Protein AF-A0A956LKX4-F1 (afdb_monomer)

Secondary structure (DSSP, 8-state):
--------------PPPPEEPPSSEEEEEEEE-BPTT-EEEEEEE-TTS-EEEEEEEEHHHHTS-TTS-SS-TTB---TTSSSS--TTSSHHHHHHH---EEEEE-----GGGTT-SS--TTTSEEPSSPPPPPPHHHHHHHTT-GGGS--TTT-EE---EEEEEEEESSPPP-------TTTTSS-TTGGGHHHH---TTTEEPPPPTTS-EEEEEEEEHHHHTT--EEEEEEEE-TT---SSS---GGGSB--TTSTT-------SPPEEEEEEE-TTSEEEEEESS--EE--TT-SS---BPP-TTS--STT-GGGGB--EEETTEEESEEEEEETGGGGGG-EESPPPPPS-EEEEESSSS-EEEEE-PPPPPGGG-GGGSEEEEEEEEE--SSPP-GGGTTTSEEEP--GGG--TTS-EEEEE-SPPTT-EEEEEEEEEETT--BPPPEEEEEEPPP------TT--HHHHHHHS-TTSHHHHHHHHHHHHTGGGSHHHHHHHHHHHHHHHHHHHHHHH-HHHHHHHHHHHHHHHHHHHHHHTTS--

Nearest PDB structures (foldseek):
  2ibb-assembly1_A  TM=4.331E-01  e=1.588E-03  Drosophila melanogaster
  2ibg-assembly4_D  TM=4.458E-01  e=3.845E-03  Drosophila melanogaster
  5j67-assembly4_D  TM=3.018E-01  e=7.464E-03  Homo sapiens
  7mqs-assembly1_F  TM=3.177E-01  e=8.337E-03  Homo sapiens
  5j67-assembly3_C  TM=3.041E-01  e=9.840E-03  Homo sapiens

Foldseek 3Di:
DDDDDDDPPPPPPDFDDFAQDPLFKWKKKKKFFFAPAKWKWKFKAFPVLAGDDTQATACLQQAQVLQAAAADLQDQADSLQRHHHQLLRFLQVLVRNVDKEFHFYFLDPPPLPRHDSDDLQVLFAFDFGGFRFAFPVRVVVVVPDLVHGDDSVRDGDALGAGDPPDITSTARHQQDDDDDVVSVNYDPRNVCSNVSRPCLVRYFHDAHHRFMAMTMDMGGNVRLVRDKMKMKMKMDFFPQADPQWDDDPVNGDQRPVCNRTHHHGFHFGIWMAMWIDNLQDWDKTAAADTQAGADSRSPHNDGHGDDPRWDDDDCTGSPSIPWDADPNDTHSMMMTIPHSCVSSLDTDGADAAWPAWDWDAPAQFKIKIKTAAAQFDCSSPPQSDFNAKWKWKDQDPDADDPVSSSNTHIDHDRGVQHDHPDMGIDMDGSHAGQTKMKMWMWTATSNRHIHHIHIDIDHGHHPPPPPVLQDPLLLCLLVVHCPDLLNVLVSLCLPVPLVPDPNSVVVVVVSVVPRNVVSVVSNVDNVSSPVSCVVCVVVSVVSCVVCVVVDD

pLDDT: mean 85.74, std 15.41, range [27.2, 98.81]

Structure (mmCIF, N/CA/C/O backbone):
data_AF-A0A956LKX4-F1
#
_entry.id   AF-A0A956LKX4-F1
#
loop_
_atom_site.group_PDB
_atom_site.id
_atom_site.type_symbol
_atom_site.label_atom_id
_atom_site.label_alt_id
_atom_site.label_comp_id
_atom_site.label_asym_id
_atom_site.label_entity_id
_atom_site.label_seq_id
_atom_site.pdbx_PDB_ins_code
_atom_site.Cartn_x
_atom_site.Cartn_y
_atom_site.Cartn_z
_atom_site.occupancy
_atom_site.B_iso_or_equiv
_atom_site.auth_seq_id
_atom_site.auth_comp_id
_atom_site.auth_asym_id
_atom_site.auth_atom_id
_atom_site.pdbx_PDB_model_num
ATOM 1 N N . MET A 1 1 ? -17.991 55.709 -18.669 1.00 32.00 1 MET A N 1
ATOM 2 C CA . MET A 1 1 ? -19.341 55.116 -18.595 1.00 32.00 1 MET A CA 1
ATOM 3 C C . MET A 1 1 ? -19.189 53.654 -18.222 1.00 32.00 1 MET A C 1
ATOM 5 O O . MET A 1 1 ? -18.449 52.964 -18.900 1.00 32.00 1 MET A O 1
ATOM 9 N N . LEU A 1 2 ? -19.872 53.284 -17.136 1.00 30.61 2 LEU A N 1
ATOM 10 C CA . LEU A 1 2 ? -20.196 51.951 -16.614 1.00 30.61 2 LEU A CA 1
ATOM 11 C C . LEU A 1 2 ? -19.072 50.964 -16.251 1.00 30.61 2 LEU A C 1
ATOM 13 O O . LEU A 1 2 ? -18.475 50.296 -17.086 1.00 30.61 2 LEU A O 1
ATOM 17 N N . ALA A 1 3 ? -18.913 50.838 -14.932 1.00 31.12 3 ALA A N 1
ATOM 18 C CA . ALA A 1 3 ? -18.421 49.670 -14.224 1.00 31.12 3 ALA A CA 1
ATOM 19 C C . ALA A 1 3 ? -19.376 48.475 -14.402 1.00 31.12 3 ALA A C 1
ATOM 21 O O . ALA A 1 3 ? -20.594 48.649 -14.365 1.00 31.12 3 ALA A O 1
ATOM 22 N N . ALA A 1 4 ? -18.820 47.270 -14.511 1.00 30.17 4 ALA A N 1
ATOM 23 C CA . ALA A 1 4 ? -19.538 46.019 -14.303 1.00 30.17 4 ALA A CA 1
ATOM 24 C C . ALA A 1 4 ? -18.746 45.202 -13.277 1.00 30.17 4 ALA A C 1
ATOM 26 O O . ALA A 1 4 ? -17.692 44.649 -13.585 1.00 30.17 4 ALA A O 1
ATOM 27 N N . GLY A 1 5 ? -19.222 45.217 -12.031 1.00 27.50 5 GLY A N 1
ATOM 28 C CA . GLY A 1 5 ? -18.728 44.348 -10.973 1.00 27.50 5 GLY A CA 1
ATOM 29 C C . GLY A 1 5 ? -19.195 42.921 -11.231 1.00 27.50 5 GLY A C 1
ATOM 30 O O . GLY A 1 5 ? -20.390 42.680 -11.394 1.00 27.50 5 GLY A O 1
ATOM 31 N N . LEU A 1 6 ? -18.248 41.988 -11.278 1.00 29.72 6 LEU A N 1
ATOM 32 C CA . LEU A 1 6 ? -18.535 40.561 -11.247 1.00 29.72 6 LEU A CA 1
ATOM 33 C C . LEU A 1 6 ? -18.848 40.199 -9.790 1.00 29.72 6 LEU A C 1
ATOM 35 O O . LEU A 1 6 ? -17.964 40.211 -8.935 1.00 29.72 6 LEU A O 1
ATOM 39 N N . ALA A 1 7 ? -20.121 39.953 -9.494 1.00 27.80 7 ALA A N 1
ATOM 40 C CA . ALA A 1 7 ? -20.546 39.437 -8.204 1.00 27.80 7 ALA A CA 1
ATOM 41 C C . ALA A 1 7 ? -20.122 37.964 -8.095 1.00 27.80 7 ALA A C 1
ATOM 43 O O . ALA A 1 7 ? -20.598 37.121 -8.855 1.00 27.80 7 ALA A O 1
ATOM 44 N N . LEU A 1 8 ? -19.227 37.666 -7.151 1.00 29.89 8 LEU A N 1
ATOM 45 C CA . LEU A 1 8 ? -19.009 36.315 -6.645 1.00 29.89 8 LEU A CA 1
ATOM 46 C C . LEU A 1 8 ? -20.293 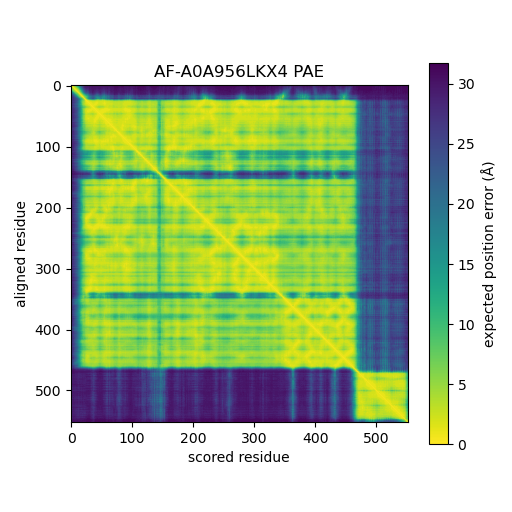35.860 -5.946 1.00 29.89 8 LEU A C 1
ATOM 48 O O . LEU A 1 8 ? -20.641 36.364 -4.880 1.00 29.89 8 LEU A O 1
ATOM 52 N N . VAL A 1 9 ? -21.006 34.919 -6.557 1.00 27.20 9 VAL A N 1
ATOM 53 C CA . VAL A 1 9 ? -22.058 34.166 -5.875 1.00 27.20 9 VAL A CA 1
ATOM 54 C C . VAL A 1 9 ? -21.366 33.021 -5.144 1.00 27.20 9 VAL A C 1
ATOM 56 O O . VAL A 1 9 ? -21.128 31.962 -5.716 1.00 27.20 9 VAL A O 1
ATOM 59 N N . SER A 1 10 ? -21.005 33.250 -3.881 1.00 30.44 10 SER A N 1
ATOM 60 C CA . SER A 1 10 ? -20.679 32.166 -2.956 1.00 30.44 10 SER A CA 1
ATOM 61 C C . SER A 1 10 ? -21.973 31.417 -2.646 1.00 30.44 10 SER A C 1
ATOM 63 O O . SER A 1 10 ? -22.794 31.881 -1.856 1.00 30.44 10 SER A O 1
ATOM 65 N N . ALA A 1 11 ? -22.187 30.278 -3.301 1.00 29.80 11 ALA A N 1
ATOM 66 C CA . ALA A 1 11 ? -23.208 29.332 -2.883 1.00 29.80 11 ALA A CA 1
ATOM 67 C C . ALA A 1 11 ? -22.719 28.661 -1.593 1.00 29.80 11 ALA A C 1
ATOM 69 O O . ALA A 1 11 ? -21.912 27.737 -1.628 1.00 29.80 11 ALA A O 1
ATOM 70 N N . ALA A 1 12 ? -23.172 29.166 -0.446 1.00 30.48 12 ALA A N 1
ATOM 71 C CA . ALA A 1 12 ? -23.082 28.436 0.807 1.00 30.48 12 ALA A CA 1
ATOM 72 C C . ALA A 1 12 ? -23.975 27.192 0.681 1.00 30.48 12 ALA A C 1
ATOM 74 O O . ALA A 1 12 ? -25.201 27.287 0.758 1.00 30.48 12 ALA A O 1
ATOM 75 N N . LEU A 1 13 ? -23.363 26.036 0.423 1.00 33.06 13 LEU A N 1
ATOM 76 C CA . LEU A 1 13 ? -23.999 24.742 0.634 1.00 33.06 13 LEU A CA 1
ATOM 77 C C . LEU A 1 13 ? -24.226 24.611 2.140 1.00 33.06 13 LEU A C 1
ATOM 79 O O . LEU A 1 13 ? -23.294 24.356 2.896 1.00 33.06 13 LEU A O 1
ATOM 83 N N . ALA A 1 14 ? -25.457 24.863 2.582 1.00 32.59 14 ALA A N 1
ATOM 84 C CA . ALA A 1 14 ? -25.876 24.500 3.924 1.00 32.59 14 ALA A CA 1
ATOM 85 C C . ALA A 1 14 ? -25.765 22.974 4.040 1.00 32.59 14 ALA A C 1
ATOM 87 O O . ALA A 1 14 ? -26.459 22.248 3.326 1.00 32.59 14 ALA A O 1
ATOM 88 N N . SER A 1 15 ? -24.857 22.505 4.892 1.00 43.09 15 SER A N 1
ATOM 89 C CA . SER A 1 15 ? -24.737 21.103 5.273 1.00 43.09 15 SER A CA 1
ATOM 90 C C . SER A 1 15 ? -26.084 20.628 5.819 1.00 43.09 15 SER A C 1
ATOM 92 O O . SER A 1 15 ? -26.651 21.227 6.735 1.00 43.09 15 SER A O 1
ATOM 94 N N . ALA A 1 16 ? -26.642 19.583 5.206 1.00 42.03 16 ALA A N 1
ATOM 95 C CA . ALA A 1 16 ? -27.815 18.915 5.752 1.00 42.03 16 ALA A CA 1
ATOM 96 C C . ALA A 1 16 ? -27.474 18.381 7.159 1.00 42.03 16 ALA A C 1
ATOM 98 O O . ALA A 1 16 ? -26.337 17.957 7.376 1.00 42.03 16 ALA A O 1
ATOM 99 N N . PRO A 1 17 ? -28.415 18.416 8.119 1.00 46.47 17 PRO A N 1
ATOM 100 C CA . PRO A 1 17 ? -28.166 17.886 9.453 1.00 46.47 17 PRO A CA 1
ATOM 101 C C . PRO A 1 17 ? -27.848 16.391 9.370 1.00 46.47 17 PRO A C 1
ATOM 103 O O . PRO A 1 17 ? -28.503 15.661 8.621 1.00 46.47 17 PRO A O 1
ATOM 106 N N . ALA A 1 18 ? -26.847 15.964 10.142 1.00 53.75 18 ALA A N 1
ATOM 107 C CA . ALA A 1 18 ? -26.461 14.566 10.247 1.00 53.75 18 ALA A CA 1
ATOM 108 C C . ALA A 1 18 ? -27.662 13.717 10.705 1.00 53.75 18 ALA A C 1
ATOM 110 O O . ALA A 1 18 ? -28.427 14.137 11.580 1.00 53.75 18 ALA A O 1
ATOM 111 N N . GLN A 1 19 ? -27.861 12.557 10.082 1.00 54.81 19 GLN A N 1
ATOM 112 C CA . GLN A 1 19 ? -28.934 11.622 10.433 1.00 54.81 19 GLN A CA 1
ATOM 113 C C . GLN A 1 19 ? -28.351 10.489 11.280 1.00 54.81 19 GLN A C 1
ATOM 115 O O . GLN A 1 19 ? -27.220 10.098 11.040 1.00 54.81 19 GLN A O 1
ATOM 120 N N . PRO A 1 20 ? -29.063 9.962 12.284 1.00 55.84 20 PRO A N 1
ATOM 121 C CA . PRO A 1 20 ? -28.560 8.821 13.045 1.00 55.84 20 PRO A CA 1
ATOM 122 C C . PRO A 1 20 ? -28.363 7.611 12.120 1.00 55.84 20 PRO A C 1
ATOM 124 O O . PRO A 1 20 ? -29.259 7.304 11.326 1.00 55.84 20 PRO A O 1
ATOM 127 N N . ARG A 1 21 ? -27.206 6.945 12.226 1.00 65.44 21 ARG A N 1
ATOM 128 C CA . ARG A 1 21 ? -26.901 5.721 11.478 1.00 65.44 21 ARG A CA 1
ATOM 129 C C . ARG A 1 21 ? -27.825 4.588 11.927 1.00 65.44 21 ARG A C 1
ATOM 131 O O . ARG A 1 21 ? -28.368 4.615 13.034 1.00 65.44 21 ARG A O 1
ATOM 138 N N . ALA A 1 22 ? -28.059 3.607 11.053 1.00 57.59 22 ALA A N 1
ATOM 139 C CA . ALA A 1 22 ? -28.912 2.465 11.376 1.00 57.59 22 ALA A CA 1
ATOM 140 C C . ALA A 1 22 ? -28.430 1.781 12.671 1.00 57.59 22 ALA A C 1
ATOM 142 O O . ALA A 1 22 ? -27.263 1.420 12.778 1.00 57.59 22 ALA A O 1
ATOM 143 N N . ALA A 1 23 ? -29.341 1.565 13.626 1.00 59.78 23 ALA A N 1
ATOM 144 C CA . ALA A 1 23 ? -29.070 0.966 14.944 1.00 59.78 23 ALA A CA 1
ATOM 145 C C . ALA A 1 23 ? -28.650 -0.524 14.900 1.00 59.78 23 ALA A C 1
ATOM 147 O O . ALA A 1 23 ? -28.581 -1.192 15.928 1.00 59.78 23 ALA A O 1
ATOM 148 N N . ASP A 1 24 ? -28.383 -1.042 13.702 1.00 73.31 24 ASP A N 1
ATOM 149 C CA . ASP A 1 24 ? -28.147 -2.448 13.404 1.00 73.31 24 ASP A CA 1
ATOM 150 C C . ASP A 1 24 ? -26.728 -2.654 12.837 1.00 73.31 24 ASP A C 1
ATOM 152 O O . ASP A 1 24 ? -26.522 -3.507 11.978 1.00 73.31 24 ASP A O 1
ATOM 156 N N . GLU A 1 25 ? -25.732 -1.874 13.266 1.00 85.31 25 GLU A N 1
ATOM 157 C CA . GLU A 1 25 ? -24.323 -2.075 12.895 1.00 85.31 25 GLU A CA 1
ATOM 158 C C . GLU A 1 25 ? -23.415 -1.948 14.123 1.00 85.31 25 GLU A C 1
ATOM 160 O O . GLU A 1 25 ? -23.666 -1.132 15.006 1.00 85.31 25 GLU A O 1
ATOM 165 N N . ALA A 1 26 ? -22.342 -2.738 14.180 1.00 89.75 26 ALA A N 1
ATOM 166 C CA . ALA A 1 26 ? -21.279 -2.544 15.163 1.00 89.75 26 ALA A CA 1
ATOM 167 C C . ALA A 1 26 ? -20.103 -1.803 14.527 1.00 89.75 26 ALA A C 1
ATOM 169 O O . ALA A 1 26 ? -19.684 -2.132 13.414 1.00 89.75 26 ALA A O 1
ATOM 170 N N . VAL A 1 27 ? -19.546 -0.837 15.255 1.00 91.31 27 VAL A N 1
ATOM 171 C CA . VAL A 1 27 ? -18.307 -0.145 14.884 1.00 91.31 27 VAL A CA 1
ATOM 172 C C . VAL A 1 27 ? -17.132 -0.857 15.537 1.00 91.31 27 VAL A C 1
ATOM 174 O O . VAL A 1 27 ? -17.143 -1.097 16.747 1.00 91.31 27 VAL A O 1
ATOM 177 N N . LEU A 1 28 ? -16.123 -1.175 14.731 1.00 94.19 28 LEU A N 1
ATOM 178 C CA . LEU A 1 28 ? -14.899 -1.841 15.149 1.00 94.19 28 LEU A CA 1
ATOM 179 C C . LEU A 1 28 ? -13.689 -0.949 14.886 1.00 94.19 28 LEU A C 1
ATOM 181 O O . LEU A 1 28 ? -13.531 -0.430 13.779 1.00 94.19 28 LEU A O 1
ATOM 185 N N . GLU A 1 29 ? -12.808 -0.841 15.876 1.00 94.81 29 GLU A N 1
ATOM 186 C CA . GLU A 1 29 ? -11.479 -0.248 15.733 1.00 94.81 29 GLU A CA 1
ATOM 187 C C . GLU A 1 29 ? -10.414 -1.350 15.770 1.00 94.81 29 GLU A C 1
ATOM 189 O O . GLU A 1 29 ? -10.409 -2.203 16.657 1.00 94.81 29 GLU A O 1
ATOM 194 N N . PHE A 1 30 ? -9.502 -1.329 14.804 1.00 96.88 30 PHE A N 1
ATOM 195 C CA . PHE A 1 30 ? -8.417 -2.290 14.639 1.00 96.88 30 PHE A CA 1
ATOM 196 C C . PHE A 1 30 ? -7.096 -1.586 14.923 1.00 96.88 30 PHE A C 1
ATOM 198 O O . PHE A 1 30 ? -6.688 -0.704 14.167 1.00 96.88 30 PHE A O 1
ATOM 205 N N . HIS A 1 31 ? -6.420 -1.998 15.989 1.00 96.81 31 HIS A N 1
ATOM 206 C CA . HIS A 1 31 ? -5.206 -1.368 16.488 1.00 96.81 31 HIS A CA 1
ATOM 207 C C . HIS A 1 31 ? -3.992 -2.264 16.270 1.00 96.81 31 HIS A C 1
ATOM 209 O O . HIS A 1 31 ? -3.983 -3.443 16.644 1.00 96.81 31 HIS A O 1
ATOM 215 N N . PHE A 1 32 ? -2.946 -1.695 15.683 1.00 97.00 32 PHE A N 1
ATOM 216 C CA . PHE A 1 32 ? -1.668 -2.365 15.468 1.00 97.00 32 PHE A CA 1
ATOM 217 C C . PHE A 1 32 ? -0.549 -1.337 15.303 1.00 97.00 32 PHE A C 1
ATOM 219 O O . PHE A 1 32 ? -0.788 -0.189 14.941 1.00 97.00 32 PHE A O 1
ATOM 226 N N . THR A 1 33 ? 0.691 -1.766 15.520 1.00 96.50 33 THR A N 1
ATOM 227 C CA . THR A 1 33 ? 1.879 -0.948 15.251 1.00 96.50 33 THR A CA 1
ATOM 228 C C . THR A 1 33 ? 2.784 -1.734 14.306 1.00 96.50 33 THR A C 1
ATOM 230 O O . THR A 1 33 ? 3.399 -2.708 14.743 1.00 96.50 33 THR A O 1
ATOM 233 N N . PRO A 1 34 ? 2.850 -1.394 13.009 1.00 95.94 34 PRO A N 1
ATOM 234 C CA . PRO A 1 34 ? 3.657 -2.137 12.049 1.00 95.94 34 PRO A CA 1
ATOM 235 C C . PRO A 1 34 ? 5.137 -1.751 12.144 1.00 95.94 34 PRO A C 1
ATOM 237 O O . PRO A 1 34 ? 5.472 -0.630 12.505 1.00 95.94 34 PRO A O 1
ATOM 240 N N . ALA A 1 35 ? 6.040 -2.657 11.782 1.00 95.44 35 ALA A N 1
ATOM 241 C CA . ALA A 1 35 ? 7.403 -2.304 11.394 1.00 95.44 35 ALA A CA 1
ATOM 242 C C . ALA A 1 35 ? 7.399 -1.571 10.036 1.00 95.44 35 ALA A C 1
ATOM 244 O O . ALA A 1 35 ? 6.374 -1.463 9.365 1.00 95.44 35 ALA A O 1
ATOM 245 N N . GLU A 1 36 ? 8.548 -1.056 9.612 1.00 89.56 36 GLU A N 1
ATOM 246 C CA . GLU A 1 36 ? 8.660 -0.360 8.328 1.00 89.56 36 GLU A CA 1
ATOM 247 C C . GLU A 1 36 ? 8.493 -1.298 7.118 1.00 89.56 36 GLU A C 1
ATOM 249 O O . GLU A 1 36 ? 8.893 -2.465 7.147 1.00 89.56 36 GLU A O 1
ATOM 254 N N . ASN A 1 37 ? 7.998 -0.735 6.008 1.00 86.94 37 ASN A N 1
ATOM 255 C CA . ASN A 1 37 ? 7.984 -1.350 4.673 1.00 86.94 37 ASN A CA 1
ATOM 256 C C . ASN A 1 37 ? 7.210 -2.676 4.574 1.00 86.94 37 ASN A C 1
ATOM 258 O O . ASN A 1 37 ? 7.643 -3.610 3.893 1.00 86.94 37 ASN A O 1
ATOM 262 N N . LEU A 1 38 ? 6.057 -2.760 5.239 1.00 94.19 38 LEU A N 1
ATOM 263 C CA . LEU A 1 38 ? 5.209 -3.950 5.199 1.00 94.19 38 LEU A CA 1
ATOM 264 C C . LEU A 1 38 ? 4.157 -3.895 4.089 1.00 94.19 38 LEU A C 1
ATOM 266 O O . LEU A 1 38 ? 3.648 -2.831 3.728 1.00 94.19 38 LEU A O 1
ATOM 270 N N . GLN A 1 39 ? 3.779 -5.072 3.601 1.00 95.94 39 GLN A N 1
ATOM 271 C CA . GLN A 1 39 ? 2.452 -5.284 3.029 1.00 95.94 39 GLN A CA 1
ATOM 272 C C . GLN A 1 39 ? 1.528 -5.770 4.136 1.00 95.94 39 GLN A C 1
ATOM 274 O O . GLN A 1 39 ? 1.942 -6.578 4.968 1.00 95.94 39 GLN A O 1
ATOM 279 N N . ILE A 1 40 ? 0.303 -5.249 4.167 1.00 98.19 40 ILE A N 1
ATOM 280 C CA . ILE A 1 40 ? -0.663 -5.521 5.232 1.00 98.19 40 ILE A CA 1
ATOM 281 C C . ILE A 1 40 ? -2.044 -5.701 4.607 1.00 98.19 40 ILE A C 1
ATOM 283 O O . ILE A 1 40 ? -2.451 -4.881 3.783 1.00 98.19 40 ILE A O 1
ATOM 287 N N . ALA A 1 41 ? -2.763 -6.733 5.040 1.00 98.50 41 ALA A N 1
ATOM 288 C CA . ALA A 1 41 ? -4.206 -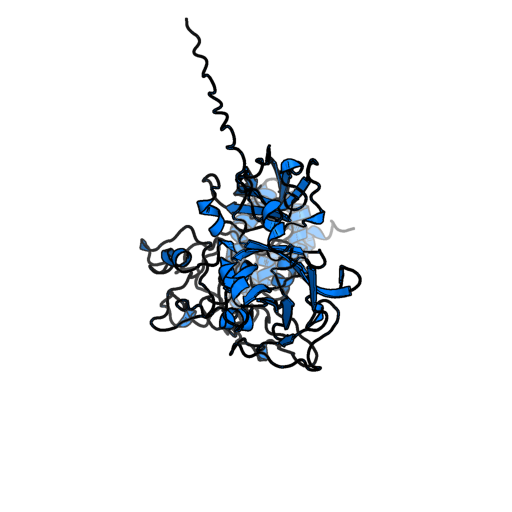6.843 4.859 1.00 98.50 41 ALA A CA 1
ATOM 289 C C . ALA A 1 41 ? -4.895 -7.079 6.204 1.00 98.50 41 ALA A C 1
ATOM 291 O O . ALA A 1 41 ? -4.398 -7.839 7.032 1.00 98.50 41 ALA A O 1
ATOM 292 N N . ILE A 1 42 ? -6.050 -6.446 6.397 1.00 98.62 42 ILE A N 1
ATOM 293 C CA . ILE A 1 42 ? -6.957 -6.660 7.526 1.00 98.62 42 ILE A CA 1
ATOM 294 C C . ILE A 1 42 ? -8.322 -7.008 6.949 1.00 98.62 42 ILE A C 1
ATOM 296 O O . ILE A 1 42 ? -8.817 -6.289 6.078 1.00 98.62 42 ILE A O 1
ATOM 300 N N . TRP A 1 43 ? -8.934 -8.085 7.431 1.00 98.44 43 TRP A N 1
ATOM 301 C CA . TRP A 1 43 ? -10.257 -8.521 6.987 1.00 98.44 43 TRP A CA 1
ATOM 302 C C . TRP A 1 43 ? -11.059 -9.137 8.131 1.00 98.44 43 TRP A C 1
ATOM 304 O O . TRP A 1 43 ? -10.535 -9.412 9.215 1.00 98.44 43 TRP A O 1
ATOM 314 N N . ILE A 1 44 ? -12.349 -9.334 7.875 1.00 98.44 44 ILE A N 1
ATOM 315 C CA . ILE A 1 44 ? -13.298 -9.940 8.806 1.00 98.44 44 ILE A CA 1
ATOM 316 C C . ILE A 1 44 ? -13.865 -11.213 8.176 1.00 98.44 44 ILE A C 1
ATOM 318 O O . ILE A 1 44 ? -14.224 -11.223 6.998 1.00 98.44 44 ILE A O 1
ATOM 322 N N . GLU A 1 45 ? -13.969 -12.265 8.978 1.00 98.00 45 GLU A N 1
ATOM 323 C CA . GLU A 1 45 ? -14.719 -13.488 8.688 1.00 98.00 45 GLU A CA 1
ATOM 324 C C . GLU A 1 45 ? -15.888 -13.624 9.674 1.00 98.00 45 GLU A C 1
ATOM 326 O O . GLU A 1 45 ? -15.816 -13.138 10.809 1.00 98.00 45 GLU A O 1
ATOM 331 N N . ASP A 1 46 ? -16.971 -14.269 9.247 1.00 96.75 46 ASP A N 1
ATOM 332 C CA . ASP A 1 46 ? -18.112 -14.563 10.113 1.00 96.75 46 ASP A CA 1
ATOM 333 C C . ASP A 1 46 ? -17.868 -15.801 10.997 1.00 96.75 46 ASP A C 1
ATOM 335 O O . ASP A 1 46 ? -16.774 -16.372 11.029 1.00 96.75 46 ASP A O 1
ATOM 339 N N . ALA A 1 47 ? -18.891 -16.204 11.755 1.00 95.75 47 ALA A N 1
ATOM 340 C CA . ALA A 1 47 ? -18.814 -17.333 12.682 1.00 95.75 47 ALA A CA 1
ATOM 341 C C . ALA A 1 47 ? -18.547 -18.686 11.995 1.00 95.75 47 ALA A C 1
ATOM 343 O O . ALA A 1 47 ? -18.037 -19.605 12.640 1.00 95.75 47 ALA A O 1
ATOM 344 N N . ASP A 1 48 ? -18.876 -18.810 10.705 1.00 95.31 48 ASP A N 1
ATOM 345 C CA . ASP A 1 48 ? -18.641 -20.013 9.905 1.00 95.31 48 ASP A CA 1
ATOM 346 C C . ASP A 1 48 ? -17.246 -19.997 9.244 1.00 95.31 48 ASP A C 1
ATOM 348 O O . ASP A 1 48 ? -16.820 -20.995 8.656 1.00 95.31 48 ASP A O 1
ATOM 352 N N . GLY A 1 49 ? -16.498 -18.895 9.390 1.00 95.25 49 GLY A N 1
ATOM 353 C CA . GLY A 1 49 ? -15.196 -18.679 8.762 1.00 95.25 49 GLY A CA 1
ATOM 354 C C . GLY A 1 49 ? -15.290 -18.185 7.318 1.00 95.25 49 GLY A C 1
ATOM 355 O O . GLY A 1 49 ? -14.286 -18.208 6.605 1.00 95.25 49 GLY A O 1
ATOM 356 N N . GLU A 1 50 ? -16.473 -17.751 6.878 1.00 96.12 50 GLU A N 1
ATOM 357 C CA . GLU A 1 50 ? -16.675 -17.186 5.546 1.00 96.12 50 GLU A CA 1
ATOM 358 C C . GLU A 1 50 ? -16.240 -15.718 5.522 1.00 96.12 50 GLU A C 1
ATOM 360 O O . GLU A 1 50 ? -16.472 -14.957 6.465 1.00 96.12 50 GLU A O 1
ATOM 365 N N . PHE A 1 51 ? -15.607 -15.305 4.424 1.00 97.19 51 PHE A N 1
ATOM 366 C CA . PHE A 1 51 ? -15.143 -13.933 4.244 1.00 97.19 51 PHE A CA 1
ATOM 367 C C . PHE A 1 51 ? -16.315 -12.940 4.237 1.00 97.19 51 PHE A C 1
ATOM 369 O O . PHE A 1 51 ? -17.289 -13.115 3.503 1.00 97.19 51 PHE A O 1
ATOM 376 N N . VAL A 1 52 ? -16.199 -11.867 5.025 1.00 96.19 52 VAL A N 1
ATOM 377 C CA . VAL A 1 52 ? -17.211 -10.805 5.130 1.00 96.19 52 VAL A CA 1
ATOM 378 C C . VAL A 1 52 ? -16.783 -9.572 4.348 1.00 96.19 52 VAL A C 1
ATOM 380 O O . VAL A 1 52 ? -17.491 -9.152 3.436 1.00 96.19 52 VAL A O 1
ATOM 383 N N . GLN A 1 53 ? -15.649 -8.972 4.721 1.00 95.94 53 GLN A N 1
ATOM 384 C CA . GLN A 1 53 ? -15.164 -7.740 4.100 1.00 95.94 53 GLN A CA 1
ATOM 385 C C . GLN A 1 53 ? -13.679 -7.489 4.363 1.00 95.94 53 GLN A C 1
ATOM 387 O O . GLN A 1 53 ? -13.135 -7.885 5.399 1.00 95.94 53 GLN A O 1
ATOM 392 N N . ASP A 1 54 ? -13.068 -6.739 3.448 1.00 97.50 54 ASP A N 1
ATOM 393 C CA . ASP A 1 54 ? -11.773 -6.098 3.643 1.00 97.50 54 ASP A CA 1
ATOM 394 C C . ASP A 1 54 ? -11.931 -4.851 4.526 1.00 97.50 54 ASP A C 1
ATOM 396 O O . ASP A 1 54 ? -12.874 -4.076 4.369 1.00 97.50 54 ASP A O 1
ATOM 400 N N . VAL A 1 55 ? -10.989 -4.640 5.441 1.00 96.06 55 VAL A N 1
ATOM 401 C CA . VAL A 1 55 ? -10.896 -3.434 6.283 1.00 96.06 55 VAL A CA 1
ATOM 402 C C . VAL A 1 55 ? -9.781 -2.520 5.786 1.00 96.06 55 VAL A C 1
ATOM 404 O O . VAL A 1 55 ? -9.928 -1.300 5.750 1.00 96.06 55 VAL A O 1
ATOM 407 N N . PHE A 1 56 ? -8.645 -3.109 5.416 1.00 96.12 56 PHE A N 1
ATOM 408 C CA . PHE A 1 56 ? -7.473 -2.378 4.958 1.00 96.12 56 PHE A CA 1
ATOM 409 C C . PHE A 1 56 ? -6.603 -3.274 4.086 1.00 96.12 56 PHE A C 1
ATOM 411 O O . PHE A 1 56 ? -6.350 -4.417 4.457 1.00 96.12 56 PHE A O 1
ATOM 418 N N . VAL A 1 57 ? -6.091 -2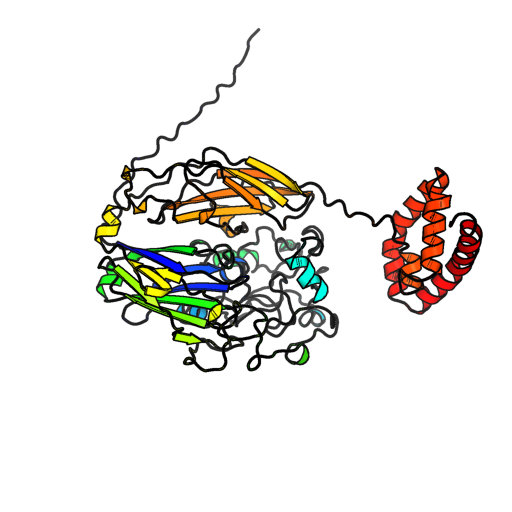.739 2.978 1.00 97.00 57 VAL A N 1
ATOM 419 C CA . VAL A 1 57 ? -5.047 -3.378 2.165 1.00 97.00 57 VAL A CA 1
ATOM 420 C C . VAL A 1 57 ? -4.008 -2.330 1.768 1.00 97.00 57 VAL A C 1
ATOM 422 O O . VAL A 1 57 ? -4.342 -1.205 1.392 1.00 97.00 57 VAL A O 1
ATOM 425 N N . THR A 1 58 ? -2.723 -2.673 1.825 1.00 95.56 58 THR A N 1
ATOM 426 C CA . THR A 1 58 ? -1.665 -1.761 1.373 1.00 95.56 58 THR A CA 1
ATOM 427 C C . THR A 1 58 ? -1.735 -1.508 -0.132 1.00 95.56 58 THR A C 1
ATOM 429 O O . THR A 1 58 ? -1.891 -2.424 -0.944 1.00 95.56 58 THR A O 1
ATOM 432 N N . GLN A 1 59 ? -1.530 -0.254 -0.539 1.00 94.25 59 GLN A N 1
ATOM 433 C CA . GLN A 1 59 ? -1.654 0.169 -1.938 1.00 94.25 59 GLN A CA 1
ATOM 434 C C . GLN A 1 59 ? -0.692 -0.493 -2.912 1.00 94.25 59 GLN A C 1
ATOM 436 O O . GLN A 1 59 ? -1.018 -0.601 -4.090 1.00 94.25 59 GLN A O 1
ATOM 441 N N . ALA A 1 60 ? 0.451 -1.008 -2.460 1.00 92.94 60 ALA A N 1
ATOM 442 C CA . ALA A 1 60 ? 1.296 -1.803 -3.343 1.00 92.94 60 ALA A CA 1
ATOM 443 C C . ALA A 1 60 ? 0.579 -3.076 -3.833 1.00 92.94 60 ALA A C 1
ATOM 445 O O . ALA A 1 60 ? 0.706 -3.414 -5.011 1.00 92.94 60 ALA A O 1
ATOM 446 N N . VAL A 1 61 ? -0.228 -3.724 -2.985 1.00 94.75 61 VAL A N 1
ATOM 447 C CA . VAL A 1 61 ? -1.059 -4.878 -3.359 1.00 94.75 61 VAL A CA 1
ATOM 448 C C . VAL A 1 61 ? -2.351 -4.430 -4.028 1.00 94.75 61 VAL A C 1
ATOM 450 O O . VAL A 1 61 ? -2.616 -4.847 -5.153 1.00 94.75 61 VAL A O 1
ATOM 453 N N . GLY A 1 62 ? -3.121 -3.565 -3.367 1.00 94.06 62 GLY A N 1
ATOM 454 C CA . GLY A 1 62 ? -4.479 -3.242 -3.801 1.00 94.06 62 GLY A CA 1
ATOM 455 C C . GLY A 1 62 ? -4.573 -2.306 -5.005 1.00 94.06 62 GLY A C 1
ATOM 456 O O . GLY A 1 62 ? -5.495 -2.444 -5.796 1.00 94.06 62 GLY A O 1
ATOM 457 N N . LYS A 1 63 ? -3.607 -1.399 -5.197 1.00 93.06 63 LYS A N 1
ATOM 458 C CA . LYS A 1 63 ? -3.652 -0.342 -6.230 1.00 93.06 63 LYS A CA 1
ATOM 459 C C . LYS A 1 63 ? -2.577 -0.489 -7.298 1.00 93.06 63 LYS A C 1
ATOM 461 O O . LYS A 1 63 ? -2.864 -0.410 -8.486 1.00 93.06 63 LYS A O 1
ATOM 466 N N . PHE A 1 64 ? -1.343 -0.786 -6.897 1.00 93.31 64 PHE A N 1
ATOM 467 C CA . PHE A 1 64 ? -0.211 -0.979 -7.811 1.00 93.31 64 PHE A CA 1
ATOM 468 C C . PHE A 1 64 ? -0.020 -2.443 -8.242 1.00 93.31 64 PHE A C 1
ATOM 470 O O . PHE A 1 64 ? 0.997 -2.784 -8.857 1.00 93.31 64 PHE A O 1
ATOM 477 N N . GLY A 1 65 ? -0.971 -3.319 -7.901 1.00 93.81 65 GLY A N 1
ATOM 478 C CA . GLY A 1 65 ? -1.070 -4.687 -8.408 1.00 93.81 65 GLY A CA 1
ATOM 479 C C . GLY A 1 65 ? 0.200 -5.518 -8.240 1.00 93.81 65 GLY A C 1
ATOM 480 O O . GLY A 1 65 ? 0.541 -6.271 -9.145 1.00 93.81 65 GLY A O 1
ATOM 481 N N . ILE A 1 66 ? 0.950 -5.374 -7.136 1.00 93.31 66 ILE A N 1
ATOM 482 C CA . ILE A 1 66 ? 2.252 -6.051 -6.962 1.00 93.31 66 ILE A CA 1
ATOM 483 C C . ILE A 1 66 ? 2.167 -7.573 -7.086 1.00 93.31 66 ILE A C 1
ATOM 485 O O . ILE A 1 66 ? 3.102 -8.192 -7.582 1.00 93.31 66 ILE A O 1
ATOM 489 N N . GLY A 1 67 ? 1.032 -8.171 -6.721 1.00 94.75 67 GLY A N 1
ATOM 490 C CA . GLY A 1 67 ? 0.778 -9.603 -6.880 1.00 94.75 67 GLY A CA 1
ATOM 491 C C . GLY A 1 67 ? 0.383 -10.043 -8.299 1.00 94.75 67 GLY A C 1
ATOM 492 O O . GLY A 1 67 ? 0.404 -11.238 -8.572 1.00 94.75 67 GLY A O 1
ATOM 493 N N . ASN A 1 68 ? 0.053 -9.118 -9.212 1.00 96.50 68 ASN A N 1
ATOM 494 C CA . ASN A 1 68 ? -0.440 -9.410 -10.566 1.00 96.50 68 ASN A CA 1
ATOM 495 C C . ASN A 1 68 ? 0.169 -8.460 -11.617 1.00 96.50 68 ASN A C 1
ATOM 497 O O . ASN A 1 68 ? -0.512 -7.630 -12.222 1.00 96.50 68 ASN A O 1
ATOM 501 N N . ARG A 1 69 ? 1.485 -8.579 -11.814 1.00 94.00 69 ARG A N 1
ATOM 502 C CA . ARG A 1 69 ? 2.265 -7.856 -12.829 1.00 94.00 69 ARG A CA 1
ATOM 503 C C . ARG A 1 69 ? 2.754 -8.804 -13.931 1.00 94.00 69 ARG A C 1
ATOM 505 O O . ARG A 1 69 ? 2.902 -9.998 -13.662 1.00 94.00 69 ARG A O 1
ATOM 512 N N . PRO A 1 70 ? 3.082 -8.294 -15.134 1.00 94.00 70 PRO A N 1
ATOM 513 C CA . PRO A 1 70 ? 3.774 -9.074 -16.154 1.00 94.00 70 PRO A CA 1
ATOM 514 C C . PRO A 1 70 ? 5.096 -9.668 -15.656 1.00 94.00 70 PRO A C 1
ATOM 516 O O . PRO A 1 70 ? 5.751 -9.136 -14.755 1.00 94.00 70 PRO A O 1
ATOM 519 N N . GLY A 1 71 ? 5.535 -10.740 -16.311 1.00 91.75 71 GLY A N 1
ATOM 520 C CA . GLY A 1 71 ? 6.836 -11.354 -16.065 1.00 91.75 71 GLY A CA 1
ATOM 521 C C . GLY A 1 71 ? 6.809 -12.542 -15.117 1.00 91.75 71 GLY A C 1
ATOM 522 O O . GLY A 1 71 ? 5.764 -13.099 -14.770 1.00 91.75 71 GLY A O 1
ATOM 523 N N . ARG A 1 72 ? 8.013 -12.983 -14.757 1.00 91.56 72 ARG A N 1
ATOM 524 C CA . ARG A 1 72 ? 8.218 -14.159 -13.920 1.00 91.56 72 ARG A CA 1
ATOM 525 C C . ARG A 1 72 ? 8.149 -13.771 -12.454 1.00 91.56 72 ARG A C 1
ATOM 527 O O . ARG A 1 72 ? 8.725 -12.761 -12.065 1.00 91.56 72 ARG A O 1
ATOM 534 N N . TRP A 1 73 ? 7.492 -14.589 -11.640 1.00 91.88 73 TRP A N 1
ATOM 535 C CA . TRP A 1 73 ? 7.395 -14.326 -10.205 1.00 91.88 73 TRP A CA 1
ATOM 536 C C . TRP A 1 73 ? 8.781 -14.317 -9.535 1.00 91.88 73 TRP A C 1
ATOM 538 O O . TRP A 1 73 ? 9.042 -13.472 -8.691 1.00 91.88 73 TRP A O 1
ATOM 548 N N . ASP A 1 74 ? 9.704 -15.170 -9.997 1.00 91.88 74 ASP A N 1
ATOM 549 C CA . ASP A 1 74 ? 11.057 -15.360 -9.456 1.00 91.88 74 ASP A CA 1
ATOM 550 C C . ASP A 1 74 ? 12.094 -14.318 -9.930 1.00 91.88 74 ASP A C 1
ATOM 552 O O . ASP A 1 74 ? 13.298 -14.503 -9.728 1.00 91.88 74 ASP A O 1
ATOM 556 N N . PHE A 1 75 ? 11.662 -13.222 -10.563 1.00 92.06 75 PHE A N 1
ATOM 557 C CA . PHE A 1 75 ? 12.549 -12.148 -11.010 1.00 92.06 75 PHE A CA 1
ATOM 558 C C . PHE A 1 75 ? 13.191 -11.383 -9.851 1.00 92.06 75 PHE A C 1
ATOM 560 O O . PHE A 1 75 ? 12.505 -10.857 -8.973 1.00 92.06 75 PHE A O 1
ATOM 567 N N . LEU A 1 76 ? 14.504 -11.162 -9.955 1.00 90.31 76 LEU A N 1
ATOM 568 C CA . LEU A 1 76 ? 15.195 -10.128 -9.182 1.00 90.31 76 LEU A CA 1
ATOM 569 C C . LEU A 1 76 ? 14.670 -8.766 -9.624 1.00 90.31 76 LEU A C 1
ATOM 571 O O . LEU A 1 76 ? 14.974 -8.281 -10.708 1.00 90.31 76 LEU A O 1
ATOM 575 N N . SER A 1 77 ? 13.831 -8.157 -8.805 1.00 87.50 77 SER A N 1
ATOM 576 C CA . SER A 1 77 ? 13.092 -6.945 -9.148 1.00 87.50 77 SER A CA 1
ATOM 577 C C . SER A 1 77 ? 12.796 -6.188 -7.862 1.00 87.50 77 SER A C 1
ATOM 579 O O . SER A 1 77 ? 12.620 -6.798 -6.817 1.00 87.50 77 SER A O 1
ATOM 581 N N . SER A 1 78 ? 12.782 -4.861 -7.914 1.00 84.69 78 SER A N 1
ATOM 582 C CA . SER A 1 78 ? 12.342 -4.051 -6.772 1.00 84.69 78 SER A CA 1
ATOM 583 C C . SER A 1 78 ? 10.815 -4.001 -6.739 1.00 84.69 78 SER A C 1
ATOM 585 O O . SER A 1 78 ? 10.180 -4.084 -7.789 1.00 84.69 78 SER A O 1
ATOM 587 N N . TRP A 1 79 ? 10.201 -3.792 -5.577 1.00 82.38 79 TRP A N 1
ATOM 588 C CA . TRP A 1 79 ? 8.759 -3.528 -5.484 1.00 82.38 79 TRP A CA 1
ATOM 589 C C . TRP A 1 79 ? 8.314 -2.306 -6.314 1.00 82.38 79 TRP A C 1
ATOM 591 O O . TRP A 1 79 ? 7.168 -2.248 -6.771 1.00 82.38 79 TRP A O 1
ATOM 601 N N . ARG A 1 80 ? 9.232 -1.354 -6.550 1.00 83.00 80 ARG A N 1
ATOM 602 C CA . ARG A 1 80 ? 9.071 -0.177 -7.427 1.00 83.00 80 ARG A CA 1
ATOM 603 C C . ARG A 1 80 ? 9.288 -0.485 -8.911 1.00 83.00 80 ARG A C 1
ATOM 605 O O . ARG A 1 80 ? 9.227 0.432 -9.722 1.00 83.00 80 ARG A O 1
ATOM 612 N N . PHE A 1 81 ? 9.537 -1.734 -9.286 1.00 88.50 81 PHE A N 1
ATOM 613 C CA . PHE A 1 81 ? 9.727 -2.157 -10.670 1.00 88.50 81 PHE A CA 1
ATOM 614 C C . PHE A 1 81 ? 8.414 -2.742 -11.245 1.00 88.50 81 PHE A C 1
ATOM 616 O O . PHE A 1 81 ? 7.715 -3.459 -10.525 1.00 88.50 81 PHE A O 1
ATOM 623 N N . PRO A 1 82 ? 8.030 -2.465 -12.511 1.00 89.56 82 PRO A N 1
ATOM 624 C CA . PRO A 1 82 ? 6.714 -2.829 -13.039 1.00 89.56 82 PRO A CA 1
ATOM 625 C C . PRO A 1 82 ? 6.548 -4.322 -13.354 1.00 89.56 82 PRO A C 1
ATOM 627 O O . PRO A 1 82 ? 5.443 -4.727 -13.698 1.00 89.56 82 PRO A O 1
ATOM 630 N N . TYR A 1 83 ? 7.602 -5.140 -13.249 1.00 92.38 83 TYR A N 1
ATOM 631 C CA . TYR A 1 83 ? 7.578 -6.553 -13.640 1.00 92.38 83 TYR A CA 1
ATOM 632 C C . TYR A 1 83 ? 8.022 -7.462 -12.500 1.00 92.38 83 TYR A C 1
ATOM 634 O O . TYR A 1 83 ? 8.863 -7.081 -11.685 1.00 92.38 83 TYR A O 1
ATOM 642 N N . GLY A 1 84 ? 7.503 -8.686 -12.504 1.00 92.81 84 GLY A N 1
ATOM 643 C CA . GLY A 1 84 ? 7.753 -9.682 -11.471 1.00 92.81 84 GLY A CA 1
ATOM 644 C C . GLY A 1 84 ? 6.652 -9.678 -10.412 1.00 92.81 84 GLY A C 1
ATOM 645 O O . GLY A 1 84 ? 6.782 -8.966 -9.417 1.00 92.81 84 GLY A O 1
ATOM 646 N N . PRO A 1 85 ? 5.556 -10.436 -10.611 1.00 94.75 85 PRO A N 1
ATOM 647 C CA . PRO A 1 85 ? 4.482 -10.512 -9.627 1.00 94.75 85 PRO A CA 1
ATOM 648 C C . PRO A 1 85 ? 4.987 -11.084 -8.295 1.00 94.75 85 PRO A C 1
ATOM 650 O O . PRO A 1 85 ? 5.869 -11.943 -8.273 1.00 94.75 85 PRO A O 1
ATOM 653 N N . ARG A 1 86 ? 4.392 -10.636 -7.186 1.00 93.94 86 ARG A N 1
ATOM 654 C CA . ARG A 1 86 ? 4.697 -11.045 -5.806 1.00 93.94 86 ARG A CA 1
ATOM 655 C C . ARG A 1 86 ? 3.582 -11.903 -5.208 1.00 93.94 86 ARG A C 1
ATOM 657 O O . ARG A 1 86 ? 2.800 -11.403 -4.399 1.00 93.94 86 ARG A O 1
ATOM 664 N N . PRO A 1 87 ? 3.497 -13.195 -5.568 1.00 94.25 87 PRO A N 1
ATOM 665 C CA . PRO A 1 87 ? 2.504 -14.092 -4.984 1.00 94.25 87 PRO A CA 1
ATOM 666 C C . PRO A 1 87 ? 2.658 -14.251 -3.464 1.00 94.25 87 PRO A C 1
ATOM 668 O O . PRO A 1 87 ? 1.662 -14.462 -2.778 1.00 94.25 87 PRO A O 1
ATOM 671 N N . SER A 1 88 ? 3.868 -14.060 -2.927 1.00 94.00 88 SER A N 1
ATOM 672 C CA . SER A 1 88 ? 4.169 -14.101 -1.490 1.00 94.00 88 SER A CA 1
ATOM 673 C C . SER A 1 88 ? 3.773 -12.845 -0.703 1.00 94.00 88 SER A C 1
ATOM 675 O O . SER A 1 88 ? 3.986 -12.808 0.508 1.00 94.00 88 SER A O 1
ATOM 677 N N . ALA A 1 89 ? 3.214 -11.810 -1.347 1.00 94.62 89 ALA A N 1
ATOM 678 C CA . ALA A 1 89 ? 2.906 -10.552 -0.672 1.00 94.62 89 ALA A CA 1
ATOM 679 C C . ALA A 1 89 ? 1.845 -10.718 0.427 1.00 94.62 89 ALA A C 1
ATOM 681 O O . ALA A 1 89 ? 2.098 -10.309 1.552 1.00 94.62 89 ALA A O 1
ATOM 682 N N . LEU A 1 90 ? 0.679 -11.297 0.138 1.00 97.62 90 LEU A N 1
ATOM 683 C CA . LEU A 1 90 ? -0.398 -11.525 1.117 1.00 97.62 90 LEU A CA 1
ATOM 684 C C . LEU A 1 90 ? -1.195 -12.797 0.744 1.00 97.62 90 LEU A C 1
ATOM 686 O O . LEU A 1 90 ? -2.381 -12.710 0.405 1.00 97.62 90 LEU A O 1
ATOM 690 N N . PRO A 1 91 ? -0.541 -13.976 0.682 1.00 97.56 91 PRO A N 1
ATOM 691 C CA . PRO A 1 91 ? -1.132 -15.181 0.101 1.00 97.56 91 PRO A CA 1
ATOM 692 C C . PRO A 1 91 ? -2.314 -15.741 0.898 1.00 97.56 91 PRO A C 1
ATOM 694 O O . PRO A 1 91 ? -3.193 -16.372 0.303 1.00 97.56 91 PRO A O 1
ATOM 697 N N . ILE A 1 92 ? -2.359 -15.533 2.220 1.00 98.50 92 ILE A N 1
ATOM 698 C CA . ILE A 1 92 ? -3.446 -16.055 3.059 1.00 98.50 92 ILE A CA 1
ATOM 699 C C . ILE A 1 92 ? -4.712 -15.238 2.814 1.00 98.50 92 ILE A C 1
ATOM 701 O O . ILE A 1 92 ? -5.733 -15.810 2.436 1.00 98.50 92 ILE A O 1
ATOM 705 N N . TRP A 1 93 ? -4.636 -13.915 2.958 1.00 98.31 93 TRP A N 1
ATOM 706 C CA . TRP A 1 93 ? -5.720 -12.979 2.676 1.00 98.31 93 TRP A CA 1
ATOM 707 C C . TRP A 1 93 ? -6.266 -13.175 1.261 1.00 98.31 93 TRP A C 1
ATOM 709 O O . TRP A 1 93 ? -7.473 -13.342 1.086 1.00 98.31 93 TRP A O 1
ATOM 719 N N . ALA A 1 94 ? -5.382 -13.247 0.260 1.00 97.25 94 ALA A N 1
ATOM 720 C CA . ALA A 1 94 ? -5.785 -13.404 -1.133 1.00 97.25 94 ALA A CA 1
ATOM 721 C C . ALA A 1 94 ? -6.597 -14.697 -1.355 1.00 97.25 94 ALA A C 1
ATOM 723 O O . ALA A 1 94 ? -7.575 -14.701 -2.102 1.00 97.25 94 ALA A O 1
ATOM 724 N N . GLY A 1 95 ? -6.242 -15.784 -0.659 1.00 96.69 95 GLY A N 1
ATOM 725 C CA . GLY A 1 95 ? -7.011 -17.028 -0.677 1.00 96.69 95 GLY A CA 1
ATOM 726 C C . GLY A 1 95 ? -8.323 -16.960 0.094 1.00 96.69 95 GLY A C 1
ATOM 727 O O . GLY A 1 95 ? -9.336 -17.452 -0.400 1.00 96.69 95 GLY A O 1
ATOM 728 N N . ARG A 1 96 ? -8.324 -16.346 1.286 1.00 96.88 96 ARG A N 1
ATOM 729 C CA . ARG A 1 96 ? -9.526 -16.190 2.126 1.00 96.88 96 ARG A CA 1
ATOM 730 C C . ARG A 1 96 ? -10.598 -15.354 1.449 1.00 96.88 96 ARG A C 1
ATOM 732 O O . ARG A 1 96 ? -11.771 -15.694 1.534 1.00 96.88 96 ARG A O 1
ATOM 739 N N . ARG A 1 97 ? -10.192 -14.318 0.718 1.00 95.06 97 ARG A N 1
ATOM 740 C CA . ARG A 1 97 ? -11.094 -13.472 -0.065 1.00 95.06 97 ARG A CA 1
ATOM 741 C C . ARG A 1 97 ? -11.848 -14.250 -1.144 1.00 95.06 97 ARG A C 1
ATOM 743 O O . ARG A 1 97 ? -12.945 -13.861 -1.529 1.00 95.06 97 ARG A O 1
ATOM 750 N N . GLY A 1 98 ? -11.242 -15.309 -1.687 1.00 93.31 98 GLY A N 1
ATOM 751 C CA . GLY A 1 98 ? -11.819 -16.105 -2.775 1.00 93.31 98 GLY A CA 1
ATOM 752 C C . GLY A 1 98 ? -12.003 -15.339 -4.093 1.00 93.31 98 GLY A C 1
ATOM 753 O O . GLY A 1 98 ? -12.607 -15.862 -5.030 1.00 93.31 98 GLY A O 1
ATOM 754 N N . ALA A 1 99 ? -11.490 -14.109 -4.180 1.00 94.44 99 ALA A N 1
ATOM 755 C CA . ALA A 1 99 ? -11.558 -13.291 -5.379 1.00 94.44 99 ALA A CA 1
ATOM 756 C C . ALA A 1 99 ? -10.610 -13.812 -6.461 1.00 94.44 99 ALA A C 1
ATOM 758 O O . ALA A 1 99 ? -9.564 -14.403 -6.185 1.00 94.44 99 ALA A O 1
ATOM 759 N N . SER A 1 100 ? -10.983 -13.586 -7.716 1.00 94.69 100 SER A N 1
ATOM 760 C CA . SER A 1 100 ? -10.227 -14.063 -8.864 1.00 94.69 100 SER A CA 1
ATOM 761 C C . SER A 1 100 ? -10.259 -13.027 -9.974 1.00 94.69 100 SER A C 1
ATOM 763 O O . SER A 1 100 ? -11.328 -12.553 -10.359 1.00 94.69 100 SER A O 1
ATOM 765 N N . TYR A 1 101 ? -9.079 -12.688 -10.477 1.00 96.50 101 TYR A N 1
ATOM 766 C CA . TYR A 1 101 ? -8.868 -11.666 -11.491 1.00 96.50 101 TYR A CA 1
ATOM 767 C C . TYR A 1 101 ? -8.087 -12.243 -12.661 1.00 96.50 101 TYR A C 1
ATOM 769 O O . TYR A 1 101 ? -7.217 -13.089 -12.444 1.00 96.50 101 TYR A O 1
ATOM 777 N N . PRO A 1 102 ? -8.283 -11.739 -13.888 1.00 97.44 102 PRO A N 1
ATOM 778 C CA . PRO A 1 102 ? -7.456 -12.150 -15.008 1.00 97.44 102 PRO A CA 1
ATOM 779 C C . PRO A 1 102 ? -5.968 -11.919 -14.712 1.00 97.44 102 PRO A C 1
ATOM 781 O O . PRO A 1 102 ? -5.555 -10.845 -14.257 1.00 97.44 102 PRO A O 1
ATOM 784 N N . ARG A 1 103 ? -5.142 -12.938 -14.960 1.00 97.12 103 ARG A N 1
ATOM 785 C CA . ARG A 1 103 ? -3.693 -12.821 -14.780 1.00 97.12 103 ARG A CA 1
ATOM 786 C C . ARG A 1 103 ? -3.118 -11.864 -15.820 1.00 97.12 103 ARG A C 1
ATOM 788 O O . ARG A 1 103 ? -3.418 -11.987 -17.006 1.00 97.12 103 ARG A O 1
ATOM 795 N N . VAL A 1 104 ? -2.247 -10.958 -15.392 1.00 97.12 104 VAL A N 1
ATOM 796 C CA . VAL A 1 104 ? -1.539 -10.033 -16.276 1.00 97.12 104 VAL A CA 1
ATOM 797 C C . VAL A 1 104 ? -0.238 -10.672 -16.765 1.00 97.12 104 VAL A C 1
ATOM 799 O O . VAL A 1 104 ? 0.570 -11.179 -15.987 1.00 97.12 104 VAL A O 1
ATOM 802 N N . VAL A 1 105 ? -0.028 -10.646 -18.077 1.00 94.75 105 VAL A N 1
ATOM 803 C CA . VAL A 1 105 ? 1.195 -11.097 -18.757 1.00 94.75 105 VAL A CA 1
ATOM 804 C C . VAL A 1 105 ? 1.666 -10.032 -19.738 1.00 94.75 105 VAL A C 1
ATOM 806 O O . VAL A 1 105 ? 0.957 -9.067 -19.998 1.00 94.75 105 VAL A O 1
ATOM 809 N N . TRP A 1 106 ? 2.858 -10.205 -20.299 1.00 93.19 106 TRP A N 1
ATOM 810 C CA . TRP A 1 106 ? 3.410 -9.286 -21.292 1.00 93.19 106 TRP A CA 1
ATOM 811 C C . TRP A 1 106 ? 2.489 -9.092 -22.504 1.00 93.19 106 TRP A C 1
ATOM 813 O O . TRP A 1 106 ? 1.919 -10.056 -23.041 1.00 93.19 106 TRP A O 1
ATOM 823 N N . TRP A 1 107 ? 2.367 -7.838 -22.938 1.00 92.25 107 TRP A N 1
ATOM 824 C CA . TRP A 1 107 ? 1.797 -7.466 -24.227 1.00 92.25 107 TRP A CA 1
ATOM 825 C C . TRP A 1 107 ? 2.858 -7.517 -25.327 1.00 92.25 107 TRP A C 1
ATOM 827 O O . TRP A 1 107 ? 2.537 -7.924 -26.446 1.00 92.25 107 TRP A O 1
ATOM 837 N N . ASP A 1 108 ? 4.116 -7.183 -25.009 1.00 84.69 108 ASP A N 1
ATOM 838 C CA . ASP A 1 108 ? 5.207 -7.191 -25.977 1.00 84.69 108 ASP A CA 1
ATOM 839 C C . ASP A 1 108 ? 5.345 -8.575 -26.635 1.00 84.69 108 ASP A C 1
ATOM 841 O O . ASP A 1 108 ? 5.607 -9.613 -26.015 1.00 84.69 108 ASP A O 1
ATOM 845 N N . SER A 1 109 ? 5.126 -8.571 -27.948 1.00 74.56 109 SER A N 1
ATOM 846 C CA . SER A 1 109 ? 5.173 -9.760 -28.789 1.00 74.56 109 SER A CA 1
ATOM 847 C C . SER A 1 109 ? 6.597 -10.195 -29.146 1.00 74.56 109 SER A C 1
ATOM 849 O O . SER A 1 109 ? 6.751 -11.280 -29.708 1.00 74.56 109 SER A O 1
ATOM 851 N N . ILE A 1 110 ? 7.623 -9.392 -28.827 1.00 81.94 110 ILE A N 1
ATOM 852 C CA . ILE A 1 110 ? 9.036 -9.706 -29.070 1.00 81.94 110 ILE A CA 1
ATOM 853 C C . ILE A 1 110 ? 9.471 -10.821 -28.103 1.00 81.94 110 ILE A C 1
ATOM 855 O O . ILE A 1 110 ? 9.624 -10.575 -26.902 1.00 81.94 110 ILE A O 1
ATOM 859 N N . PRO A 1 111 ? 9.704 -12.059 -28.584 1.00 79.81 111 PRO A N 1
ATOM 860 C CA . PRO A 1 111 ? 9.974 -13.198 -27.705 1.00 79.81 111 PRO A CA 1
ATOM 861 C C . PRO A 1 111 ? 11.228 -13.009 -26.852 1.00 79.81 111 PRO A C 1
ATOM 863 O O . PRO A 1 111 ? 11.287 -13.469 -25.715 1.00 79.81 111 PRO A O 1
ATOM 866 N N . GLU A 1 112 ? 12.229 -12.294 -27.367 1.00 75.56 112 GLU A N 1
ATOM 867 C CA . GLU A 1 112 ? 13.464 -12.028 -26.643 1.00 75.56 112 GLU A CA 1
ATOM 868 C C . GLU A 1 112 ? 13.248 -11.143 -25.408 1.00 75.56 112 GLU A C 1
ATOM 870 O O . GLU A 1 112 ? 14.125 -11.114 -24.545 1.00 75.56 112 GLU A O 1
ATOM 875 N N . HIS A 1 113 ? 12.148 -10.393 -25.317 1.00 81.44 113 HIS A N 1
ATOM 876 C CA . HIS A 1 113 ? 11.878 -9.462 -24.217 1.00 81.44 113 HIS A CA 1
ATOM 877 C C . HIS A 1 113 ? 11.128 -10.116 -23.049 1.00 81.44 113 HIS A C 1
ATOM 879 O O . HIS A 1 113 ? 11.233 -9.639 -21.923 1.00 81.44 113 HIS A O 1
ATOM 885 N N . GLN A 1 114 ? 10.442 -11.241 -23.271 1.00 79.19 114 GLN A N 1
ATOM 886 C CA . GLN A 1 114 ? 9.517 -11.827 -22.288 1.00 79.19 114 GLN A CA 1
ATOM 887 C C . GLN A 1 114 ? 10.190 -12.331 -20.997 1.00 79.19 114 GLN A C 1
ATOM 889 O O . GLN A 1 114 ? 9.554 -12.355 -19.943 1.00 79.19 114 GLN A O 1
ATOM 894 N N . ASP A 1 115 ? 11.479 -12.672 -21.059 1.00 81.06 115 ASP A N 1
ATOM 895 C CA . ASP A 1 115 ? 12.296 -13.061 -19.900 1.00 81.06 115 ASP A CA 1
ATOM 896 C C . ASP A 1 115 ? 13.284 -11.958 -19.463 1.00 81.06 115 ASP A C 1
ATOM 898 O O . ASP A 1 115 ? 14.224 -12.233 -18.714 1.00 81.06 115 ASP A O 1
ATOM 902 N N . SER A 1 116 ? 13.113 -10.713 -19.930 1.00 85.56 116 SER A N 1
ATOM 903 C CA . SER A 1 116 ? 14.002 -9.599 -19.581 1.00 85.56 116 SER A CA 1
ATOM 904 C C . SER A 1 116 ? 13.338 -8.563 -18.678 1.00 85.56 116 SER A C 1
ATOM 906 O O . SER A 1 116 ? 12.189 -8.176 -18.875 1.00 85.56 116 SER A O 1
ATOM 908 N N . LEU A 1 117 ? 14.109 -8.052 -17.719 1.00 82.31 117 LEU A N 1
ATOM 909 C CA . LEU A 1 117 ? 13.771 -6.882 -16.913 1.00 82.31 117 LEU A CA 1
ATOM 910 C C . LEU A 1 117 ? 13.893 -5.580 -17.720 1.00 82.31 117 LEU A C 1
ATOM 912 O O . LEU A 1 117 ? 13.464 -4.541 -17.250 1.00 82.31 117 LEU A O 1
ATOM 916 N N . GLY A 1 118 ? 14.490 -5.578 -18.911 1.00 79.31 118 GLY A N 1
ATOM 917 C CA . GLY A 1 118 ? 14.684 -4.360 -19.698 1.00 79.31 118 GLY A CA 1
ATOM 918 C C . GLY A 1 118 ? 14.262 -4.510 -21.147 1.00 79.31 118 GLY A C 1
ATOM 919 O O . GLY A 1 118 ? 13.866 -5.582 -21.593 1.00 79.31 118 GLY A O 1
ATOM 920 N N . TRP A 1 119 ? 14.426 -3.413 -21.882 1.00 75.94 119 TRP A N 1
ATOM 921 C CA . TRP A 1 119 ? 14.272 -3.322 -23.339 1.00 75.94 119 TRP A CA 1
ATOM 922 C C . TRP A 1 119 ? 12.828 -3.386 -23.820 1.00 75.94 119 TRP A C 1
ATOM 924 O O . TRP A 1 119 ? 12.563 -3.735 -24.964 1.00 75.94 119 TRP A O 1
ATOM 934 N N . HIS A 1 120 ? 11.914 -2.947 -22.963 1.00 80.88 120 HIS A N 1
ATOM 935 C CA . HIS A 1 120 ? 10.493 -2.799 -23.270 1.00 80.88 120 HIS A CA 1
ATOM 936 C C . HIS A 1 120 ? 10.160 -1.374 -23.732 1.00 80.88 120 HIS A C 1
ATOM 938 O O . HIS A 1 120 ? 9.104 -1.118 -24.300 1.00 80.88 120 HIS A O 1
ATOM 944 N N . GLU A 1 121 ? 11.066 -0.412 -23.535 1.00 77.44 121 GLU A N 1
ATOM 945 C CA . GLU A 1 121 ? 10.791 1.019 -23.692 1.00 77.44 121 GLU A CA 1
ATOM 946 C C . GLU A 1 121 ? 10.426 1.417 -25.132 1.00 77.44 121 GLU A C 1
ATOM 948 O O . GLU A 1 121 ? 9.660 2.358 -25.353 1.00 77.44 121 GLU A O 1
ATOM 953 N N . ALA A 1 122 ? 10.980 0.713 -26.124 1.00 78.69 122 ALA A N 1
ATOM 954 C CA . ALA A 1 122 ? 10.763 1.005 -27.541 1.00 78.69 122 ALA A CA 1
ATOM 955 C C . ALA A 1 122 ? 9.352 0.629 -28.030 1.00 78.69 122 ALA A C 1
ATOM 957 O O . ALA A 1 122 ? 8.888 1.183 -29.027 1.00 78.69 122 ALA A O 1
ATOM 958 N N . THR A 1 123 ? 8.691 -0.294 -27.334 1.00 81.69 123 THR A N 1
ATOM 959 C CA . THR A 1 123 ? 7.391 -0.892 -27.676 1.00 81.69 123 THR A CA 1
ATOM 960 C C . THR A 1 123 ? 6.310 -0.592 -26.637 1.00 81.69 123 THR A C 1
ATOM 962 O O . THR A 1 123 ? 5.195 -1.077 -26.777 1.00 81.69 123 THR A O 1
ATOM 965 N N . SER A 1 124 ? 6.617 0.231 -25.632 1.00 88.38 124 SER A N 1
ATOM 966 C CA . SER A 1 124 ? 5.745 0.513 -24.485 1.00 88.38 124 SER A CA 1
ATOM 967 C C . SER A 1 124 ? 5.376 1.986 -24.367 1.00 88.38 124 SER A C 1
ATOM 969 O O . SER A 1 124 ? 6.018 2.838 -24.975 1.00 88.38 124 SER A O 1
ATOM 971 N N . SER A 1 125 ? 4.391 2.307 -23.530 1.00 88.62 125 SER A N 1
ATOM 972 C CA . SER A 1 125 ? 3.982 3.674 -23.193 1.00 88.62 125 SER A CA 1
ATOM 973 C C . SER A 1 125 ? 4.635 4.188 -21.901 1.00 88.62 125 SER A C 1
ATOM 975 O O . SER A 1 125 ? 5.291 3.453 -21.161 1.00 88.62 125 SER A O 1
ATOM 977 N N . THR A 1 126 ? 4.478 5.484 -21.624 1.00 86.94 126 THR A N 1
ATOM 978 C CA . THR A 1 126 ? 4.988 6.151 -20.412 1.00 86.94 126 THR A CA 1
ATOM 979 C C . THR A 1 126 ? 4.545 5.466 -19.110 1.00 86.94 126 THR A C 1
ATOM 981 O O . THR A 1 126 ? 3.391 5.083 -18.941 1.00 86.94 126 THR A O 1
ATOM 984 N N . GLU A 1 127 ? 5.456 5.334 -18.145 1.00 87.31 127 GLU A N 1
ATOM 985 C CA . GLU A 1 127 ? 5.169 4.791 -16.812 1.00 87.31 127 GLU A CA 1
ATOM 986 C C . GLU A 1 127 ? 4.947 5.903 -15.773 1.00 87.31 127 GLU A C 1
ATOM 988 O O . GLU A 1 127 ? 5.858 6.698 -15.526 1.00 87.31 127 GLU A O 1
ATOM 993 N N . PRO A 1 128 ? 3.741 6.007 -15.177 1.00 80.75 128 PRO A N 1
ATOM 994 C CA . PRO A 1 128 ? 3.438 7.082 -14.240 1.00 80.75 128 PRO A CA 1
ATOM 995 C C . PRO A 1 128 ? 3.963 6.869 -12.817 1.00 80.75 128 PRO A C 1
ATOM 997 O O . PRO A 1 128 ? 4.121 7.889 -12.142 1.00 80.75 128 PRO A O 1
ATOM 1000 N N . TYR A 1 129 ? 4.205 5.624 -12.384 1.00 83.00 129 TYR A N 1
ATOM 1001 C CA . TYR A 1 129 ? 4.508 5.268 -10.992 1.00 83.00 129 TYR A CA 1
ATOM 1002 C C . TYR A 1 129 ? 5.818 4.485 -10.831 1.00 83.00 129 TYR A C 1
ATOM 1004 O O . TYR A 1 129 ? 6.672 4.865 -10.030 1.00 83.00 129 TYR A O 1
ATOM 1012 N N . PHE A 1 130 ? 5.992 3.391 -11.578 1.00 85.50 130 PHE A N 1
ATOM 1013 C CA . PHE A 1 130 ? 7.153 2.514 -11.417 1.00 85.50 130 PHE A CA 1
ATOM 1014 C C . PHE A 1 130 ? 8.459 3.122 -11.946 1.00 85.50 130 PHE A C 1
ATOM 1016 O O . PHE A 1 130 ? 8.475 4.018 -12.787 1.00 85.50 130 PHE A O 1
ATOM 1023 N N . CYS A 1 131 ? 9.575 2.588 -11.458 1.00 78.75 131 CYS A N 1
ATOM 1024 C CA . CYS A 1 131 ? 10.928 2.997 -11.804 1.00 78.75 131 CYS A CA 1
ATOM 1025 C C . CYS A 1 131 ? 11.586 2.020 -12.790 1.00 78.75 131 CYS A C 1
ATOM 1027 O O . CYS A 1 131 ? 11.134 0.889 -12.976 1.00 78.75 131 CYS A O 1
ATOM 1029 N N . VAL A 1 132 ? 12.696 2.455 -13.393 1.00 78.31 132 VAL A N 1
ATOM 1030 C CA . VAL A 1 132 ? 13.598 1.590 -14.177 1.00 78.31 132 VAL A CA 1
ATOM 1031 C C . VAL A 1 132 ? 14.164 0.441 -13.342 1.00 78.31 132 VAL A C 1
ATOM 1033 O O . VAL A 1 132 ? 14.150 0.523 -12.110 1.00 78.31 132 VAL A O 1
ATOM 1036 N N . PRO A 1 133 ? 14.731 -0.604 -13.980 1.00 78.44 133 PRO A N 1
ATOM 1037 C CA . PRO A 1 133 ? 15.465 -1.625 -13.249 1.00 78.44 133 PRO A CA 1
ATOM 1038 C C . PRO A 1 133 ? 16.565 -0.978 -12.404 1.00 78.44 133 PRO A C 1
ATOM 1040 O O . PRO A 1 133 ? 17.397 -0.226 -12.915 1.00 78.44 133 PRO A O 1
ATOM 1043 N N . LEU A 1 134 ? 16.580 -1.284 -11.109 1.00 78.56 134 LEU A N 1
ATOM 1044 C CA . LEU A 1 134 ? 17.568 -0.767 -10.162 1.00 78.56 134 LEU A CA 1
ATOM 1045 C C . LEU A 1 134 ? 18.637 -1.826 -9.897 1.00 78.56 134 LEU A C 1
ATOM 1047 O O . LEU A 1 134 ? 18.329 -3.013 -9.822 1.00 78.56 134 LEU A O 1
ATOM 1051 N N . THR A 1 135 ? 19.894 -1.415 -9.749 1.00 82.62 135 THR A N 1
ATOM 1052 C CA . THR A 1 135 ? 20.911 -2.261 -9.105 1.00 82.62 135 THR A CA 1
ATOM 1053 C C . THR A 1 135 ? 20.655 -2.304 -7.592 1.00 82.62 135 THR A C 1
ATOM 1055 O O . THR A 1 135 ? 19.960 -1.421 -7.086 1.00 82.62 135 THR A O 1
ATOM 1058 N N . PRO A 1 136 ? 21.220 -3.270 -6.844 1.00 79.56 136 PRO A N 1
ATOM 1059 C CA . PRO A 1 136 ? 21.111 -3.288 -5.383 1.00 79.56 136 PRO A CA 1
ATOM 1060 C C . PRO A 1 136 ? 21.510 -1.957 -4.727 1.00 79.56 136 PRO A C 1
ATOM 1062 O O . PRO A 1 136 ? 20.696 -1.362 -4.026 1.00 79.56 136 PRO A O 1
ATOM 1065 N N . ASP A 1 137 ? 22.681 -1.416 -5.079 1.00 74.12 137 ASP A N 1
ATOM 1066 C CA . ASP A 1 137 ? 23.145 -0.111 -4.584 1.00 74.12 137 ASP A CA 1
ATOM 1067 C C . ASP A 1 137 ? 22.162 1.027 -4.918 1.00 74.12 137 ASP A C 1
ATOM 1069 O O . ASP A 1 137 ? 21.902 1.906 -4.101 1.00 74.12 137 ASP A O 1
ATOM 1073 N N . ALA A 1 138 ? 21.591 1.021 -6.129 1.00 69.69 138 ALA A N 1
ATOM 1074 C CA . ALA A 1 138 ? 20.615 2.027 -6.532 1.00 69.69 138 ALA A CA 1
ATOM 1075 C C . ALA A 1 138 ? 19.302 1.882 -5.758 1.00 69.69 138 ALA A C 1
ATOM 1077 O O . ALA A 1 138 ? 18.683 2.891 -5.452 1.00 69.69 138 ALA A O 1
ATOM 1078 N N . ASN A 1 139 ? 18.874 0.662 -5.427 1.00 71.75 139 ASN A N 1
ATOM 1079 C CA . ASN A 1 139 ? 17.671 0.425 -4.635 1.00 71.75 139 ASN A CA 1
ATOM 1080 C C . ASN A 1 139 ? 17.823 0.963 -3.205 1.00 71.75 139 ASN A C 1
ATOM 1082 O O . ASN A 1 139 ? 16.907 1.621 -2.724 1.00 71.75 139 ASN A O 1
ATOM 1086 N N . GLU A 1 140 ? 18.985 0.766 -2.573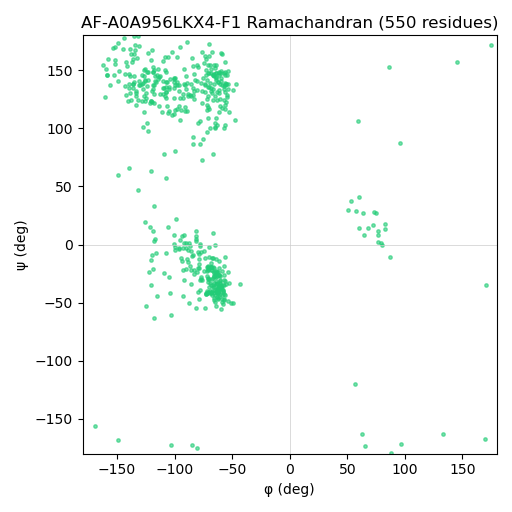 1.00 66.00 140 GLU A N 1
ATOM 1087 C CA . GLU A 1 140 ? 19.296 1.355 -1.259 1.00 66.00 140 GLU A CA 1
ATOM 1088 C C . GLU A 1 140 ? 19.301 2.890 -1.302 1.00 66.00 140 GLU A C 1
ATOM 1090 O O . GLU A 1 140 ? 18.786 3.552 -0.400 1.00 66.00 140 GLU A O 1
ATOM 1095 N N . VAL A 1 141 ? 19.829 3.478 -2.379 1.00 55.03 141 VAL A N 1
ATOM 1096 C CA . VAL A 1 141 ? 19.803 4.934 -2.567 1.00 55.03 141 VAL A CA 1
ATOM 1097 C C . VAL A 1 141 ? 18.389 5.434 -2.868 1.00 55.03 141 VAL A C 1
ATOM 1099 O O . VAL A 1 141 ? 18.001 6.430 -2.285 1.00 55.03 141 VAL A O 1
ATOM 1102 N N . VAL A 1 142 ? 17.577 4.746 -3.683 1.00 51.16 142 VAL A N 1
ATOM 1103 C CA . VAL A 1 142 ? 16.164 5.117 -3.939 1.00 51.16 142 VAL A CA 1
ATOM 1104 C C . VAL A 1 142 ? 15.328 5.093 -2.664 1.00 51.16 142 VAL A C 1
ATOM 1106 O O . VAL A 1 142 ? 14.426 5.913 -2.522 1.00 51.16 142 VAL A O 1
ATOM 1109 N N . THR A 1 143 ? 15.623 4.190 -1.727 1.00 48.47 143 THR A N 1
ATOM 1110 C CA . THR A 1 143 ? 14.967 4.187 -0.411 1.00 48.47 143 THR A CA 1
ATOM 1111 C C . THR A 1 143 ? 15.372 5.364 0.484 1.00 48.47 143 THR A C 1
ATOM 1113 O O . THR A 1 143 ? 14.734 5.572 1.510 1.00 48.47 143 THR A O 1
ATOM 1116 N N . LEU A 1 144 ? 16.399 6.139 0.112 1.00 34.28 144 LEU A N 1
ATOM 1117 C CA . LEU A 1 144 ? 16.961 7.240 0.906 1.00 34.28 144 LEU A CA 1
ATOM 1118 C C . LEU A 1 144 ? 16.954 8.610 0.187 1.00 34.28 144 LEU A C 1
ATOM 1120 O O . LEU A 1 144 ? 17.001 9.633 0.864 1.00 34.28 144 LEU A O 1
ATOM 1124 N N . ASP A 1 145 ? 16.916 8.653 -1.149 1.00 29.48 145 ASP A N 1
ATOM 1125 C CA . ASP A 1 145 ? 16.982 9.852 -1.998 1.00 29.48 145 ASP A CA 1
ATOM 1126 C C . ASP A 1 145 ? 16.418 9.542 -3.410 1.00 29.48 145 ASP A C 1
ATOM 1128 O O . ASP A 1 145 ? 16.840 8.600 -4.092 1.0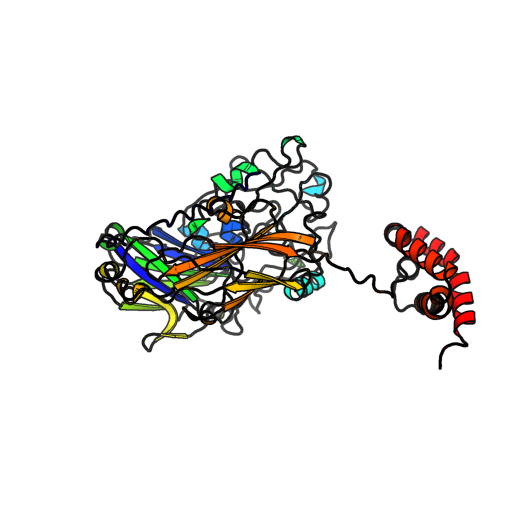0 29.48 145 ASP A O 1
ATOM 1132 N N . THR A 1 146 ? 15.460 10.345 -3.884 1.00 39.72 146 THR A N 1
ATOM 1133 C CA . THR A 1 146 ? 14.689 10.170 -5.134 1.00 39.72 146 THR A CA 1
ATOM 1134 C C . THR A 1 146 ? 15.518 10.261 -6.427 1.00 39.72 146 THR A C 1
ATOM 1136 O O . THR A 1 146 ? 14.990 10.105 -7.531 1.00 39.72 146 THR A O 1
ATOM 1139 N N . MET A 1 147 ? 16.830 10.488 -6.325 1.00 38.81 147 MET A N 1
ATOM 1140 C CA . MET A 1 147 ? 17.775 10.695 -7.431 1.00 38.81 147 MET A CA 1
ATOM 1141 C C . MET A 1 147 ? 17.846 9.576 -8.489 1.00 38.81 147 MET A C 1
ATOM 1143 O O . MET A 1 147 ? 18.456 9.793 -9.539 1.00 38.81 147 MET A O 1
ATOM 1147 N N . THR A 1 148 ? 17.244 8.403 -8.270 1.00 44.78 148 THR A N 1
ATOM 1148 C CA . THR A 1 148 ? 17.484 7.220 -9.122 1.00 44.78 148 THR A CA 1
ATOM 1149 C C . THR A 1 148 ? 16.281 6.698 -9.910 1.00 44.78 148 THR A C 1
ATOM 1151 O O . THR A 1 148 ? 16.478 5.851 -10.780 1.00 44.78 148 THR A O 1
ATOM 1154 N N . CYS A 1 149 ? 15.062 7.207 -9.694 1.00 56.44 149 CYS A N 1
ATOM 1155 C CA . CYS A 1 149 ? 13.928 6.894 -10.572 1.00 56.44 149 CYS A CA 1
ATOM 1156 C C . CYS A 1 149 ? 13.873 7.919 -11.718 1.00 56.44 149 CYS A C 1
ATOM 1158 O O . CYS A 1 149 ? 13.647 9.102 -11.456 1.00 56.44 149 CYS A O 1
ATOM 1160 N N . PRO A 1 150 ? 14.080 7.523 -12.991 1.00 51.03 150 PRO A N 1
ATOM 1161 C CA . PRO A 1 150 ? 14.006 8.450 -14.110 1.00 51.03 150 PRO A CA 1
ATOM 1162 C C . PRO A 1 150 ? 12.649 9.125 -14.153 1.00 51.03 150 PRO A C 1
ATOM 1164 O O . PRO A 1 150 ? 11.634 8.520 -13.807 1.00 51.03 150 PRO A O 1
ATOM 1167 N N . SER A 1 151 ? 12.640 10.374 -14.621 1.00 53.31 151 SER A N 1
ATOM 1168 C CA . SER A 1 151 ? 11.400 11.102 -14.851 1.00 53.31 151 SER A CA 1
ATOM 1169 C C . SER A 1 151 ? 10.399 10.215 -15.616 1.00 53.31 151 SER A C 1
ATOM 1171 O O . SER A 1 151 ? 10.787 9.591 -16.614 1.00 53.31 151 SER A O 1
ATOM 1173 N N . PRO A 1 152 ? 9.107 10.221 -15.249 1.00 56.34 152 PRO A N 1
ATOM 1174 C CA . PRO A 1 152 ? 8.037 9.550 -15.979 1.00 56.34 152 PRO A CA 1
ATOM 1175 C C . PRO A 1 152 ? 7.995 9.963 -17.451 1.00 56.34 152 PRO A C 1
ATOM 1177 O O . PRO A 1 152 ? 7.525 9.222 -18.298 1.00 56.34 152 PRO A O 1
ATOM 1180 N N . SER A 1 153 ? 8.530 11.138 -17.802 1.00 57.50 153 SER A N 1
ATOM 1181 C CA . SER A 1 153 ? 8.662 11.556 -19.203 1.00 57.50 153 SER A CA 1
ATOM 1182 C C . SER A 1 153 ? 9.654 10.719 -20.022 1.00 57.50 153 SER A C 1
ATOM 1184 O O . SER A 1 153 ? 9.723 10.898 -21.233 1.00 57.50 153 SER A O 1
ATOM 1186 N N . SER A 1 154 ? 10.462 9.872 -19.382 1.00 64.88 154 SER A N 1
ATOM 1187 C CA . SER A 1 154 ? 11.512 9.071 -20.024 1.00 64.88 154 SER A CA 1
ATOM 1188 C C . SER A 1 154 ? 11.332 7.569 -19.856 1.00 64.88 154 SER A C 1
ATOM 1190 O O . SER A 1 154 ? 11.664 6.832 -20.781 1.00 64.88 154 SER A O 1
ATOM 1192 N N . PHE A 1 155 ? 10.809 7.107 -18.717 1.00 80.31 155 PHE A N 1
ATOM 1193 C CA . PHE A 1 155 ? 10.608 5.679 -18.513 1.00 80.31 155 PHE A CA 1
ATOM 1194 C C . PHE A 1 155 ? 9.298 5.215 -19.152 1.00 80.31 155 PHE A C 1
ATOM 1196 O O . PHE A 1 155 ? 8.245 5.839 -18.992 1.00 80.31 155 PHE A O 1
ATOM 1203 N N . ARG A 1 156 ? 9.385 4.115 -19.897 1.00 85.50 156 ARG A N 1
ATOM 1204 C CA . ARG A 1 156 ? 8.261 3.470 -20.566 1.00 85.50 156 ARG A CA 1
ATOM 1205 C C . ARG A 1 156 ? 8.257 1.996 -20.183 1.00 85.50 156 ARG A C 1
ATOM 1207 O O . ARG A 1 156 ? 9.318 1.384 -20.115 1.00 85.50 156 ARG A O 1
ATOM 1214 N N . SER A 1 157 ? 7.085 1.442 -19.918 1.00 88.75 157 SER A N 1
ATOM 1215 C CA . SER A 1 157 ? 6.936 0.057 -19.465 1.00 88.75 157 SER A CA 1
ATOM 1216 C C . SER A 1 157 ? 5.689 -0.575 -20.058 1.00 88.75 157 SER A C 1
ATOM 1218 O O . SER A 1 157 ? 4.677 0.108 -20.249 1.00 88.75 157 SER A O 1
ATOM 1220 N N . ASP A 1 158 ? 5.773 -1.873 -20.318 1.00 91.62 158 ASP A N 1
ATOM 1221 C CA . ASP A 1 158 ? 4.658 -2.674 -20.790 1.00 91.62 158 ASP A CA 1
ATOM 1222 C C . ASP A 1 158 ? 3.660 -2.828 -19.636 1.00 91.62 158 ASP A C 1
ATOM 1224 O O . ASP A 1 158 ? 3.980 -3.370 -18.576 1.00 91.62 158 ASP A O 1
ATOM 1228 N N . LYS A 1 159 ? 2.439 -2.324 -19.813 1.00 93.25 159 LYS A N 1
ATOM 1229 C CA . LYS A 1 159 ? 1.387 -2.448 -18.789 1.00 93.25 159 LYS A CA 1
ATOM 1230 C C . LYS A 1 159 ? 0.869 -3.878 -18.669 1.00 93.25 159 LYS A C 1
ATOM 1232 O O . LYS A 1 159 ? 0.292 -4.235 -17.645 1.00 93.25 159 LYS A O 1
ATOM 1237 N N . GLY A 1 160 ? 1.110 -4.690 -19.688 1.00 94.75 160 GLY A N 1
ATOM 1238 C CA . GLY A 1 160 ? 0.629 -6.041 -19.832 1.00 94.75 160 GLY A CA 1
ATOM 1239 C C . GLY A 1 160 ? -0.735 -6.125 -20.497 1.00 94.75 160 GLY A C 1
ATOM 1240 O O . GLY A 1 160 ? -1.373 -5.140 -20.870 1.00 94.75 160 GLY A O 1
ATOM 1241 N N . ARG A 1 161 ? -1.186 -7.364 -20.627 1.00 95.75 161 ARG A N 1
ATOM 1242 C CA . ARG A 1 161 ? -2.506 -7.768 -21.101 1.00 95.75 161 ARG A CA 1
ATOM 1243 C C . ARG A 1 161 ? -3.029 -8.915 -20.252 1.00 95.75 161 ARG A C 1
ATOM 1245 O O . ARG A 1 161 ? -2.257 -9.554 -19.533 1.00 95.75 161 ARG A O 1
ATOM 1252 N N . PHE A 1 162 ? -4.301 -9.246 -20.396 1.00 97.19 162 PHE A N 1
ATOM 1253 C CA . PHE A 1 162 ? -4.849 -10.418 -19.735 1.00 97.19 162 PHE A CA 1
ATOM 1254 C C . PHE A 1 162 ? -4.437 -11.708 -20.453 1.00 97.19 162 PHE A C 1
ATOM 1256 O O . PHE A 1 162 ? -4.521 -11.844 -21.678 1.00 97.19 162 PHE A O 1
ATOM 1263 N N . ALA A 1 163 ? -3.969 -12.678 -19.672 1.00 95.56 163 ALA A N 1
ATOM 1264 C CA . ALA A 1 163 ? -3.685 -14.026 -20.130 1.00 95.56 163 ALA A CA 1
ATOM 1265 C C . ALA A 1 163 ? -5.001 -14.807 -20.292 1.00 95.56 163 ALA A C 1
ATOM 1267 O O . ALA A 1 163 ? -5.755 -14.956 -19.326 1.00 95.56 163 ALA A O 1
ATOM 1268 N N . PRO A 1 164 ? -5.307 -15.337 -21.491 1.00 93.12 164 PRO A N 1
ATOM 1269 C CA . PRO A 1 164 ? -6.549 -16.068 -21.710 1.00 93.12 164 PRO A CA 1
ATOM 1270 C C . PRO A 1 164 ? -6.662 -17.311 -20.818 1.00 93.12 164 PRO A C 1
ATOM 1272 O O . PRO A 1 164 ? -5.864 -18.236 -20.933 1.00 93.12 164 PRO A O 1
ATOM 1275 N N . GLY A 1 165 ? -7.694 -17.355 -19.971 1.00 93.69 165 GLY A N 1
ATOM 1276 C CA . GLY A 1 165 ? -7.997 -18.511 -19.118 1.00 93.69 165 GLY A CA 1
ATOM 1277 C C . GLY A 1 165 ? -7.099 -18.666 -17.886 1.00 93.69 165 GLY A C 1
ATOM 1278 O O . GLY A 1 165 ? -7.289 -19.618 -17.132 1.00 93.69 165 GLY A O 1
ATOM 1279 N N . GLU A 1 166 ? -6.162 -17.744 -17.656 1.00 95.88 166 GLU A N 1
ATOM 1280 C CA . GLU A 1 166 ? -5.338 -17.714 -16.449 1.00 95.88 166 GLU A CA 1
ATOM 1281 C C . GLU A 1 166 ? -5.872 -16.678 -15.461 1.00 95.88 166 GLU A C 1
ATOM 1283 O O . GLU A 1 166 ? -6.273 -15.577 -15.839 1.00 95.88 166 GLU A O 1
ATOM 1288 N N . GLN A 1 167 ? -5.854 -17.040 -14.181 1.00 95.88 167 GLN A N 1
ATOM 1289 C CA . GLN A 1 167 ? -6.362 -16.212 -13.097 1.00 95.88 167 GLN A CA 1
ATOM 1290 C C . GLN A 1 167 ? -5.261 -15.908 -12.082 1.00 95.88 167 GLN A C 1
ATOM 1292 O O . GLN A 1 167 ? -4.268 -16.629 -11.971 1.00 95.88 167 GLN A O 1
ATOM 1297 N N . SER A 1 168 ? -5.475 -14.845 -11.328 1.00 95.88 168 SER A N 1
ATOM 1298 C CA . SER A 1 168 ? -4.668 -14.360 -10.223 1.00 95.88 168 SER A CA 1
ATOM 1299 C C . SER A 1 168 ? -5.595 -14.093 -9.036 1.00 95.88 168 SER A C 1
ATOM 1301 O O . SER A 1 168 ? -6.688 -13.566 -9.241 1.00 95.88 168 SER A O 1
ATOM 1303 N N . PRO A 1 169 ? -5.193 -14.410 -7.795 1.00 95.75 169 PRO A N 1
ATOM 1304 C CA . PRO A 1 169 ? -5.941 -13.997 -6.608 1.00 95.75 169 PRO A CA 1
ATOM 1305 C C . PRO A 1 169 ? -5.706 -12.511 -6.264 1.00 95.75 169 PRO A C 1
ATOM 1307 O O . PRO A 1 169 ? -6.356 -11.962 -5.382 1.00 95.75 169 PRO A O 1
ATOM 1310 N N . TYR A 1 170 ? -4.789 -11.845 -6.975 1.00 96.56 170 TYR A N 1
ATOM 1311 C CA . TYR A 1 170 ? -4.463 -10.429 -6.817 1.00 96.56 170 TYR A CA 1
ATOM 1312 C C . TYR A 1 170 ? -5.011 -9.596 -7.984 1.00 96.56 170 TYR A C 1
ATOM 1314 O O . TYR A 1 170 ? -4.883 -10.033 -9.140 1.00 96.56 170 TYR A O 1
ATOM 1322 N N . PRO A 1 171 ? -5.555 -8.394 -7.725 1.00 95.88 171 PRO A N 1
ATOM 1323 C CA . PRO A 1 171 ? -6.080 -7.540 -8.781 1.00 95.88 171 PRO A CA 1
ATOM 1324 C C . PRO A 1 171 ? -4.959 -6.957 -9.649 1.00 95.88 171 PRO A C 1
ATOM 1326 O O . PRO A 1 171 ? -3.823 -6.805 -9.183 1.00 95.88 171 PRO A O 1
ATOM 1329 N N . PRO A 1 172 ? -5.254 -6.599 -10.912 1.00 96.25 172 PRO A N 1
ATOM 1330 C CA . PRO A 1 172 ? -4.362 -5.750 -11.687 1.00 96.25 172 PRO A CA 1
ATOM 1331 C C . PRO A 1 172 ? -4.319 -4.335 -11.090 1.00 96.25 172 PRO A C 1
ATOM 1333 O O . PRO A 1 172 ? -5.161 -3.941 -10.282 1.00 96.25 172 PRO A O 1
ATOM 1336 N N . ARG A 1 173 ? -3.329 -3.544 -11.501 1.00 93.81 173 ARG A N 1
ATOM 1337 C CA . ARG A 1 173 ? -3.186 -2.156 -11.045 1.00 93.81 173 ARG A CA 1
ATOM 1338 C C . ARG A 1 173 ? -4.327 -1.259 -11.544 1.00 93.81 173 ARG A C 1
ATOM 1340 O O . ARG A 1 173 ? -4.771 -1.430 -12.674 1.00 93.81 173 ARG A O 1
ATOM 1347 N N . ASN A 1 174 ? -4.749 -0.273 -10.761 1.00 92.31 174 ASN A N 1
ATOM 1348 C CA . ASN A 1 174 ? -5.821 0.667 -11.126 1.00 92.31 174 ASN A CA 1
ATOM 1349 C C . ASN A 1 174 ? -5.361 2.137 -11.194 1.00 92.31 174 ASN A C 1
ATOM 1351 O O . ASN A 1 174 ? -6.187 3.035 -11.323 1.00 92.31 174 ASN A O 1
ATOM 1355 N N . ASP A 1 175 ? -4.049 2.394 -11.164 1.00 91.50 175 ASP A N 1
ATOM 1356 C CA . ASP A 1 175 ? -3.480 3.747 -11.123 1.00 91.50 175 ASP A CA 1
ATOM 1357 C C . ASP A 1 175 ? -3.278 4.420 -12.502 1.00 91.50 175 ASP A C 1
ATOM 1359 O O . ASP A 1 175 ? -2.797 5.552 -12.606 1.00 91.50 175 ASP A O 1
ATOM 1363 N N . LEU A 1 176 ? -3.612 3.723 -13.591 1.00 91.19 176 LEU A N 1
ATOM 1364 C CA . LEU A 1 176 ? -3.362 4.179 -14.958 1.00 91.19 176 LEU A CA 1
ATOM 1365 C C . LEU A 1 176 ? -4.501 5.062 -15.487 1.00 91.19 176 LEU A C 1
ATOM 1367 O O . LEU A 1 176 ? -5.657 4.663 -15.493 1.00 91.19 176 LEU A O 1
ATOM 1371 N N . MET A 1 177 ? -4.150 6.239 -16.017 1.00 87.88 177 MET A N 1
ATOM 1372 C CA . MET A 1 177 ? -5.112 7.212 -16.575 1.00 87.88 177 MET A CA 1
ATOM 1373 C C . MET A 1 177 ? -4.893 7.529 -18.058 1.00 87.88 177 MET A C 1
ATOM 1375 O O . MET A 1 177 ? -5.676 8.253 -18.670 1.00 87.88 177 MET A O 1
ATOM 1379 N N . LYS A 1 178 ? -3.783 7.068 -18.641 1.00 88.19 178 LYS A N 1
ATOM 1380 C CA . LYS A 1 178 ? -3.394 7.366 -20.023 1.00 88.19 178 LYS A CA 1
ATOM 1381 C C . LYS A 1 178 ? -2.916 6.093 -20.693 1.00 88.19 178 LYS A C 1
ATOM 1383 O O . LYS A 1 178 ? -2.107 5.379 -20.111 1.00 88.19 178 LYS A O 1
ATOM 1388 N N . PHE A 1 179 ? -3.392 5.878 -21.915 1.00 92.31 179 PHE A N 1
ATOM 1389 C CA . PHE A 1 179 ? -3.147 4.664 -22.682 1.00 92.31 179 PHE A CA 1
ATOM 1390 C C . PHE A 1 179 ? -2.881 5.017 -24.151 1.00 92.31 179 PHE A C 1
ATOM 1392 O O . PHE A 1 179 ? -3.558 5.868 -24.730 1.00 92.31 179 PHE A O 1
ATOM 1399 N N . GLU A 1 180 ? -1.904 4.355 -24.757 1.00 92.75 180 GLU A N 1
ATOM 1400 C CA . GLU A 1 180 ? -1.495 4.451 -26.157 1.00 92.75 180 GLU A CA 1
ATOM 1401 C C . GLU A 1 180 ? -1.925 3.180 -26.930 1.00 92.75 180 GLU A C 1
ATOM 1403 O O . GLU A 1 180 ? -1.107 2.471 -27.517 1.00 92.75 180 GLU A O 1
ATOM 1408 N N . VAL A 1 181 ? -3.229 2.870 -26.928 1.00 93.00 181 VAL A N 1
ATOM 1409 C CA . VAL A 1 181 ? -3.783 1.667 -27.595 1.00 93.00 181 VAL A CA 1
ATOM 1410 C C . VAL A 1 181 ? -3.701 1.772 -29.122 1.00 93.00 181 VAL A C 1
ATOM 1412 O O . VAL A 1 181 ? -3.342 0.810 -29.797 1.00 93.00 181 VAL A O 1
ATOM 1415 N N . ASP A 1 182 ? -3.971 2.954 -29.686 1.00 91.31 182 ASP A N 1
ATOM 1416 C CA . ASP A 1 182 ? -3.987 3.167 -31.143 1.00 91.31 182 ASP A CA 1
ATOM 1417 C C . ASP A 1 182 ? -2.605 2.994 -31.797 1.00 91.31 182 ASP A C 1
ATOM 1419 O O . ASP A 1 182 ? -2.508 2.658 -32.979 1.00 91.31 182 ASP A O 1
ATOM 1423 N N . THR A 1 183 ? -1.524 3.224 -31.044 1.00 88.88 183 THR A N 1
ATOM 1424 C CA . THR A 1 183 ? -0.146 2.991 -31.508 1.00 88.88 183 THR A CA 1
ATOM 1425 C C . THR A 1 183 ? 0.291 1.538 -31.317 1.00 88.88 183 THR A C 1
ATOM 1427 O O . THR A 1 183 ? 1.337 1.146 -31.834 1.00 88.88 183 THR A O 1
ATOM 1430 N N . GLY A 1 184 ? -0.507 0.736 -30.604 1.00 88.50 184 GLY A N 1
ATOM 1431 C CA . GLY A 1 184 ? -0.204 -0.642 -30.231 1.00 88.50 184 GLY A CA 1
ATOM 1432 C C . GLY A 1 184 ? 0.788 -0.781 -29.075 1.00 88.50 184 GLY A C 1
ATOM 1433 O O . GLY A 1 184 ? 1.217 -1.901 -28.810 1.00 88.50 184 GLY A O 1
ATOM 1434 N N . PHE A 1 185 ? 1.164 0.313 -28.402 1.00 90.69 185 PHE A N 1
ATOM 1435 C CA . PHE A 1 185 ? 2.091 0.270 -27.265 1.00 90.69 185 PHE A CA 1
ATOM 1436 C C . PHE A 1 185 ? 1.441 -0.225 -25.975 1.00 90.69 185 PHE A C 1
ATOM 1438 O O . PHE A 1 185 ? 2.123 -0.826 -25.152 1.00 90.69 185 PHE A O 1
ATOM 1445 N N . ASP A 1 186 ? 0.135 -0.011 -25.820 1.00 94.81 186 ASP A N 1
ATOM 1446 C CA . ASP A 1 186 ? -0.640 -0.593 -24.729 1.00 94.81 186 ASP A CA 1
ATOM 1447 C C . ASP A 1 186 ? -1.658 -1.602 -25.262 1.00 94.81 186 ASP A C 1
ATOM 1449 O O . ASP A 1 186 ? -2.268 -1.410 -26.319 1.00 94.81 186 ASP A O 1
ATOM 1453 N N . SER A 1 187 ? -1.870 -2.672 -24.495 1.00 95.50 187 SER A N 1
ATOM 1454 C CA . SER A 1 187 ? -2.933 -3.637 -24.762 1.00 95.50 187 SER A CA 1
ATOM 1455 C C . SER A 1 187 ? -4.315 -2.971 -24.685 1.00 95.50 187 SER A C 1
ATOM 1457 O O . SER A 1 187 ? -4.540 -2.145 -23.794 1.00 95.50 187 SER A O 1
ATOM 1459 N N . PRO A 1 188 ? -5.291 -3.394 -25.511 1.00 96.00 188 PRO A N 1
ATOM 1460 C CA . PRO A 1 188 ? -6.700 -3.041 -25.328 1.00 96.00 188 PRO A CA 1
ATOM 1461 C C . PRO A 1 188 ? -7.279 -3.434 -23.958 1.00 96.00 188 PRO A C 1
ATOM 1463 O O . PRO A 1 188 ? -8.311 -2.894 -23.571 1.00 96.00 188 PRO A O 1
ATOM 1466 N N . ASP A 1 189 ? -6.628 -4.347 -23.230 1.00 96.81 189 ASP A N 1
ATOM 1467 C CA . ASP A 1 189 ? -7.037 -4.744 -21.878 1.00 96.81 189 ASP A CA 1
ATOM 1468 C C . ASP A 1 189 ? -6.639 -3.707 -20.815 1.00 96.81 189 ASP A C 1
ATOM 1470 O O . ASP A 1 189 ? -7.336 -3.570 -19.811 1.00 96.81 189 ASP A O 1
ATOM 1474 N N . ALA A 1 190 ? -5.542 -2.964 -21.015 1.00 95.56 190 ALA A N 1
ATOM 1475 C CA . ALA A 1 190 ? -4.974 -2.078 -19.993 1.00 95.56 190 ALA A CA 1
ATOM 1476 C C . ALA A 1 190 ? -5.957 -1.005 -19.474 1.00 95.56 190 ALA A C 1
ATOM 1478 O O . ALA A 1 190 ? -6.009 -0.805 -18.259 1.00 95.56 190 ALA A O 1
ATOM 1479 N N . PRO A 1 191 ? -6.796 -0.367 -20.320 1.00 95.69 191 PRO A N 1
ATOM 1480 C CA . PRO A 1 191 ? -7.836 0.552 -19.852 1.00 95.69 191 PRO A CA 1
ATOM 1481 C C . PRO A 1 191 ? -8.893 -0.077 -18.936 1.00 95.69 191 PRO A C 1
ATOM 1483 O O . PRO A 1 191 ? -9.561 0.649 -18.214 1.00 95.69 191 PRO A O 1
ATOM 1486 N N . THR A 1 192 ? -9.058 -1.403 -18.962 1.00 95.50 192 THR A N 1
ATOM 1487 C CA . THR A 1 192 ? -10.078 -2.120 -18.173 1.00 95.50 192 THR A CA 1
ATOM 1488 C C . THR A 1 192 ? -9.558 -2.611 -16.822 1.00 95.50 192 THR A C 1
ATOM 1490 O O . THR A 1 192 ? -10.312 -3.184 -16.038 1.00 95.50 192 THR A O 1
ATOM 1493 N N . PHE A 1 193 ? -8.271 -2.406 -16.520 1.00 95.44 193 PHE A N 1
ATOM 1494 C CA . PHE A 1 193 ? -7.677 -2.893 -15.273 1.00 95.44 193 PHE A CA 1
ATOM 1495 C C . PHE A 1 193 ? -8.325 -2.267 -14.034 1.00 95.44 193 PHE A C 1
ATOM 1497 O O . PHE A 1 193 ? -8.550 -2.965 -13.048 1.00 95.44 193 PHE A O 1
ATOM 1504 N N . SER A 1 194 ? -8.671 -0.978 -14.092 1.00 92.38 194 SER A N 1
ATOM 1505 C CA . SER A 1 194 ? -9.387 -0.301 -13.007 1.00 92.38 194 SER A CA 1
ATOM 1506 C C . SER A 1 194 ? -10.795 -0.850 -12.801 1.00 92.38 194 SER A C 1
ATOM 1508 O O . SER A 1 194 ? -11.247 -0.915 -11.666 1.00 92.38 194 SER A O 1
ATOM 1510 N N . ASP A 1 195 ? -11.466 -1.284 -13.870 1.00 92.44 195 ASP A N 1
ATOM 1511 C CA . ASP A 1 195 ? -12.855 -1.753 -13.811 1.00 92.44 195 ASP A CA 1
ATOM 1512 C C . ASP A 1 195 ? -12.984 -3.115 -13.116 1.00 92.44 195 ASP A C 1
ATOM 1514 O O . ASP A 1 195 ? -14.034 -3.440 -12.563 1.00 92.44 195 ASP A O 1
ATOM 1518 N N . VAL A 1 196 ? -11.925 -3.930 -13.161 1.00 93.75 196 VAL A N 1
ATOM 1519 C CA . VAL A 1 196 ? -11.889 -5.258 -12.526 1.00 93.75 196 VAL A CA 1
ATOM 1520 C C . VAL A 1 196 ? -11.281 -5.240 -11.124 1.00 93.75 196 VAL A C 1
ATOM 1522 O O . VAL A 1 196 ? -11.360 -6.247 -10.426 1.00 93.75 196 VAL A O 1
ATOM 1525 N N . ASN A 1 197 ? -10.647 -4.139 -10.719 1.00 93.88 197 ASN A N 1
ATOM 1526 C CA . ASN A 1 197 ? -10.059 -3.990 -9.395 1.00 93.88 197 ASN A CA 1
ATOM 1527 C C . ASN A 1 197 ? -11.085 -3.370 -8.438 1.00 93.88 197 ASN A C 1
ATOM 1529 O O . ASN A 1 197 ? -11.481 -2.218 -8.588 1.00 93.88 197 ASN A O 1
ATOM 1533 N N . ASP A 1 198 ? -11.487 -4.135 -7.431 1.00 93.00 198 ASP A N 1
ATOM 1534 C CA . ASP A 1 198 ? -12.521 -3.781 -6.459 1.00 93.00 198 ASP A CA 1
ATOM 1535 C C . ASP A 1 198 ? -11.960 -3.294 -5.109 1.00 93.00 198 ASP A C 1
ATOM 1537 O O . ASP A 1 198 ? -12.720 -3.086 -4.165 1.00 93.00 198 ASP A O 1
ATOM 1541 N N . LEU A 1 199 ? -10.643 -3.087 -4.998 1.00 92.81 199 LEU A N 1
ATOM 1542 C CA . LEU A 1 199 ? -9.978 -2.737 -3.737 1.00 92.81 199 LEU A CA 1
ATOM 1543 C C . LEU A 1 199 ? -9.771 -1.237 -3.526 1.00 92.81 199 LEU A C 1
ATOM 1545 O O . LEU A 1 199 ? -9.160 -0.848 -2.529 1.00 92.81 199 LEU A O 1
ATOM 1549 N N . ASP A 1 200 ? -10.261 -0.379 -4.421 1.00 82.38 200 ASP A N 1
ATOM 1550 C CA . ASP A 1 200 ? -9.990 1.062 -4.352 1.00 82.38 200 ASP A CA 1
ATOM 1551 C C . ASP A 1 200 ? -10.463 1.704 -3.030 1.00 82.38 200 ASP A C 1
ATOM 1553 O O . ASP A 1 200 ? -9.763 2.514 -2.425 1.00 82.38 200 ASP A O 1
ATOM 1557 N N . SER A 1 201 ? -11.613 1.269 -2.503 1.00 81.81 201 SER A N 1
ATOM 1558 C CA . SER A 1 201 ? -12.190 1.829 -1.273 1.00 81.81 201 SER A CA 1
ATOM 1559 C C . SER A 1 201 ? -11.479 1.407 0.016 1.00 81.81 201 SER A C 1
ATOM 1561 O O . SER A 1 201 ? -11.594 2.103 1.023 1.00 81.81 201 SER A O 1
ATOM 1563 N N . VAL A 1 202 ? -10.762 0.280 0.005 1.00 88.62 202 VAL A N 1
ATOM 1564 C CA . VAL A 1 202 ? -10.085 -0.297 1.189 1.00 88.62 202 VAL A CA 1
ATOM 1565 C C . VAL A 1 202 ? -8.567 -0.145 1.134 1.00 88.62 202 VAL A C 1
ATOM 1567 O O . VAL A 1 202 ? -7.860 -0.448 2.098 1.00 88.62 202 VAL A O 1
ATOM 1570 N N . THR A 1 203 ? -8.059 0.331 0.000 1.00 92.12 203 THR A N 1
ATOM 1571 C CA . THR A 1 203 ? -6.638 0.516 -0.231 1.00 92.12 203 THR A CA 1
ATOM 1572 C C . THR A 1 203 ? -6.151 1.848 0.328 1.00 92.12 203 THR A C 1
ATOM 1574 O O . THR A 1 203 ? -6.754 2.893 0.092 1.00 92.12 203 THR A O 1
ATOM 1577 N N . SER A 1 204 ? -5.012 1.828 1.019 1.00 91.31 204 SER A N 1
ATOM 1578 C CA . SER A 1 204 ? -4.345 3.045 1.490 1.00 91.31 204 SER A CA 1
ATOM 1579 C C . SER A 1 204 ? -2.822 2.868 1.561 1.00 91.31 204 SER A C 1
ATOM 1581 O O . SER A 1 204 ? -2.276 1.795 1.269 1.00 91.31 204 SER A O 1
ATOM 1583 N N . ALA A 1 205 ? -2.109 3.956 1.848 1.00 90.62 205 ALA A N 1
ATOM 1584 C CA . ALA A 1 205 ? -0.660 3.966 1.950 1.00 90.62 205 ALA A CA 1
ATOM 1585 C C . ALA A 1 205 ? -0.163 2.936 2.971 1.00 90.62 205 ALA A C 1
ATOM 1587 O O . ALA A 1 205 ? -0.798 2.708 4.000 1.00 90.62 205 ALA A O 1
ATOM 1588 N N . THR A 1 206 ? 0.999 2.330 2.705 1.00 89.00 206 THR A N 1
ATOM 1589 C CA . THR A 1 206 ? 1.676 1.536 3.734 1.00 89.00 206 THR A CA 1
ATOM 1590 C C . THR A 1 206 ? 1.920 2.441 4.944 1.00 89.00 206 THR A C 1
ATOM 1592 O O . THR A 1 206 ? 2.523 3.509 4.773 1.00 89.00 206 THR A O 1
ATOM 1595 N N . PRO A 1 207 ? 1.445 2.063 6.143 1.00 88.00 207 PRO A N 1
ATOM 1596 C CA . PRO A 1 207 ? 1.605 2.913 7.308 1.00 88.00 207 PRO A CA 1
ATOM 1597 C C . PRO A 1 207 ? 3.076 3.106 7.678 1.00 88.00 207 PRO A C 1
ATOM 1599 O O . PRO A 1 207 ? 3.918 2.252 7.386 1.00 88.00 207 PRO A O 1
ATOM 1602 N N . SER A 1 208 ? 3.379 4.222 8.345 1.00 86.38 208 SER A N 1
ATOM 1603 C CA . SER A 1 208 ? 4.714 4.474 8.889 1.00 86.38 208 SER A CA 1
ATOM 1604 C C . SER A 1 208 ? 5.091 3.362 9.862 1.00 86.38 208 SER A C 1
ATOM 1606 O O . SER A 1 208 ? 4.278 2.961 10.699 1.00 86.38 208 SER A O 1
ATOM 1608 N N . GLY A 1 209 ? 6.334 2.891 9.777 1.00 89.25 209 GLY A N 1
ATOM 1609 C CA . GLY A 1 209 ? 6.844 1.944 10.756 1.00 89.25 209 GLY A CA 1
ATOM 1610 C C . GLY A 1 209 ? 6.916 2.567 12.146 1.00 89.25 209 GLY A C 1
ATOM 1611 O O . GLY A 1 209 ? 7.136 3.767 12.303 1.00 89.25 209 GLY A O 1
ATOM 1612 N N . ASP A 1 210 ? 6.711 1.727 13.153 1.00 91.56 210 ASP A N 1
ATOM 1613 C CA . ASP A 1 210 ? 6.801 2.033 14.578 1.00 91.56 210 ASP A CA 1
ATOM 1614 C C . ASP A 1 210 ? 5.834 3.132 15.066 1.00 91.56 210 ASP A C 1
ATOM 1616 O O . ASP A 1 210 ? 5.956 3.612 16.193 1.00 91.56 210 ASP A O 1
ATOM 1620 N N . ALA A 1 211 ? 4.827 3.480 14.256 1.00 90.25 211 ALA A N 1
ATOM 1621 C CA . ALA A 1 211 ? 3.750 4.401 14.604 1.00 90.25 211 ALA A CA 1
ATOM 1622 C C . ALA A 1 211 ? 2.425 3.638 14.808 1.00 90.25 211 ALA A C 1
ATOM 1624 O O . ALA A 1 211 ? 2.056 2.852 13.929 1.00 90.25 211 ALA A O 1
ATOM 1625 N N . PRO A 1 212 ? 1.689 3.868 15.914 1.00 92.31 212 PRO A N 1
ATOM 1626 C CA . PRO A 1 212 ? 0.377 3.265 16.129 1.00 92.31 212 PRO A CA 1
ATOM 1627 C C . PRO A 1 212 ? -0.587 3.567 14.982 1.00 92.31 212 PRO A C 1
ATOM 1629 O O . PRO A 1 212 ? -0.642 4.687 14.476 1.00 92.31 212 PRO A O 1
ATOM 1632 N N . GLN A 1 213 ? -1.342 2.553 14.575 1.00 91.81 213 GLN A N 1
ATOM 1633 C CA . GLN A 1 213 ? -2.351 2.646 13.531 1.00 91.81 213 GLN A CA 1
ATOM 1634 C C . GLN A 1 213 ? -3.702 2.208 14.073 1.00 91.81 213 GLN A C 1
ATOM 1636 O O . GLN A 1 213 ? -3.795 1.221 14.807 1.00 91.81 213 GLN A O 1
ATOM 1641 N N . THR A 1 214 ? -4.738 2.919 13.640 1.00 92.31 214 THR A N 1
ATOM 1642 C CA . THR A 1 214 ? -6.133 2.563 13.881 1.00 92.31 214 THR A CA 1
ATOM 1643 C C . THR A 1 214 ? -6.851 2.511 12.542 1.00 92.31 214 THR A C 1
ATOM 1645 O O . THR A 1 214 ? -6.860 3.489 11.794 1.00 92.31 214 THR A O 1
ATOM 1648 N N . MET A 1 215 ? -7.451 1.365 12.237 1.00 92.31 215 MET A N 1
ATOM 1649 C CA . MET A 1 215 ? -8.395 1.224 11.129 1.00 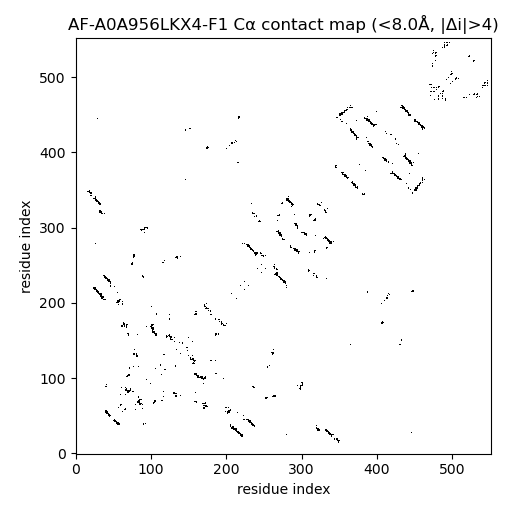92.31 215 MET A CA 1
ATOM 1650 C C . MET A 1 215 ? -9.795 1.065 11.696 1.00 92.31 215 MET A C 1
ATOM 1652 O O . MET A 1 215 ? -9.961 0.544 12.794 1.00 92.31 215 MET A O 1
ATOM 1656 N N . VAL A 1 216 ? -10.796 1.513 10.952 1.00 91.50 216 VAL A N 1
ATOM 1657 C CA . VAL A 1 216 ? -12.190 1.488 11.389 1.00 91.50 216 VAL A CA 1
ATOM 1658 C C . VAL A 1 216 ? -13.002 0.727 10.360 1.00 91.50 216 VAL A C 1
ATOM 1660 O O . VAL A 1 216 ? -12.833 0.941 9.160 1.00 91.50 216 VAL A O 1
ATOM 1663 N N . ALA A 1 217 ? -13.889 -0.145 10.825 1.00 91.88 217 ALA A N 1
ATOM 1664 C CA . ALA A 1 217 ? -14.881 -0.778 9.972 1.00 91.88 217 ALA A CA 1
ATOM 1665 C C . ALA A 1 217 ? -16.219 -0.910 10.690 1.00 91.88 217 ALA A C 1
ATOM 1667 O O . ALA A 1 217 ? -16.282 -1.034 11.911 1.00 91.88 217 ALA A O 1
ATOM 1668 N N . THR A 1 218 ? -17.291 -0.941 9.910 1.00 90.06 218 THR A N 1
ATOM 1669 C CA . THR A 1 218 ? -18.634 -1.234 10.406 1.00 90.06 218 THR A CA 1
ATOM 1670 C C . THR A 1 218 ? -19.065 -2.615 9.952 1.00 90.06 218 THR A C 1
ATOM 1672 O O . THR A 1 218 ? -18.794 -3.001 8.815 1.00 90.06 218 THR A O 1
ATOM 1675 N N . VAL A 1 219 ? -19.726 -3.362 10.833 1.00 90.88 219 VAL A N 1
ATOM 1676 C CA . VAL A 1 219 ? -20.221 -4.712 10.548 1.00 90.88 219 VAL A CA 1
ATOM 1677 C C . VAL A 1 219 ? -21.742 -4.744 10.707 1.00 90.88 219 VAL A C 1
ATOM 1679 O O . VAL A 1 219 ? -22.234 -4.446 11.799 1.00 90.88 219 VAL A O 1
ATOM 1682 N N . PRO A 1 220 ? -22.500 -5.128 9.663 1.00 88.56 220 PRO A N 1
ATOM 1683 C CA . PRO A 1 220 ? -23.954 -5.209 9.741 1.00 88.56 220 PRO A CA 1
ATOM 1684 C C . PRO A 1 220 ? -24.440 -6.263 10.738 1.00 88.56 220 PRO A C 1
ATOM 1686 O O . PRO A 1 220 ? -23.899 -7.369 10.799 1.00 88.56 220 PRO A O 1
ATOM 1689 N N . ALA A 1 221 ? -25.543 -5.988 11.435 1.00 86.06 221 ALA A N 1
ATOM 1690 C CA . ALA A 1 221 ? -26.164 -6.910 12.385 1.00 86.06 221 ALA A CA 1
ATOM 1691 C C . ALA A 1 221 ? -26.512 -8.256 11.747 1.00 86.06 221 ALA A C 1
ATOM 1693 O O . ALA A 1 221 ? -26.390 -9.276 12.407 1.00 86.06 221 ALA A O 1
ATOM 1694 N N . ALA A 1 222 ? -26.845 -8.293 10.452 1.00 88.81 222 ALA A N 1
ATOM 1695 C CA . ALA A 1 222 ? -27.114 -9.540 9.732 1.00 88.81 222 ALA A CA 1
ATOM 1696 C C . ALA A 1 222 ? -25.912 -10.509 9.696 1.00 88.81 222 ALA A C 1
ATOM 1698 O O . ALA A 1 222 ? -26.100 -11.722 9.576 1.00 88.81 222 ALA A O 1
ATOM 1699 N N . VAL A 1 223 ? -24.682 -9.989 9.775 1.00 91.88 223 VAL A N 1
ATOM 1700 C CA . VAL A 1 223 ? -23.465 -10.797 9.954 1.00 91.88 223 VAL A CA 1
ATOM 1701 C C . VAL A 1 223 ? -23.346 -11.206 11.421 1.00 91.88 223 VAL A C 1
ATOM 1703 O O . VAL A 1 223 ? -23.161 -12.381 11.720 1.00 91.88 223 VAL A O 1
ATOM 1706 N N . LEU A 1 224 ? -23.536 -10.254 12.336 1.00 91.19 224 LEU A N 1
ATOM 1707 C CA . LEU A 1 224 ? -23.418 -10.463 13.784 1.00 91.19 224 LEU A CA 1
ATOM 1708 C C . LEU A 1 224 ? -24.501 -11.384 14.374 1.00 91.19 224 LEU A C 1
ATOM 1710 O O . LEU A 1 224 ? -24.324 -11.944 15.450 1.00 91.19 224 LEU A O 1
ATOM 1714 N N . ASP A 1 225 ? -25.641 -11.541 13.704 1.00 91.19 225 ASP A N 1
ATOM 1715 C CA . ASP A 1 225 ? -26.715 -12.471 14.072 1.00 91.19 225 ASP A CA 1
ATOM 1716 C C . ASP A 1 225 ? -26.285 -13.938 13.899 1.00 91.19 225 ASP A C 1
ATOM 1718 O O . ASP A 1 225 ? -26.895 -14.831 14.490 1.00 91.19 225 ASP A O 1
ATOM 1722 N N . ARG A 1 226 ? -25.238 -14.199 13.102 1.00 92.88 226 ARG A N 1
ATOM 1723 C CA . ARG A 1 226 ? -24.689 -15.546 12.877 1.00 92.88 226 ARG A CA 1
ATOM 1724 C C . ARG A 1 226 ? -23.795 -16.014 14.025 1.00 92.88 226 ARG A C 1
ATOM 1726 O O . ARG A 1 226 ? -23.609 -17.216 14.183 1.00 92.88 226 ARG A O 1
ATOM 1733 N N . GLY A 1 227 ? -23.279 -15.089 14.837 1.00 94.12 227 GLY A N 1
ATOM 1734 C CA . GLY A 1 227 ? -22.409 -15.379 15.973 1.00 94.12 227 GLY A CA 1
ATOM 1735 C C . GLY A 1 227 ? -21.168 -14.480 16.023 1.00 94.12 227 GLY A C 1
ATOM 1736 O O . GLY A 1 227 ? -21.144 -13.432 15.372 1.00 94.12 227 GLY A O 1
ATOM 1737 N N . PRO A 1 228 ? -20.140 -14.876 16.799 1.00 96.50 228 PRO A N 1
ATOM 1738 C CA . PRO A 1 228 ? -18.905 -14.112 16.915 1.00 96.50 228 PRO A CA 1
ATOM 1739 C C . PRO A 1 228 ? -18.180 -14.043 15.570 1.00 96.50 228 PRO A C 1
ATOM 1741 O O . PRO A 1 228 ? -18.214 -14.986 14.783 1.00 96.50 228 PRO A O 1
ATOM 1744 N N . ILE A 1 229 ? -17.496 -12.931 15.331 1.00 97.69 229 ILE A N 1
ATOM 1745 C CA . ILE A 1 229 ? -16.692 -12.727 14.123 1.00 97.69 229 ILE A CA 1
ATOM 1746 C C . ILE A 1 229 ? -15.220 -13.018 14.408 1.00 97.69 229 ILE A C 1
ATOM 1748 O O . ILE A 1 229 ? -14.772 -12.967 15.560 1.00 97.69 229 ILE A O 1
ATOM 1752 N N . THR A 1 230 ? -14.453 -13.248 13.345 1.00 98.44 230 THR A N 1
ATOM 1753 C CA . THR A 1 230 ? -12.992 -13.319 13.410 1.00 98.44 230 THR A CA 1
ATOM 1754 C C . THR A 1 230 ? -12.382 -12.158 12.638 1.00 98.44 230 THR A C 1
ATOM 1756 O O . THR A 1 230 ? -12.562 -12.034 11.430 1.00 98.44 230 THR A O 1
ATOM 1759 N N . ALA A 1 231 ? -11.630 -11.314 13.332 1.00 98.62 231 ALA A N 1
ATOM 1760 C CA . ALA A 1 231 ? -10.789 -10.292 12.734 1.00 98.62 231 ALA A CA 1
ATOM 1761 C C . ALA A 1 231 ? -9.395 -10.858 12.465 1.00 98.62 231 ALA A C 1
ATOM 1763 O O . ALA A 1 231 ? -8.780 -11.463 13.347 1.00 98.62 231 ALA A O 1
ATOM 1764 N N . TRP A 1 232 ? -8.868 -10.607 11.275 1.00 98.81 232 TRP A N 1
ATOM 1765 C CA . TRP A 1 232 ? -7.557 -11.077 10.851 1.00 98.81 232 TRP A CA 1
ATOM 1766 C C . TRP A 1 232 ? -6.665 -9.916 10.430 1.00 98.81 232 TRP A C 1
ATOM 1768 O O . TRP A 1 232 ? -7.141 -8.929 9.873 1.00 98.81 232 TRP A O 1
ATOM 1778 N N . ILE A 1 233 ? -5.361 -10.072 10.647 1.00 98.81 233 ILE A N 1
ATOM 1779 C CA . ILE A 1 233 ? -4.327 -9.235 10.038 1.00 98.81 233 ILE A CA 1
ATOM 1780 C C . ILE A 1 233 ? -3.210 -10.127 9.498 1.00 98.81 233 ILE A C 1
ATOM 1782 O O . ILE A 1 233 ? -2.674 -10.970 10.220 1.00 98.81 233 ILE A O 1
ATOM 1786 N N . GLU A 1 234 ? -2.853 -9.939 8.230 1.00 98.81 234 GLU A N 1
ATOM 1787 C CA . GLU A 1 234 ? -1.688 -10.546 7.586 1.00 98.81 234 GLU A CA 1
ATOM 1788 C C . GLU A 1 234 ? -0.638 -9.474 7.322 1.00 98.81 234 GLU A C 1
ATOM 1790 O O . GLU A 1 234 ? -0.963 -8.401 6.812 1.00 98.81 234 GLU A O 1
ATOM 1795 N N . VAL A 1 235 ? 0.622 -9.774 7.640 1.00 98.38 235 VAL A N 1
ATOM 1796 C CA . VAL A 1 235 ? 1.758 -8.894 7.360 1.00 98.38 235 VAL A CA 1
ATOM 1797 C C . VAL A 1 235 ? 2.895 -9.625 6.659 1.00 98.38 235 VAL A C 1
ATOM 1799 O O . VAL A 1 235 ? 3.304 -10.718 7.061 1.00 98.38 235 VAL A O 1
ATOM 1802 N N . SER A 1 236 ? 3.480 -8.991 5.649 1.00 96.50 236 SER A N 1
ATOM 1803 C CA . SER A 1 236 ? 4.684 -9.481 4.977 1.00 96.50 236 SER A CA 1
ATOM 1804 C C . SER A 1 236 ? 5.693 -8.367 4.740 1.00 96.50 236 SER A C 1
ATOM 1806 O O . SER A 1 236 ? 5.365 -7.180 4.759 1.00 96.50 236 SER A O 1
ATOM 1808 N N . ARG A 1 237 ? 6.948 -8.766 4.536 1.00 94.00 237 ARG A N 1
ATOM 1809 C CA . ARG A 1 237 ? 8.061 -7.867 4.247 1.00 94.00 237 ARG A CA 1
ATOM 1810 C C . ARG A 1 237 ? 8.956 -8.511 3.196 1.00 94.00 237 ARG A C 1
ATOM 1812 O O . ARG A 1 237 ? 9.445 -9.619 3.410 1.00 94.00 237 ARG A O 1
ATOM 1819 N N . GLU A 1 238 ? 9.176 -7.818 2.082 1.00 90.62 238 GLU A N 1
ATOM 1820 C CA . GLU A 1 238 ? 10.123 -8.278 1.063 1.00 90.62 238 GLU A CA 1
ATOM 1821 C C . GLU A 1 238 ? 11.553 -8.312 1.623 1.00 90.62 238 GLU A C 1
ATOM 1823 O O . GLU A 1 238 ? 11.961 -7.437 2.388 1.00 90.62 238 GLU A O 1
ATOM 1828 N N . GLY A 1 239 ? 12.316 -9.332 1.235 1.00 91.38 239 GLY A N 1
ATOM 1829 C CA . GLY A 1 239 ? 13.728 -9.490 1.582 1.00 91.38 239 GLY A CA 1
ATOM 1830 C C . GLY A 1 239 ? 13.986 -9.772 3.064 1.00 91.38 239 GLY A C 1
ATOM 1831 O O . GLY A 1 239 ? 15.122 -9.649 3.517 1.00 91.38 239 GLY A O 1
ATOM 1832 N N . ASP A 1 240 ? 12.959 -10.138 3.839 1.00 94.62 240 ASP A N 1
ATOM 1833 C CA . ASP A 1 240 ? 13.071 -10.365 5.283 1.00 94.62 240 ASP A CA 1
ATOM 1834 C C . ASP A 1 240 ? 13.734 -11.711 5.614 1.00 94.62 240 ASP A C 1
ATOM 1836 O O . ASP A 1 240 ? 13.079 -12.672 6.018 1.00 94.62 240 ASP A O 1
ATOM 1840 N N . MET A 1 241 ? 15.042 -11.807 5.402 1.00 95.00 241 MET A N 1
ATOM 1841 C CA . MET A 1 241 ? 15.801 -13.049 5.553 1.00 95.00 241 MET A CA 1
ATOM 1842 C C . MET A 1 241 ? 16.239 -13.322 6.996 1.00 95.00 241 MET A C 1
ATOM 1844 O O . MET A 1 241 ? 16.475 -12.410 7.787 1.00 95.00 241 MET A O 1
ATOM 1848 N N . ASN A 1 242 ? 16.426 -14.604 7.315 1.00 95.81 242 ASN A N 1
ATOM 1849 C CA . ASN A 1 242 ? 17.076 -15.065 8.544 1.00 95.81 242 ASN A CA 1
ATOM 1850 C C . ASN A 1 242 ? 17.818 -16.400 8.305 1.00 95.81 242 ASN A C 1
ATOM 1852 O O . ASN A 1 242 ? 17.980 -16.823 7.159 1.00 95.81 242 ASN A O 1
ATOM 1856 N N . GLU A 1 243 ? 18.261 -17.076 9.372 1.00 95.81 243 GLU A N 1
ATOM 1857 C CA . GLU A 1 243 ? 19.012 -18.340 9.275 1.00 95.81 243 GLU A CA 1
ATOM 1858 C C . GLU A 1 243 ? 18.246 -19.499 8.611 1.00 95.81 243 GLU A C 1
ATOM 1860 O O . GLU A 1 243 ? 18.866 -20.380 8.017 1.00 95.81 243 GLU A O 1
ATOM 1865 N N . HIS A 1 244 ? 16.912 -19.492 8.677 1.00 96.25 244 HIS A N 1
ATOM 1866 C CA . HIS A 1 244 ? 16.047 -20.501 8.062 1.00 96.25 244 HIS A CA 1
ATOM 1867 C C . HIS A 1 244 ? 15.600 -20.110 6.648 1.00 96.25 244 HIS A C 1
ATOM 1869 O O . HIS A 1 244 ? 15.413 -20.976 5.794 1.00 96.25 244 HIS A O 1
ATOM 1875 N N . TRP A 1 245 ? 15.474 -18.809 6.388 1.00 94.50 245 TRP A N 1
ATOM 1876 C CA . TRP A 1 245 ? 14.885 -18.242 5.176 1.00 94.50 245 TRP A CA 1
ATOM 1877 C C . TRP A 1 245 ? 15.896 -17.357 4.442 1.00 94.50 245 TRP A C 1
ATOM 1879 O O . TRP A 1 245 ? 15.729 -16.143 4.328 1.00 94.50 245 TRP A O 1
ATOM 1889 N N . THR A 1 246 ? 16.988 -17.963 3.974 1.00 92.94 246 THR A N 1
ATOM 1890 C CA . THR A 1 246 ? 18.044 -17.265 3.227 1.00 92.94 246 THR A CA 1
ATOM 1891 C C . THR A 1 246 ? 17.891 -17.485 1.723 1.00 92.94 246 THR A C 1
ATOM 1893 O O . THR A 1 246 ? 18.075 -18.600 1.224 1.00 92.94 246 THR A O 1
ATOM 1896 N N . PHE A 1 247 ? 17.636 -16.401 0.987 1.00 91.00 247 PHE A N 1
ATOM 1897 C CA . PHE A 1 247 ? 17.491 -16.416 -0.467 1.00 91.00 247 PHE A CA 1
ATOM 1898 C C . PHE A 1 247 ? 18.486 -15.466 -1.123 1.00 91.00 247 PHE A C 1
ATOM 1900 O O . PHE A 1 247 ? 18.275 -14.271 -1.248 1.00 91.00 247 PHE A O 1
ATOM 1907 N N . THR A 1 248 ? 19.595 -16.017 -1.580 1.00 88.00 248 THR A N 1
ATOM 1908 C CA . THR A 1 248 ? 20.578 -15.307 -2.390 1.00 88.00 248 THR A CA 1
ATOM 1909 C C . THR A 1 248 ? 20.099 -15.137 -3.830 1.00 88.00 248 THR A C 1
ATOM 1911 O O . THR A 1 248 ? 19.210 -15.848 -4.315 1.00 88.00 248 THR A O 1
ATOM 1914 N N . ARG A 1 249 ? 20.780 -14.262 -4.570 1.00 88.56 249 ARG A N 1
ATOM 1915 C CA . ARG A 1 249 ? 20.635 -14.101 -6.020 1.00 88.56 249 ARG A CA 1
ATOM 1916 C C . ARG A 1 249 ? 20.552 -15.409 -6.814 1.00 88.56 249 ARG A C 1
ATOM 1918 O O . ARG A 1 249 ? 19.860 -15.460 -7.820 1.00 88.56 249 ARG A O 1
ATOM 1925 N N . HIS A 1 250 ? 21.248 -16.464 -6.382 1.00 85.56 250 HIS A N 1
ATOM 1926 C CA . HIS A 1 250 ? 21.278 -17.759 -7.075 1.00 85.56 250 HIS A CA 1
ATOM 1927 C C . HIS A 1 250 ? 19.970 -18.554 -6.987 1.00 85.56 250 HIS A C 1
ATOM 1929 O O . HIS A 1 250 ? 19.768 -19.465 -7.786 1.00 85.56 250 HIS A O 1
ATOM 1935 N N . GLN A 1 251 ? 19.109 -18.234 -6.020 1.00 88.88 251 GLN A N 1
ATOM 1936 C CA . GLN A 1 251 ? 17.785 -18.843 -5.863 1.00 88.88 251 GLN A CA 1
ATOM 1937 C C . GLN A 1 251 ? 16.695 -18.081 -6.625 1.00 88.88 251 GLN A C 1
ATOM 1939 O O . GLN A 1 251 ? 15.552 -18.521 -6.642 1.00 88.88 251 GLN A O 1
ATOM 1944 N N . HIS A 1 252 ? 17.049 -16.967 -7.263 1.00 91.06 252 HIS A N 1
ATOM 1945 C CA . HIS A 1 252 ? 16.154 -16.190 -8.105 1.00 91.06 252 HIS A CA 1
ATOM 1946 C C . HIS A 1 252 ? 16.535 -16.357 -9.578 1.00 91.06 252 HIS A C 1
ATOM 1948 O O . HIS A 1 252 ? 17.670 -16.718 -9.917 1.00 91.06 252 HIS A O 1
ATOM 1954 N N . PHE A 1 253 ? 15.609 -16.032 -10.476 1.00 91.75 253 PHE A N 1
ATOM 1955 C CA . PHE A 1 253 ? 15.947 -15.891 -11.882 1.00 91.75 253 PHE A CA 1
ATOM 1956 C C . PHE A 1 253 ? 16.766 -14.613 -12.095 1.00 91.75 253 PHE A C 1
ATOM 1958 O O . PHE A 1 253 ? 16.312 -13.495 -11.834 1.00 91.75 253 PHE A O 1
ATOM 1965 N N . VAL A 1 254 ? 17.983 -14.789 -12.612 1.00 90.12 254 VAL A N 1
ATOM 1966 C CA . VAL A 1 254 ? 18.863 -13.695 -13.027 1.00 90.12 254 VAL A CA 1
ATOM 1967 C C . VAL A 1 254 ? 18.664 -13.447 -14.514 1.00 90.12 254 VAL A C 1
ATOM 1969 O O . VAL A 1 254 ? 19.023 -14.298 -15.327 1.00 90.12 254 VAL A O 1
ATOM 1972 N N . ASP A 1 255 ? 18.157 -12.265 -14.872 1.00 89.50 255 ASP A N 1
ATOM 1973 C CA . ASP A 1 255 ? 18.087 -11.849 -16.273 1.00 89.50 255 ASP A CA 1
ATOM 1974 C C . ASP A 1 255 ? 19.505 -11.847 -16.881 1.00 89.50 255 ASP A C 1
ATOM 1976 O O . ASP A 1 255 ? 20.361 -11.068 -16.444 1.00 89.50 255 ASP A O 1
ATOM 1980 N N . PRO A 1 256 ? 19.789 -12.682 -17.899 1.00 86.69 256 PRO A N 1
ATOM 1981 C CA . PRO A 1 256 ? 21.115 -12.752 -18.505 1.00 86.69 256 PRO A CA 1
ATOM 1982 C C . PRO A 1 256 ? 21.534 -11.447 -19.202 1.00 86.69 256 PRO A C 1
ATOM 1984 O O . PRO A 1 256 ? 22.731 -11.204 -19.365 1.00 86.69 256 PRO A O 1
ATOM 1987 N N . LYS A 1 257 ? 20.585 -10.595 -19.608 1.00 84.56 257 LYS A N 1
ATOM 1988 C CA . LYS A 1 257 ? 20.845 -9.289 -20.235 1.00 84.56 257 LYS A CA 1
ATOM 1989 C C . LYS A 1 257 ? 21.124 -8.195 -19.209 1.00 84.56 257 LYS A C 1
ATOM 1991 O O . LYS A 1 257 ? 21.816 -7.230 -19.527 1.00 84.56 257 LYS A O 1
ATOM 1996 N N . LEU A 1 258 ? 20.617 -8.358 -17.990 1.00 86.00 258 LEU A N 1
ATOM 1997 C CA . LEU A 1 258 ? 20.708 -7.388 -16.900 1.00 86.00 258 LEU A CA 1
ATOM 1998 C C . LEU A 1 258 ? 21.174 -8.057 -15.602 1.00 86.00 258 LEU A C 1
ATOM 2000 O O . LEU A 1 258 ? 20.652 -7.805 -14.521 1.00 86.00 258 LEU A O 1
ATOM 2004 N N . ALA A 1 259 ? 22.221 -8.879 -15.694 1.00 86.00 259 ALA A N 1
ATOM 2005 C CA . ALA A 1 259 ? 22.658 -9.748 -14.601 1.00 86.00 259 ALA A CA 1
ATOM 2006 C C . ALA A 1 259 ? 23.091 -9.024 -13.312 1.00 86.00 259 ALA A C 1
ATOM 2008 O O . ALA A 1 259 ? 23.209 -9.679 -12.278 1.00 86.00 259 ALA A O 1
ATOM 2009 N N . GLY A 1 260 ? 23.321 -7.705 -13.354 1.00 87.00 260 GLY A N 1
ATOM 2010 C CA . GLY A 1 260 ? 23.623 -6.859 -12.189 1.00 87.00 260 GLY A CA 1
ATOM 2011 C C . GLY A 1 260 ? 22.441 -6.043 -11.642 1.00 87.00 260 GLY A C 1
ATOM 2012 O O . GLY A 1 260 ? 22.630 -5.292 -10.690 1.00 87.00 260 GLY A O 1
ATOM 2013 N N . TYR A 1 261 ? 21.252 -6.158 -12.237 1.00 86.38 261 TYR A N 1
ATOM 2014 C CA . TYR A 1 261 ? 20.045 -5.425 -11.841 1.00 86.38 261 TYR A CA 1
ATOM 2015 C C . TYR A 1 261 ? 19.056 -6.323 -11.105 1.00 86.38 261 TYR A C 1
ATOM 2017 O O . TYR A 1 261 ? 19.121 -7.549 -11.198 1.00 86.38 261 TYR A O 1
ATOM 2025 N N . GLY A 1 262 ? 18.131 -5.706 -10.384 1.00 86.06 262 GLY A N 1
ATOM 2026 C CA . GLY A 1 262 ? 17.176 -6.398 -9.544 1.00 86.06 262 GLY A CA 1
ATOM 2027 C C . GLY A 1 262 ? 17.718 -6.685 -8.153 1.00 86.06 262 GLY A C 1
ATOM 2028 O O . GLY A 1 262 ? 18.927 -6.851 -7.961 1.00 86.06 262 GLY A O 1
ATOM 2029 N N . VAL A 1 263 ? 16.789 -6.777 -7.209 1.00 87.75 263 VAL A N 1
ATOM 2030 C CA . VAL A 1 263 ? 17.045 -7.081 -5.802 1.00 87.75 263 VAL A CA 1
ATOM 2031 C C . VAL A 1 263 ? 16.342 -8.371 -5.409 1.00 87.75 263 VAL A C 1
ATOM 2033 O O . VAL A 1 263 ? 15.302 -8.723 -5.972 1.00 87.75 263 VAL A O 1
ATOM 2036 N N . GLU A 1 264 ? 16.943 -9.091 -4.473 1.00 90.81 264 GLU A N 1
ATOM 2037 C CA . GLU A 1 264 ? 16.337 -10.224 -3.792 1.00 90.81 264 GLU A CA 1
ATOM 2038 C C . GLU A 1 264 ? 15.140 -9.741 -2.970 1.00 90.81 264 GLU A C 1
ATOM 2040 O O . GLU A 1 264 ? 15.258 -8.812 -2.173 1.00 90.81 264 GLU A O 1
ATOM 2045 N N . TYR A 1 265 ? 13.987 -10.380 -3.158 1.00 90.69 265 TYR A N 1
ATOM 2046 C CA . TYR A 1 265 ? 12.754 -10.017 -2.451 1.00 90.69 265 TYR A CA 1
ATOM 2047 C C . TYR A 1 265 ? 12.201 -11.177 -1.611 1.00 90.69 265 TYR A C 1
ATOM 2049 O O . TYR A 1 265 ? 11.321 -10.971 -0.776 1.00 90.69 265 TYR A O 1
ATOM 2057 N N . LEU A 1 266 ? 12.699 -12.398 -1.819 1.00 93.56 266 LEU A N 1
ATOM 2058 C CA . LEU A 1 266 ? 12.298 -13.565 -1.042 1.00 93.56 266 LEU A CA 1
ATOM 2059 C C . LEU A 1 266 ? 12.876 -13.502 0.376 1.00 93.56 266 LEU A C 1
ATOM 2061 O O . LEU A 1 266 ? 13.993 -13.035 0.596 1.00 93.56 266 LEU A O 1
ATOM 2065 N N . GLY A 1 267 ? 12.114 -14.007 1.337 1.00 94.94 267 GLY A N 1
ATOM 2066 C CA . GLY A 1 267 ? 12.469 -13.995 2.749 1.00 94.94 267 GLY A CA 1
ATOM 2067 C C . GLY A 1 267 ? 11.521 -14.869 3.557 1.00 94.94 267 GLY A C 1
ATOM 2068 O O . GLY A 1 267 ? 10.898 -15.791 3.031 1.00 94.94 267 GLY A O 1
ATOM 2069 N N . GLN A 1 268 ? 11.417 -14.573 4.846 1.00 97.62 268 GLN A N 1
ATOM 2070 C CA . GLN A 1 268 ? 10.453 -15.186 5.747 1.00 97.62 268 GLN A CA 1
ATOM 2071 C C . GLN A 1 268 ? 9.017 -15.000 5.228 1.00 97.62 268 GLN A C 1
ATOM 2073 O O . GLN A 1 268 ? 8.675 -13.888 4.809 1.00 97.62 268 GLN A O 1
ATOM 2078 N N . PRO A 1 269 ? 8.160 -16.032 5.324 1.00 97.75 269 PRO A N 1
ATOM 2079 C CA . PRO A 1 269 ? 6.772 -15.980 4.861 1.00 97.75 269 PRO A CA 1
ATOM 2080 C C . PRO A 1 269 ? 5.951 -14.892 5.560 1.00 97.75 269 PRO A C 1
ATOM 2082 O O . PRO A 1 269 ? 6.355 -14.369 6.604 1.00 97.75 269 PRO A O 1
ATOM 2085 N N . SER A 1 270 ? 4.788 -14.548 5.000 1.00 98.00 270 SER A N 1
ATOM 2086 C CA . SER A 1 270 ? 3.817 -13.672 5.666 1.00 98.00 270 SER A CA 1
ATOM 2087 C C . SER A 1 270 ? 3.360 -14.269 7.002 1.00 98.00 270 SER A C 1
ATOM 2089 O O . SER A 1 270 ? 3.329 -15.486 7.170 1.00 98.00 270 SER A O 1
ATOM 2091 N N . VAL A 1 271 ? 3.026 -13.416 7.969 1.00 98.44 271 VAL A N 1
ATOM 2092 C CA . VAL A 1 271 ? 2.587 -13.816 9.315 1.00 98.44 271 VAL A CA 1
ATOM 2093 C C . VAL A 1 271 ? 1.164 -13.331 9.533 1.00 98.44 271 VAL A C 1
ATOM 2095 O O . VAL A 1 271 ? 0.852 -12.190 9.196 1.00 98.44 271 VAL A O 1
ATOM 2098 N N . VAL A 1 272 ? 0.317 -14.176 10.123 1.00 98.62 272 VAL A N 1
ATOM 2099 C CA . VAL A 1 272 ? -1.076 -13.837 10.433 1.00 98.62 272 VAL A CA 1
ATOM 2100 C C . VAL A 1 272 ? -1.353 -13.826 11.926 1.00 98.62 272 VAL A C 1
ATOM 2102 O O . VAL A 1 272 ? -0.920 -14.711 12.666 1.00 98.62 272 VAL A O 1
ATOM 2105 N N . PHE A 1 273 ? -2.139 -12.849 12.359 1.00 98.75 273 PHE A N 1
ATOM 2106 C CA . PHE A 1 273 ? -2.747 -12.787 13.683 1.00 98.75 273 PHE A CA 1
ATOM 2107 C C . PHE A 1 273 ? -4.261 -12.805 13.517 1.00 98.75 273 PHE A C 1
ATOM 2109 O O . PHE A 1 273 ? -4.789 -12.331 12.509 1.00 98.75 273 PHE A O 1
ATOM 2116 N N . ARG A 1 274 ? -4.959 -13.353 14.510 1.00 97.81 274 ARG A N 1
ATOM 2117 C CA . ARG A 1 274 ? -6.418 -13.406 14.509 1.00 97.81 274 ARG A CA 1
ATOM 2118 C C . ARG A 1 274 ? -6.980 -13.112 15.885 1.00 97.81 274 ARG A C 1
ATOM 2120 O O . ARG A 1 274 ? -6.381 -13.505 16.885 1.00 97.81 274 ARG A O 1
ATOM 2127 N N . VAL A 1 275 ? -8.140 -12.478 15.917 1.00 98.00 275 VAL A N 1
ATOM 2128 C CA . VAL A 1 275 ? -8.895 -12.157 17.126 1.00 98.00 275 VAL A CA 1
ATOM 2129 C C . VAL A 1 275 ? -10.342 -12.572 16.897 1.00 98.00 275 VAL A C 1
ATOM 2131 O O . VAL A 1 275 ? -10.966 -12.135 15.937 1.00 98.00 275 VAL A O 1
ATOM 2134 N N . GLU A 1 276 ? -10.871 -13.416 17.775 1.00 97.62 276 GLU A N 1
ATOM 2135 C CA . GLU A 1 276 ? -12.292 -13.777 17.796 1.00 97.62 276 GLU A CA 1
ATOM 2136 C C . GLU A 1 276 ? -13.001 -12.888 18.824 1.00 97.62 276 GLU A C 1
ATOM 2138 O O . GLU A 1 276 ? -12.510 -12.736 19.948 1.00 97.62 276 GLU A O 1
ATOM 2143 N N . LEU A 1 277 ? -14.133 -12.282 18.456 1.00 96.31 277 LEU A N 1
ATOM 2144 C CA . LEU A 1 277 ? -14.881 -11.395 19.349 1.00 96.31 277 LEU A CA 1
ATOM 2145 C C . LEU A 1 277 ? -16.395 -11.421 19.110 1.00 96.31 277 LEU A C 1
ATOM 2147 O O . LEU A 1 277 ? -16.876 -11.578 17.988 1.00 96.31 277 LEU A O 1
ATOM 2151 N N . GLU A 1 278 ? -17.146 -11.199 20.190 1.00 95.56 278 GLU A N 1
ATOM 2152 C CA . GLU A 1 278 ? -18.588 -10.945 20.153 1.00 95.56 278 GLU A CA 1
ATOM 2153 C C . GLU A 1 278 ? -18.833 -9.455 19.885 1.00 95.56 278 GLU A C 1
ATOM 2155 O O . GLU A 1 278 ? -18.957 -8.647 20.806 1.00 95.56 278 GLU A O 1
ATOM 2160 N N . ALA A 1 279 ? -18.859 -9.077 18.606 1.00 93.94 279 ALA A N 1
ATOM 2161 C CA . ALA A 1 279 ? -18.916 -7.678 18.194 1.00 93.94 279 ALA A CA 1
ATOM 2162 C C . ALA A 1 279 ? -20.237 -6.970 18.548 1.00 93.94 279 ALA A C 1
ATOM 2164 O O . ALA A 1 279 ? -20.289 -5.745 18.493 1.00 93.94 279 ALA A O 1
ATOM 2165 N N . ARG A 1 280 ? -21.291 -7.680 18.972 1.00 92.00 280 ARG A N 1
ATOM 2166 C CA . ARG A 1 280 ? -22.534 -7.035 19.437 1.00 92.00 280 ARG A CA 1
ATOM 2167 C C . ARG A 1 280 ? -22.385 -6.341 20.785 1.00 92.00 280 ARG A C 1
ATOM 2169 O O . ARG A 1 280 ? -23.193 -5.472 21.112 1.00 92.00 280 ARG A O 1
ATOM 2176 N N . VAL A 1 281 ? -21.391 -6.742 21.573 1.00 91.50 281 VAL A N 1
ATOM 2177 C CA . VAL A 1 281 ? -21.138 -6.214 22.912 1.00 91.50 281 VAL A CA 1
ATOM 2178 C C . VAL A 1 281 ? -19.895 -5.339 22.865 1.00 91.50 281 VAL A C 1
ATOM 2180 O O . VAL A 1 281 ? -18.889 -5.713 22.265 1.00 91.50 281 VAL A O 1
ATOM 2183 N N . ALA A 1 282 ? -19.964 -4.176 23.512 1.00 92.50 282 ALA A N 1
ATOM 2184 C CA . ALA A 1 282 ? -18.800 -3.318 23.650 1.00 92.50 282 ALA A CA 1
ATOM 2185 C C . ALA A 1 282 ? -17.694 -4.046 24.432 1.00 92.50 282 ALA A C 1
ATOM 2187 O O . ALA A 1 282 ? -17.943 -4.606 25.505 1.00 92.50 282 ALA A O 1
ATOM 2188 N N . GLY A 1 283 ? -16.475 -4.047 23.906 1.00 94.31 283 GLY A N 1
ATOM 2189 C CA . GLY A 1 283 ? -15.371 -4.782 24.508 1.00 94.31 283 GLY A CA 1
ATOM 2190 C C . GLY A 1 283 ? -14.098 -4.754 23.679 1.00 94.31 283 GLY A C 1
ATOM 2191 O O . GLY A 1 283 ? -14.080 -4.297 22.540 1.00 94.31 283 GLY A O 1
ATOM 2192 N N . PHE A 1 284 ? -13.029 -5.271 24.273 1.00 96.75 284 PHE A N 1
ATOM 2193 C CA . PHE A 1 284 ? -11.722 -5.406 23.647 1.00 96.75 284 PHE A CA 1
ATOM 2194 C C . PHE A 1 284 ? -11.342 -6.881 23.555 1.00 96.75 284 PHE A C 1
ATOM 2196 O O . PHE A 1 284 ? -11.580 -7.653 24.485 1.00 96.75 284 PHE A O 1
ATOM 2203 N N . ALA A 1 285 ? -10.726 -7.258 22.442 1.00 97.75 285 ALA A N 1
ATOM 2204 C CA . ALA A 1 285 ? -10.080 -8.546 22.267 1.00 97.75 285 ALA A CA 1
ATOM 2205 C C . ALA A 1 285 ? -8.754 -8.343 21.528 1.00 97.75 285 ALA A C 1
ATOM 2207 O O . ALA A 1 285 ? -8.645 -7.482 20.656 1.00 97.75 285 ALA A O 1
ATOM 2208 N N . GLY A 1 286 ? -7.732 -9.132 21.849 1.00 97.81 286 GLY A N 1
ATOM 2209 C CA . GLY A 1 286 ? -6.432 -8.969 21.214 1.00 97.81 286 GLY A CA 1
ATOM 2210 C C . GLY A 1 286 ? -5.606 -10.241 21.139 1.00 97.81 286 GLY A C 1
ATOM 2211 O O . GLY A 1 286 ? -5.809 -11.205 21.874 1.00 97.81 286 GLY A O 1
ATOM 2212 N N . ALA A 1 287 ? -4.655 -10.227 20.213 1.00 98.06 287 ALA A N 1
ATOM 2213 C CA . ALA A 1 287 ? -3.729 -11.308 19.945 1.00 98.06 287 ALA A CA 1
ATOM 2214 C C . ALA A 1 287 ? -2.296 -10.821 20.143 1.00 98.06 287 ALA A C 1
ATOM 2216 O O . ALA A 1 287 ? -1.844 -9.854 19.524 1.00 98.06 287 ALA A O 1
ATOM 2217 N N . ARG A 1 288 ? -1.565 -11.510 21.019 1.00 97.50 288 ARG A N 1
ATOM 2218 C CA . ARG A 1 288 ? -0.126 -11.302 21.216 1.00 97.50 288 ARG A CA 1
ATOM 2219 C C . ARG A 1 288 ? 0.713 -12.233 20.352 1.00 97.50 288 ARG A C 1
ATOM 2221 O O . ARG A 1 288 ? 1.704 -11.803 19.770 1.00 97.50 288 ARG A O 1
ATOM 2228 N N . GLU A 1 289 ? 0.316 -13.499 20.303 1.00 97.19 289 GLU A N 1
ATOM 2229 C CA . GLU A 1 289 ? 0.973 -14.528 19.507 1.00 97.19 289 GLU A CA 1
ATOM 2230 C C . GLU A 1 289 ? 0.345 -14.586 18.115 1.00 97.19 289 GLU A C 1
ATOM 2232 O O . GLU A 1 289 ? -0.860 -14.388 17.951 1.00 97.19 289 GLU A O 1
ATOM 2237 N N . HIS A 1 290 ? 1.174 -14.860 17.113 1.00 98.06 290 HIS A N 1
ATOM 2238 C CA . HIS A 1 290 ? 0.705 -15.093 15.755 1.00 98.06 290 HIS A CA 1
ATOM 2239 C C . HIS A 1 290 ? -0.036 -16.431 15.673 1.00 98.06 290 HIS A C 1
ATOM 2241 O O . HIS A 1 290 ? 0.283 -17.390 16.377 1.00 98.06 290 HIS A O 1
ATOM 2247 N N . PHE A 1 291 ? -1.034 -16.495 14.797 1.00 98.38 291 PHE A N 1
ATOM 2248 C CA . PHE A 1 291 ? -1.803 -17.707 14.547 1.00 98.38 291 PHE A CA 1
ATOM 2249 C C . PHE A 1 291 ? -1.043 -18.697 13.659 1.00 98.38 291 PHE A C 1
ATOM 2251 O O . PHE A 1 291 ? -1.227 -19.904 13.790 1.00 98.38 291 PHE A O 1
ATOM 2258 N N . GLY A 1 292 ? -0.197 -18.188 12.765 1.00 98.38 292 GLY A N 1
ATOM 2259 C CA . GLY A 1 292 ? 0.572 -18.985 11.819 1.00 98.38 292 GLY A CA 1
ATOM 2260 C C . GLY A 1 292 ? 1.245 -18.120 10.761 1.00 98.38 292 GLY A C 1
ATOM 2261 O O . GLY A 1 292 ? 1.307 -16.893 10.892 1.00 98.38 292 GLY A O 1
ATOM 2262 N N . TYR A 1 293 ? 1.741 -18.764 9.711 1.00 98.56 293 TYR A N 1
ATOM 2263 C CA . TYR A 1 293 ? 2.413 -18.104 8.594 1.00 98.56 293 TYR A CA 1
ATOM 2264 C C . TYR A 1 293 ? 2.072 -18.766 7.252 1.00 98.56 293 TYR A C 1
ATOM 2266 O O . TYR A 1 293 ? 1.641 -19.920 7.218 1.00 98.56 293 TYR A O 1
ATOM 2274 N N . GLY A 1 294 ? 2.210 -18.019 6.157 1.00 97.75 294 GLY A N 1
ATOM 2275 C CA . GLY A 1 294 ? 1.883 -18.478 4.802 1.00 97.75 294 GLY A CA 1
ATOM 2276 C C . GLY A 1 294 ? 3.012 -19.254 4.120 1.00 97.75 294 GLY A C 1
ATOM 2277 O O . GLY A 1 294 ? 4.052 -19.535 4.713 1.00 97.75 294 GLY A O 1
ATOM 2278 N N . ASP A 1 295 ? 2.845 -19.567 2.838 1.00 96.06 295 ASP A N 1
ATOM 2279 C CA . ASP A 1 295 ? 3.959 -20.052 2.020 1.00 96.06 295 ASP A CA 1
ATOM 2280 C C . ASP A 1 295 ? 4.926 -18.905 1.687 1.00 96.06 295 ASP A C 1
ATOM 2282 O O . ASP A 1 295 ? 4.510 -17.802 1.333 1.00 96.06 295 ASP A O 1
ATOM 2286 N N . TRP A 1 296 ? 6.234 -19.164 1.762 1.00 94.44 296 TRP A N 1
ATOM 2287 C CA . TRP A 1 296 ? 7.277 -18.154 1.515 1.00 94.44 296 TRP A CA 1
ATOM 2288 C C . TRP A 1 296 ? 7.277 -17.616 0.075 1.00 94.44 296 TRP A C 1
ATOM 2290 O O . TRP A 1 296 ? 7.682 -16.478 -0.163 1.00 94.44 296 TRP A O 1
ATOM 2300 N N . ASP A 1 297 ? 6.817 -18.422 -0.881 1.00 92.88 297 ASP A N 1
ATOM 2301 C CA . ASP A 1 297 ? 6.631 -18.072 -2.291 1.00 92.88 297 ASP A CA 1
ATOM 2302 C C . ASP A 1 297 ? 5.172 -17.728 -2.626 1.00 92.88 297 ASP A C 1
ATOM 2304 O O . ASP A 1 297 ? 4.886 -17.304 -3.744 1.00 92.88 297 ASP A O 1
ATOM 2308 N N . GLY A 1 298 ? 4.248 -17.877 -1.673 1.00 93.69 298 GLY A N 1
ATOM 2309 C CA . GLY A 1 298 ? 2.815 -17.706 -1.893 1.00 93.69 298 GLY A CA 1
ATOM 2310 C C . GLY A 1 298 ? 2.209 -18.719 -2.866 1.00 93.69 298 GLY A C 1
ATOM 2311 O O . GLY A 1 298 ? 1.222 -18.400 -3.530 1.00 93.69 298 GLY A O 1
ATOM 2312 N N . ALA A 1 299 ? 2.794 -19.918 -2.994 1.00 93.00 299 ALA A N 1
ATOM 2313 C CA . ALA A 1 299 ? 2.277 -20.966 -3.876 1.00 93.00 299 ALA A CA 1
ATOM 2314 C C . ALA A 1 299 ? 0.854 -21.410 -3.504 1.00 93.00 299 ALA A C 1
ATOM 2316 O O . ALA A 1 299 ? 0.068 -21.772 -4.384 1.00 93.00 299 ALA A O 1
ATOM 2317 N N . THR A 1 300 ? 0.517 -21.388 -2.214 1.00 94.62 300 THR A N 1
ATOM 2318 C CA . THR A 1 300 ? -0.828 -21.656 -1.705 1.00 94.62 300 THR A CA 1
ATOM 2319 C C . THR A 1 300 ? -1.237 -20.627 -0.651 1.00 94.62 300 THR A C 1
ATOM 2321 O O . THR A 1 300 ? -0.435 -19.822 -0.182 1.00 94.62 300 THR A O 1
ATOM 2324 N N . SER A 1 301 ? -2.505 -20.689 -0.247 1.00 95.38 301 SER A N 1
ATOM 2325 C CA . SER A 1 301 ? -3.064 -19.898 0.857 1.00 95.38 301 SER A CA 1
ATOM 2326 C C . SER A 1 301 ? -3.152 -20.696 2.163 1.00 95.38 301 SER A C 1
ATOM 2328 O O . SER A 1 301 ? -3.976 -20.397 3.029 1.00 95.38 301 SER A O 1
ATOM 2330 N N . ALA A 1 302 ? -2.355 -21.764 2.289 1.00 96.62 302 ALA A N 1
ATOM 2331 C CA . ALA A 1 302 ? -2.292 -22.560 3.505 1.00 96.62 302 ALA A CA 1
ATOM 2332 C C . ALA A 1 302 ? -1.700 -21.745 4.663 1.00 96.62 302 ALA A C 1
ATOM 2334 O O . ALA A 1 302 ? -0.804 -20.925 4.478 1.00 96.62 302 ALA A O 1
ATOM 2335 N N . ILE A 1 303 ? -2.200 -22.012 5.869 1.00 98.25 303 ILE A N 1
ATOM 2336 C CA . ILE A 1 303 ? -1.656 -21.453 7.104 1.00 98.25 303 ILE A CA 1
ATOM 2337 C C . ILE A 1 303 ? -0.878 -22.561 7.804 1.00 98.25 303 ILE A C 1
ATOM 2339 O O . ILE A 1 303 ? -1.462 -23.557 8.243 1.00 98.25 303 ILE A O 1
ATOM 2343 N N . HIS A 1 304 ? 0.432 -22.385 7.912 1.00 98.00 304 HIS A N 1
ATOM 2344 C CA . HIS A 1 304 ? 1.300 -23.265 8.684 1.00 98.00 304 HIS A CA 1
ATOM 2345 C C . HIS A 1 304 ? 1.250 -22.884 10.166 1.00 98.00 304 HIS A C 1
ATOM 2347 O O . HIS A 1 304 ? 1.182 -21.693 10.490 1.00 98.00 304 HIS A O 1
ATOM 2353 N N . PRO A 1 305 ? 1.267 -23.868 11.082 1.00 98.00 305 PRO A N 1
ATOM 2354 C CA . PRO A 1 305 ? 1.280 -23.589 12.510 1.00 98.00 305 PRO A CA 1
ATOM 2355 C C . PRO A 1 305 ? 2.582 -22.876 12.914 1.00 98.00 305 PRO A C 1
ATOM 2357 O O . PRO A 1 305 ? 3.615 -23.134 12.299 1.00 98.00 305 PRO A O 1
ATOM 2360 N N . PRO A 1 306 ? 2.565 -22.047 13.976 1.00 97.44 306 PRO A N 1
ATOM 2361 C CA . PRO A 1 306 ? 3.758 -21.404 14.511 1.00 97.44 306 PRO A CA 1
ATOM 2362 C C . PRO A 1 306 ? 4.902 -22.390 14.738 1.00 97.44 306 PRO A C 1
ATOM 2364 O O . PRO A 1 306 ? 4.717 -23.447 15.352 1.00 97.44 306 PRO A O 1
ATOM 2367 N N . ASP A 1 307 ? 6.094 -22.016 14.290 1.00 95.25 307 ASP A N 1
ATOM 2368 C CA . ASP A 1 307 ? 7.315 -22.777 14.505 1.00 95.25 307 ASP A CA 1
ATOM 2369 C C . ASP A 1 307 ? 8.480 -21.861 14.921 1.00 95.25 307 ASP A C 1
ATOM 2371 O O . ASP A 1 307 ? 8.328 -20.654 15.106 1.00 95.25 307 ASP A O 1
ATOM 2375 N N . GLY A 1 308 ? 9.653 -22.452 15.151 1.00 95.25 308 GLY A N 1
ATOM 2376 C CA . GLY A 1 308 ? 10.846 -21.712 15.568 1.00 95.25 308 GLY A CA 1
ATOM 2377 C C . GLY A 1 308 ? 11.609 -21.038 14.427 1.00 95.25 308 GLY A C 1
ATOM 2378 O O . GLY A 1 308 ? 12.720 -20.580 14.669 1.00 95.25 308 GLY A O 1
ATOM 2379 N N . THR A 1 309 ? 11.084 -21.027 13.196 1.00 97.38 309 THR A N 1
ATOM 2380 C CA . THR A 1 309 ? 11.838 -20.563 12.021 1.00 97.38 309 THR A CA 1
ATOM 2381 C C . THR A 1 309 ? 11.720 -19.066 11.770 1.00 97.38 309 THR A C 1
ATOM 2383 O O . THR A 1 309 ? 12.514 -18.516 11.006 1.00 97.38 309 THR A O 1
ATOM 2386 N N . LEU A 1 310 ? 10.748 -18.397 12.393 1.00 97.81 310 LEU A N 1
ATOM 2387 C CA . LEU A 1 310 ? 10.524 -16.962 12.250 1.00 97.81 310 LEU A CA 1
ATOM 2388 C C . LEU A 1 310 ? 11.321 -16.163 13.283 1.00 97.81 310 LEU A C 1
ATOM 2390 O O . LEU A 1 310 ? 11.378 -16.494 14.468 1.00 97.81 310 LEU A O 1
ATOM 2394 N N . SER A 1 311 ? 11.891 -15.053 12.833 1.00 97.75 311 SER A N 1
ATOM 2395 C CA . SER A 1 311 ? 12.496 -14.039 13.686 1.00 97.75 311 SER A CA 1
ATOM 2396 C C . SER A 1 311 ? 11.451 -13.430 14.624 1.00 97.75 311 SER A C 1
ATOM 2398 O O . SER A 1 311 ? 10.285 -13.281 14.263 1.00 97.75 311 SER A O 1
ATOM 2400 N N . ALA A 1 312 ? 11.882 -13.043 15.826 1.00 95.88 312 ALA A N 1
ATOM 2401 C CA . ALA A 1 312 ? 11.021 -12.464 16.863 1.00 95.88 312 ALA A CA 1
ATOM 2402 C C . ALA A 1 312 ? 11.522 -11.107 17.390 1.00 95.88 312 ALA A C 1
ATOM 2404 O O . ALA A 1 312 ? 11.147 -10.678 18.481 1.00 95.88 312 ALA A O 1
ATOM 2405 N N . SER A 1 313 ? 12.392 -10.433 16.635 1.00 95.19 313 SER A N 1
ATOM 2406 C CA . SER A 1 313 ? 12.928 -9.113 16.972 1.00 95.19 313 SER A CA 1
ATOM 2407 C C . SER A 1 313 ? 13.343 -8.340 15.717 1.00 95.19 313 SER A C 1
ATOM 2409 O O . SER A 1 313 ? 13.413 -8.896 14.620 1.00 95.19 313 SER A O 1
ATOM 2411 N N . GLY A 1 314 ? 13.628 -7.044 15.874 1.00 92.69 314 GLY A N 1
ATOM 2412 C CA . GLY A 1 314 ? 14.196 -6.214 14.807 1.00 92.69 314 GLY A CA 1
ATOM 2413 C C . GLY A 1 314 ? 13.221 -5.867 13.679 1.00 92.69 314 GLY A C 1
ATOM 2414 O O . GLY A 1 314 ? 13.661 -5.442 12.615 1.00 92.69 314 GLY A O 1
ATOM 2415 N N . GLY A 1 315 ? 11.909 -6.025 13.888 1.00 94.56 315 GLY A N 1
ATOM 2416 C CA . GLY A 1 315 ? 10.909 -5.762 12.844 1.00 94.56 315 GLY A CA 1
ATOM 2417 C C . GLY A 1 315 ? 10.863 -6.851 11.769 1.00 94.56 315 GLY A C 1
ATOM 2418 O O . GLY A 1 315 ? 10.556 -6.566 10.611 1.00 94.56 315 GLY A O 1
ATOM 2419 N N . SER A 1 316 ? 11.241 -8.075 12.141 1.00 96.88 316 SER A N 1
ATOM 2420 C CA . SER A 1 316 ? 11.392 -9.243 11.271 1.00 96.88 316 SER A CA 1
ATOM 2421 C C . SER A 1 316 ? 10.533 -10.402 11.781 1.00 96.88 316 SER A C 1
ATOM 2423 O O . SER A 1 316 ? 10.318 -10.525 12.990 1.00 96.88 316 SER A O 1
ATOM 2425 N N . GLY A 1 317 ? 10.034 -11.244 10.871 1.00 97.06 317 GLY A N 1
ATOM 2426 C CA . GLY A 1 317 ? 9.174 -12.384 11.202 1.00 97.06 317 GLY A CA 1
ATOM 2427 C C . GLY A 1 317 ? 7.922 -11.969 11.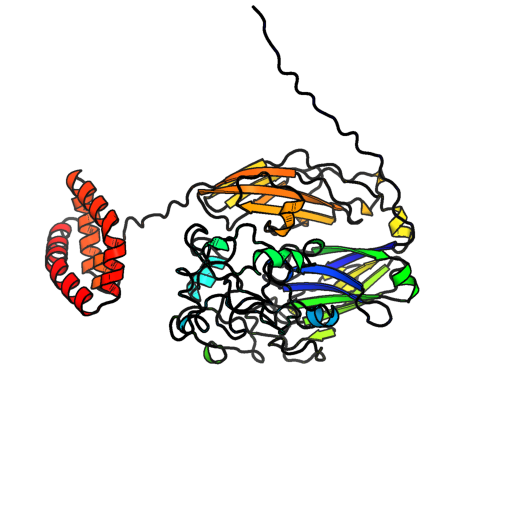981 1.00 97.06 317 GLY A C 1
ATOM 2428 O O . GLY A 1 317 ? 7.127 -11.156 11.511 1.00 97.06 317 GLY A O 1
ATOM 2429 N N . VAL A 1 318 ? 7.745 -12.496 13.195 1.00 97.38 318 VAL A N 1
ATOM 2430 C CA . VAL A 1 318 ? 6.595 -12.158 14.057 1.00 97.38 318 VAL A CA 1
ATOM 2431 C C . VAL A 1 318 ? 6.682 -10.742 14.629 1.00 97.38 318 VAL A C 1
ATOM 2433 O O . VAL A 1 318 ? 5.667 -10.171 15.021 1.00 97.38 318 VAL A O 1
ATOM 2436 N N . ASP A 1 319 ? 7.881 -10.149 14.650 1.00 97.38 319 ASP A N 1
ATOM 2437 C CA . ASP A 1 319 ? 8.111 -8.793 15.155 1.00 97.38 319 ASP A CA 1
ATOM 2438 C C . ASP A 1 319 ? 7.782 -7.690 14.145 1.00 97.38 319 ASP A C 1
ATOM 2440 O O . ASP A 1 319 ? 7.970 -6.508 14.425 1.00 97.38 319 ASP A O 1
ATOM 2444 N N . ARG A 1 320 ? 7.247 -8.069 12.978 1.00 97.56 320 ARG A N 1
ATOM 2445 C CA . ARG A 1 320 ? 6.670 -7.136 12.003 1.00 97.56 320 ARG A CA 1
ATOM 2446 C C . ARG A 1 320 ? 5.452 -6.391 12.555 1.00 97.56 320 ARG A C 1
ATOM 2448 O O . ARG A 1 320 ? 5.209 -5.272 12.131 1.00 97.56 320 ARG A O 1
ATOM 2455 N N . LEU A 1 321 ? 4.710 -6.957 13.506 1.00 97.88 321 LEU A N 1
ATOM 2456 C CA . LEU A 1 321 ? 3.748 -6.197 14.314 1.00 97.88 321 LEU A CA 1
ATOM 2457 C C . LEU A 1 321 ? 4.320 -6.017 15.712 1.00 97.88 321 LEU A C 1
ATOM 2459 O O . LEU A 1 321 ? 4.578 -7.011 16.379 1.00 97.88 321 LEU A O 1
ATOM 2463 N N . ARG A 1 322 ? 4.532 -4.786 16.173 1.00 96.88 322 ARG A N 1
ATOM 2464 C CA . ARG A 1 322 ? 5.113 -4.499 17.491 1.00 96.88 322 ARG A CA 1
ATOM 2465 C C . ARG A 1 322 ? 4.138 -4.829 18.613 1.00 96.88 322 ARG A C 1
ATOM 2467 O O . ARG A 1 322 ? 2.931 -4.661 18.471 1.00 96.88 322 ARG A O 1
ATOM 2474 N N . GLU A 1 323 ? 4.677 -5.258 19.753 1.00 96.94 323 GLU A N 1
ATOM 2475 C CA . GLU A 1 323 ? 3.875 -5.349 20.974 1.00 96.94 323 GLU A CA 1
ATOM 2476 C C . GLU A 1 323 ? 3.531 -3.942 21.487 1.00 96.94 323 GLU A C 1
ATOM 2478 O O . GLU A 1 323 ? 4.403 -3.079 21.598 1.00 96.94 323 GLU A O 1
ATOM 2483 N N . PHE A 1 324 ? 2.277 -3.740 21.877 1.00 96.31 324 PHE A N 1
ATOM 2484 C CA . PHE A 1 324 ? 1.799 -2.567 22.602 1.00 96.31 324 PHE A CA 1
ATOM 2485 C C . PHE A 1 324 ? 0.889 -3.001 23.758 1.00 96.31 324 PHE A C 1
ATOM 2487 O O . PHE A 1 324 ? 0.530 -4.173 23.881 1.00 96.31 324 PHE A O 1
ATOM 2494 N N . THR A 1 325 ? 0.579 -2.074 24.667 1.00 96.81 325 THR A N 1
ATOM 2495 C CA . THR A 1 325 ? -0.353 -2.328 25.776 1.00 96.81 325 THR A CA 1
ATOM 2496 C C . THR A 1 325 ? -1.652 -1.584 25.531 1.00 96.81 325 THR A C 1
ATOM 2498 O O . THR A 1 325 ? -1.623 -0.374 25.320 1.00 96.81 325 THR A O 1
ATOM 2501 N N . MET A 1 326 ? -2.772 -2.294 25.601 1.00 94.12 326 MET A N 1
ATOM 2502 C CA . MET A 1 326 ? -4.115 -1.739 25.459 1.00 94.12 326 MET A CA 1
ATOM 2503 C C . MET A 1 326 ? -5.050 -2.463 26.424 1.00 94.12 326 MET A C 1
ATOM 2505 O O . MET A 1 326 ? -4.916 -3.668 26.605 1.00 94.12 326 MET A O 1
ATOM 2509 N N . GLU A 1 327 ? -5.914 -1.722 27.124 1.00 92.94 327 GLU A N 1
ATOM 2510 C CA . GLU A 1 327 ? -6.800 -2.270 28.171 1.00 92.94 327 GLU A CA 1
ATOM 2511 C C . GLU A 1 327 ? -6.078 -3.130 29.237 1.00 92.94 327 GLU A C 1
ATOM 2513 O O . GLU A 1 327 ? -6.635 -4.049 29.829 1.00 92.94 327 GLU A O 1
ATOM 2518 N N . GLY A 1 328 ? -4.800 -2.830 29.507 1.00 93.12 328 GLY A N 1
ATOM 2519 C CA . GLY A 1 328 ? -3.969 -3.582 30.457 1.00 93.12 328 GLY A CA 1
ATOM 2520 C C . GLY A 1 328 ? -3.395 -4.901 29.919 1.00 93.12 328 GLY A C 1
ATOM 2521 O O . GLY A 1 328 ? -2.653 -5.574 30.639 1.00 93.12 328 GLY A O 1
ATOM 2522 N N . GLU A 1 329 ? -3.664 -5.248 28.661 1.00 95.56 329 GLU A N 1
ATOM 2523 C CA . GLU A 1 329 ? -3.153 -6.439 27.986 1.00 95.56 329 GLU A CA 1
ATOM 2524 C C . GLU A 1 329 ? -2.023 -6.092 27.014 1.00 95.56 329 GLU A C 1
ATOM 2526 O O . GLU A 1 329 ? -2.048 -5.060 26.346 1.00 95.56 329 GLU A O 1
ATOM 2531 N N . ARG A 1 330 ? -1.009 -6.964 26.920 1.00 97.44 330 ARG A N 1
ATOM 2532 C CA . ARG A 1 330 ? 0.049 -6.838 25.907 1.00 97.44 330 ARG A CA 1
ATOM 2533 C C . ARG A 1 330 ? -0.341 -7.617 24.665 1.00 97.44 330 ARG A C 1
ATOM 2535 O O . ARG A 1 330 ? -0.449 -8.840 24.737 1.00 97.44 330 ARG A O 1
ATOM 2542 N N . VAL A 1 331 ? -0.484 -6.926 23.544 1.00 97.94 331 VAL A N 1
ATOM 2543 C CA . VAL A 1 331 ? -0.965 -7.478 22.272 1.00 97.94 331 VAL A CA 1
ATOM 2544 C C . VAL A 1 331 ? -0.127 -6.942 21.108 1.00 97.94 331 VAL A C 1
ATOM 2546 O O . VAL A 1 331 ? 0.616 -5.977 21.272 1.00 97.94 331 VAL A O 1
ATOM 2549 N N . ARG A 1 332 ? -0.216 -7.577 19.937 1.00 98.06 332 ARG A N 1
ATOM 2550 C CA . ARG A 1 332 ? 0.337 -7.083 18.657 1.00 98.06 332 ARG A CA 1
ATOM 2551 C C . ARG A 1 332 ? -0.761 -6.645 17.689 1.00 98.06 332 ARG A C 1
ATOM 2553 O O . ARG A 1 332 ? -0.525 -5.803 16.828 1.00 98.06 332 ARG A O 1
ATOM 2560 N N . PHE A 1 333 ? -1.956 -7.204 17.858 1.00 98.56 333 PHE A N 1
ATOM 2561 C CA . PHE A 1 333 ? -3.165 -6.842 17.137 1.00 98.56 333 PHE A CA 1
ATOM 2562 C C . PHE A 1 333 ? -4.333 -6.813 18.119 1.00 98.56 333 PHE A C 1
ATOM 2564 O O . PHE A 1 333 ? -4.554 -7.789 18.836 1.00 98.56 333 PHE A O 1
ATOM 2571 N N . GLY A 1 334 ? -5.039 -5.691 18.190 1.00 98.19 334 GLY A N 1
ATOM 2572 C CA . GLY A 1 334 ? -6.174 -5.488 19.085 1.00 98.19 334 GLY A CA 1
ATOM 2573 C C . GLY A 1 334 ? -7.398 -5.024 18.313 1.00 98.19 334 GLY A C 1
ATOM 2574 O O . GLY A 1 334 ? -7.270 -4.278 17.347 1.00 98.19 334 GLY A O 1
ATOM 2575 N N . VAL A 1 335 ? -8.576 -5.455 18.747 1.00 98.19 335 VAL A N 1
ATOM 2576 C CA . VAL A 1 335 ? -9.858 -5.047 18.177 1.00 98.19 335 VAL A CA 1
ATOM 2577 C C . VAL A 1 335 ? -10.760 -4.564 19.301 1.00 98.19 335 VAL A C 1
ATOM 2579 O O . VAL A 1 335 ? -11.013 -5.295 20.262 1.00 98.19 335 VAL A O 1
ATOM 2582 N N . VAL A 1 336 ? -11.239 -3.331 19.179 1.00 95.81 336 VAL A N 1
ATOM 2583 C CA . VAL A 1 336 ? -12.274 -2.765 20.047 1.00 95.81 336 VAL A CA 1
ATOM 2584 C C . VAL A 1 336 ? -13.595 -2.827 19.298 1.00 95.81 336 VAL A C 1
ATOM 2586 O O . VAL A 1 336 ? -13.696 -2.320 18.185 1.00 95.81 336 VAL A O 1
ATOM 2589 N N . SER A 1 337 ? -14.607 -3.432 19.911 1.00 94.94 337 SER A N 1
ATOM 2590 C CA . SER A 1 337 ? -15.994 -3.271 19.493 1.00 94.94 337 SER A CA 1
ATOM 2591 C C . SER A 1 337 ? -16.684 -2.233 20.365 1.00 94.94 337 SER A C 1
ATOM 2593 O O . SER A 1 337 ? -16.557 -2.264 21.591 1.00 94.94 337 SER A O 1
ATOM 2595 N N . HIS A 1 338 ? -17.477 -1.367 19.739 1.00 91.94 338 HIS A N 1
ATOM 2596 C CA . HIS A 1 338 ? -18.387 -0.450 20.432 1.00 91.94 338 HIS A CA 1
ATOM 2597 C C . HIS A 1 338 ? -19.784 -1.041 20.658 1.00 91.94 338 HIS A C 1
ATOM 2599 O O . HIS A 1 338 ? -20.649 -0.387 21.236 1.00 91.94 338 HIS A O 1
ATOM 2605 N N . GLY A 1 339 ? -20.008 -2.291 20.241 1.00 89.12 339 GLY A N 1
ATOM 2606 C CA . GLY A 1 339 ? -21.314 -2.941 20.296 1.00 89.12 339 GLY A CA 1
ATOM 2607 C C . GLY A 1 339 ? -22.350 -2.286 19.378 1.00 89.12 339 GLY A C 1
ATOM 2608 O O . GLY A 1 339 ? -22.038 -1.378 18.607 1.00 89.12 339 GLY A O 1
ATOM 2609 N N . LEU A 1 340 ? -23.600 -2.745 19.472 1.00 84.12 340 LEU A N 1
ATOM 2610 C CA . LEU A 1 340 ? -24.710 -2.181 18.685 1.00 84.12 340 LEU A CA 1
ATOM 2611 C C . LEU A 1 340 ? -25.104 -0.769 19.148 1.00 84.12 340 LEU A C 1
ATOM 2613 O O . LEU A 1 340 ? -25.490 0.062 18.332 1.00 84.12 340 LEU A O 1
ATOM 2617 N N . ASP A 1 341 ? -24.921 -0.469 20.436 1.00 76.50 341 ASP A N 1
ATOM 2618 C CA . ASP A 1 341 ? -25.154 0.874 20.984 1.00 76.50 341 ASP A CA 1
ATOM 2619 C C . ASP A 1 341 ? -24.110 1.887 20.464 1.00 76.50 341 ASP A C 1
ATOM 2621 O O . ASP A 1 341 ? -24.348 3.093 20.459 1.00 76.50 341 ASP A O 1
ATOM 2625 N N . GLY A 1 342 ? -22.959 1.411 19.966 1.00 69.75 342 GLY A N 1
ATOM 2626 C CA . GLY A 1 342 ? -21.937 2.234 19.319 1.00 69.75 342 GLY A CA 1
ATOM 2627 C C . GLY A 1 342 ? -22.471 3.020 18.119 1.00 69.75 342 GLY A C 1
ATOM 2628 O O . GLY A 1 342 ? -22.086 4.172 17.916 1.00 69.75 342 GLY A O 1
ATOM 2629 N N . ALA A 1 343 ? -23.412 2.440 17.367 1.00 64.38 343 ALA A N 1
ATOM 2630 C CA . ALA A 1 343 ? -24.056 3.109 16.240 1.00 64.38 343 ALA A CA 1
ATOM 2631 C C . ALA A 1 343 ? -24.881 4.335 16.663 1.00 64.38 343 ALA A C 1
ATOM 2633 O O . ALA A 1 343 ? -25.023 5.259 15.865 1.00 64.38 343 ALA A O 1
ATOM 2634 N N . GLU A 1 344 ? -25.360 4.411 17.913 1.00 68.50 344 GLU A N 1
ATOM 2635 C CA . GLU A 1 344 ? -26.065 5.599 18.421 1.00 68.50 344 GLU A CA 1
ATOM 2636 C C . GLU A 1 344 ? -25.152 6.833 18.483 1.00 68.50 344 GLU A C 1
ATOM 2638 O O . GLU A 1 344 ? -25.624 7.965 18.359 1.00 68.50 344 GLU A O 1
ATOM 2643 N N . PHE A 1 345 ? -23.840 6.624 18.638 1.00 70.88 345 PHE A N 1
ATOM 2644 C CA . PHE A 1 345 ? -22.837 7.687 18.570 1.00 70.88 345 PHE A CA 1
ATOM 2645 C C . PHE A 1 345 ? -22.413 8.002 17.132 1.00 70.88 345 PHE A C 1
ATOM 2647 O O . PHE A 1 345 ? -21.746 9.005 16.901 1.00 70.88 345 PHE A O 1
ATOM 2654 N N . CYS A 1 346 ? -22.821 7.197 16.152 1.00 73.69 346 CYS A N 1
ATOM 2655 C CA . CYS A 1 346 ? -22.523 7.444 14.753 1.00 73.69 346 CYS A CA 1
ATOM 2656 C C . CYS A 1 346 ? -23.667 8.174 14.060 1.00 73.69 346 CYS A C 1
ATOM 2658 O O . CYS A 1 346 ? -24.717 7.618 13.747 1.00 73.69 346 CYS A O 1
ATOM 2660 N N . ALA A 1 347 ? -23.434 9.455 13.786 1.00 74.19 347 ALA A N 1
ATOM 2661 C CA . ALA A 1 347 ? -24.292 10.237 12.913 1.00 74.19 347 ALA A CA 1
ATOM 2662 C C . ALA A 1 347 ? -23.750 10.191 11.475 1.00 74.19 347 ALA A C 1
ATOM 2664 O O . ALA A 1 347 ? -22.593 10.538 11.227 1.00 74.19 347 ALA A O 1
ATOM 2665 N N . ASP A 1 348 ? -24.596 9.801 10.529 1.00 70.50 348 ASP A N 1
ATOM 2666 C CA . ASP A 1 348 ? -24.330 9.835 9.098 1.00 70.50 348 ASP A CA 1
ATOM 2667 C C . ASP A 1 348 ? -24.320 11.273 8.585 1.00 70.50 348 ASP A C 1
ATOM 2669 O O . ASP A 1 348 ? -25.209 12.082 8.869 1.00 70.50 348 ASP A O 1
ATOM 2673 N N . GLY A 1 349 ? -23.331 11.581 7.756 1.00 75.00 349 GLY A N 1
ATOM 2674 C CA . GLY A 1 349 ? -23.257 12.835 7.016 1.00 75.00 349 GLY A CA 1
ATOM 2675 C C . GLY A 1 349 ? -21.819 13.315 6.869 1.00 75.00 349 GLY A C 1
ATOM 2676 O O . GLY A 1 349 ? -20.972 12.953 7.690 1.00 75.00 349 GLY A O 1
ATOM 2677 N N . PRO A 1 350 ? -21.535 14.147 5.852 1.00 80.44 350 PRO A N 1
ATOM 2678 C CA . PRO A 1 350 ? -20.180 14.603 5.587 1.00 80.44 350 PRO A CA 1
ATOM 2679 C C . PRO A 1 350 ? -19.621 15.355 6.794 1.00 80.44 350 PRO A C 1
ATOM 2681 O O . PRO A 1 350 ? -20.330 16.129 7.448 1.00 80.44 350 PRO A O 1
ATOM 2684 N N . LEU A 1 351 ? -18.343 15.123 7.076 1.00 92.31 351 LEU A N 1
ATOM 2685 C CA . LEU A 1 351 ? -17.610 15.892 8.078 1.00 92.31 351 LEU A CA 1
ATOM 2686 C C . LEU A 1 351 ? -17.382 17.328 7.584 1.00 92.31 351 LEU A C 1
ATOM 2688 O O . LEU A 1 351 ? -17.509 17.618 6.389 1.00 92.31 351 LEU A O 1
ATOM 2692 N N . GLU A 1 352 ? -17.066 18.242 8.503 1.00 92.81 352 GLU A N 1
ATOM 2693 C CA . GLU A 1 352 ? -16.737 19.622 8.137 1.00 92.81 352 GLU A CA 1
ATOM 2694 C C . GLU A 1 352 ? -15.548 19.631 7.153 1.00 92.81 352 GLU A C 1
ATOM 2696 O O . GLU A 1 352 ? -14.572 18.906 7.352 1.00 92.81 352 GLU A O 1
ATOM 2701 N N . PRO A 1 353 ? -15.604 20.394 6.048 1.00 94.50 353 PRO A N 1
ATOM 2702 C CA . PRO A 1 353 ? -14.492 20.440 5.111 1.00 94.50 353 PRO A CA 1
ATOM 2703 C C . PRO A 1 353 ? -13.257 21.081 5.752 1.00 94.50 353 PRO A C 1
ATOM 2705 O O . PRO A 1 353 ? -13.357 22.030 6.530 1.00 94.50 353 PRO A O 1
ATOM 2708 N N . ILE A 1 354 ? -12.074 20.615 5.350 1.00 96.62 354 ILE A N 1
ATOM 2709 C CA . ILE A 1 354 ? -10.816 21.285 5.688 1.00 96.62 354 ILE A CA 1
ATOM 2710 C C . ILE A 1 354 ? -10.857 22.706 5.084 1.00 96.62 354 ILE A C 1
ATOM 2712 O O . ILE A 1 354 ? -11.052 22.844 3.875 1.00 96.62 354 ILE A O 1
ATOM 2716 N N . PRO A 1 355 ? -10.662 23.781 5.875 1.00 96.19 355 PRO A N 1
ATOM 2717 C CA . PRO A 1 355 ? -10.897 25.145 5.390 1.00 96.19 355 PRO A CA 1
ATOM 2718 C C . PRO A 1 355 ? -9.979 25.576 4.240 1.00 96.19 355 PRO A C 1
ATOM 2720 O O . PRO A 1 355 ? -10.374 26.371 3.387 1.00 96.19 355 PRO A O 1
ATOM 2723 N N . ALA A 1 356 ? -8.736 25.090 4.243 1.00 96.12 356 ALA A N 1
ATOM 2724 C CA . ALA A 1 356 ? -7.750 25.345 3.203 1.00 96.12 356 ALA A CA 1
ATOM 2725 C C . ALA A 1 356 ? -6.651 24.275 3.215 1.00 96.12 356 ALA A C 1
ATOM 2727 O O . ALA A 1 356 ? -6.227 23.823 4.280 1.00 96.12 356 ALA A O 1
ATOM 2728 N N . LEU A 1 357 ? -6.147 23.949 2.025 1.00 97.50 357 LEU A N 1
ATOM 2729 C CA . LEU A 1 357 ? -4.923 23.181 1.822 1.00 97.50 357 LEU A CA 1
ATOM 2730 C C . LEU A 1 357 ? -3.925 24.063 1.072 1.00 97.50 357 LEU A C 1
ATOM 2732 O O . LEU A 1 357 ? -4.212 24.552 -0.021 1.00 97.50 357 LEU A O 1
ATOM 2736 N N . LEU A 1 358 ? -2.756 24.284 1.664 1.00 97.56 358 LEU A N 1
ATOM 2737 C CA . LEU A 1 358 ? -1.670 25.043 1.053 1.00 97.56 358 LEU A CA 1
ATOM 2738 C C . LEU A 1 358 ? -0.529 24.093 0.712 1.00 97.56 358 LEU A C 1
ATOM 2740 O O . LEU A 1 358 ? -0.151 23.273 1.541 1.00 97.56 358 LEU A O 1
ATOM 2744 N N . ALA A 1 359 ? 0.025 24.228 -0.491 1.00 96.94 359 ALA A N 1
ATOM 2745 C CA . ALA A 1 359 ? 1.163 23.444 -0.953 1.00 96.94 359 ALA A CA 1
ATOM 2746 C C . ALA A 1 359 ? 2.351 24.359 -1.252 1.00 96.94 359 ALA A C 1
ATOM 2748 O O . ALA A 1 359 ? 2.220 25.339 -1.990 1.00 96.94 359 ALA A O 1
ATOM 2749 N N . GLN A 1 360 ? 3.517 24.025 -0.705 1.00 96.06 360 GLN A N 1
ATOM 2750 C CA . GLN A 1 360 ? 4.762 24.749 -0.928 1.00 96.06 360 GLN A CA 1
ATOM 2751 C C . GLN A 1 360 ? 5.896 23.772 -1.231 1.00 96.06 360 GLN A C 1
ATOM 2753 O O . GLN A 1 360 ? 6.131 22.826 -0.493 1.00 96.06 360 GLN A O 1
ATOM 2758 N N . SER A 1 361 ? 6.644 24.017 -2.304 1.00 89.69 361 SER A N 1
ATOM 2759 C CA . SER A 1 361 ? 7.839 23.220 -2.592 1.00 89.69 361 SER A CA 1
ATOM 2760 C C . SER A 1 361 ? 8.971 23.596 -1.636 1.00 89.69 361 SER A C 1
ATOM 2762 O O . SER A 1 361 ? 9.285 24.778 -1.465 1.00 89.69 361 SER A O 1
ATOM 2764 N N . THR A 1 362 ? 9.588 22.577 -1.042 1.00 87.38 362 THR A N 1
ATOM 2765 C CA . THR A 1 362 ? 10.810 22.686 -0.230 1.00 87.38 362 THR A CA 1
ATOM 2766 C C . THR A 1 362 ? 12.032 22.172 -0.994 1.00 87.38 362 THR A C 1
ATOM 2768 O O . THR A 1 362 ? 13.135 22.679 -0.794 1.00 87.38 362 THR A O 1
ATOM 2771 N N . ALA A 1 363 ? 11.826 21.231 -1.920 1.00 81.94 363 ALA A N 1
ATOM 2772 C CA . ALA A 1 363 ? 12.813 20.732 -2.873 1.00 81.94 363 ALA A CA 1
ATOM 2773 C C . ALA A 1 363 ? 12.153 20.409 -4.228 1.00 81.94 363 ALA A C 1
ATOM 2775 O O . ALA A 1 363 ? 10.939 20.549 -4.396 1.00 81.94 363 ALA A O 1
ATOM 2776 N N . PHE A 1 364 ? 12.945 19.984 -5.219 1.00 80.12 364 PHE A N 1
ATOM 2777 C CA . PHE A 1 364 ? 12.418 19.600 -6.537 1.00 80.12 364 PHE A CA 1
ATOM 2778 C C . PHE A 1 364 ? 11.522 18.349 -6.476 1.00 80.12 364 PHE A C 1
ATOM 2780 O O . PHE A 1 364 ? 10.676 18.164 -7.345 1.00 80.12 364 PHE A O 1
ATOM 2787 N N . ASP A 1 365 ? 11.697 17.511 -5.460 1.00 80.75 365 ASP A N 1
ATOM 2788 C CA . ASP A 1 365 ? 10.997 16.246 -5.227 1.00 80.75 365 ASP A CA 1
ATOM 2789 C C . ASP A 1 365 ? 10.177 16.235 -3.929 1.00 80.75 365 ASP A C 1
ATOM 2791 O O . ASP A 1 365 ? 9.589 15.214 -3.586 1.00 80.75 365 ASP A O 1
ATOM 2795 N N . THR A 1 366 ? 10.130 17.361 -3.212 1.00 86.69 366 THR A N 1
ATOM 2796 C CA . THR A 1 366 ? 9.495 17.447 -1.894 1.00 86.69 366 THR A CA 1
ATOM 2797 C C . THR A 1 366 ? 8.594 18.672 -1.788 1.00 86.69 366 THR A C 1
ATOM 2799 O O . THR A 1 366 ? 8.977 19.799 -2.134 1.00 86.69 366 THR A O 1
ATOM 2802 N N . VAL A 1 367 ? 7.382 18.448 -1.287 1.00 92.31 367 VAL A N 1
ATOM 2803 C CA . VAL A 1 367 ? 6.344 19.459 -1.078 1.00 92.31 367 VAL A CA 1
ATOM 2804 C C . VAL A 1 367 ? 5.856 19.394 0.363 1.00 92.31 367 VAL A C 1
ATOM 2806 O O . VAL A 1 367 ? 5.455 18.341 0.844 1.00 92.31 367 VAL A O 1
ATOM 2809 N N . GLU A 1 368 ? 5.862 20.532 1.048 1.00 95.56 368 GLU A N 1
ATOM 2810 C CA . GLU A 1 368 ? 5.195 20.708 2.333 1.00 95.56 368 GLU A CA 1
ATOM 2811 C C . GLU A 1 368 ? 3.729 21.092 2.103 1.00 95.56 368 GLU A C 1
ATOM 2813 O O . GLU A 1 368 ? 3.421 22.039 1.370 1.00 95.56 368 GLU A O 1
ATOM 2818 N N . LEU A 1 369 ? 2.828 20.354 2.743 1.00 96.62 369 LEU A N 1
ATOM 2819 C CA . LEU A 1 369 ? 1.405 20.640 2.810 1.00 96.62 369 LEU A CA 1
ATOM 2820 C C . LEU A 1 369 ? 1.046 21.198 4.185 1.00 96.62 369 LEU A C 1
ATOM 2822 O O . LEU A 1 369 ? 1.445 20.646 5.208 1.00 96.62 369 LEU A O 1
ATOM 2826 N N . LEU A 1 370 ? 0.263 22.274 4.198 1.00 97.44 370 LEU A N 1
ATOM 2827 C CA . LEU A 1 370 ? -0.249 22.923 5.402 1.00 97.44 370 LEU A CA 1
ATOM 2828 C C . LEU A 1 370 ? -1.779 22.946 5.366 1.00 97.44 370 LEU A C 1
ATOM 2830 O O . LEU A 1 370 ? -2.373 23.508 4.443 1.00 97.44 370 LEU A O 1
ATOM 2834 N N . PHE A 1 371 ? -2.404 22.356 6.382 1.00 97.31 371 PHE A N 1
ATOM 2835 C CA . PHE A 1 371 ? -3.858 22.295 6.542 1.00 97.31 371 PHE A CA 1
ATOM 2836 C C . PHE A 1 371 ? -4.251 22.200 8.023 1.00 97.31 371 PHE A C 1
ATOM 2838 O O . PHE A 1 371 ? -3.401 22.003 8.889 1.00 97.31 371 PHE A O 1
ATOM 2845 N N . THR A 1 372 ? -5.543 22.336 8.319 1.00 97.75 372 THR A N 1
ATOM 2846 C CA . THR A 1 372 ? -6.096 22.160 9.670 1.00 97.75 372 THR A CA 1
ATOM 2847 C C . THR A 1 372 ? -7.335 21.286 9.585 1.00 97.75 372 THR A C 1
ATOM 2849 O O . THR A 1 372 ? -8.299 21.655 8.917 1.00 97.75 372 THR A O 1
ATOM 2852 N N . VAL A 1 373 ? -7.309 20.140 10.266 1.00 97.25 373 VAL A N 1
ATOM 2853 C CA . VAL A 1 373 ? -8.512 19.325 10.480 1.00 97.25 373 VAL A CA 1
ATOM 2854 C C . VAL A 1 373 ? -9.407 20.064 11.480 1.00 97.25 373 VAL A C 1
ATOM 2856 O O . VAL A 1 373 ? -8.898 20.462 12.531 1.00 97.25 373 VAL A O 1
ATOM 2859 N N . PRO A 1 374 ? -10.698 20.300 11.186 1.00 96.31 374 PRO A N 1
ATOM 2860 C CA . PRO A 1 374 ? -11.621 20.918 12.136 1.00 96.31 374 PRO A CA 1
ATOM 2861 C C . PRO A 1 374 ? -11.705 20.139 13.462 1.00 96.31 374 PRO A C 1
ATOM 2863 O O . PRO A 1 374 ? -11.546 18.916 13.460 1.00 96.31 374 PRO A O 1
ATOM 2866 N N . PRO A 1 375 ? -11.942 20.808 14.606 1.00 94.06 375 PRO A N 1
ATOM 2867 C CA . PRO A 1 375 ? -12.193 20.104 15.861 1.00 94.06 375 PRO A CA 1
ATOM 2868 C C . PRO A 1 375 ? -13.438 19.203 15.733 1.00 94.06 375 PRO A C 1
ATOM 2870 O O . PRO A 1 375 ? -14.370 19.562 15.010 1.00 94.06 375 PRO A O 1
ATOM 2873 N N . PRO A 1 376 ? -13.481 18.052 16.428 1.00 89.62 376 PRO A N 1
ATOM 2874 C CA . PRO A 1 376 ? -14.611 17.132 16.336 1.00 89.62 376 PRO A CA 1
ATOM 2875 C C . PRO A 1 376 ? -15.903 17.797 16.825 1.00 89.62 376 PRO A C 1
ATOM 2877 O O . PRO A 1 376 ? -15.898 18.522 17.824 1.00 89.62 376 PRO A O 1
ATOM 2880 N N . ASP A 1 377 ? -17.012 17.537 16.130 1.00 86.75 377 ASP A N 1
ATOM 2881 C CA . ASP A 1 377 ? -18.335 18.021 16.527 1.00 86.75 377 ASP A CA 1
ATOM 2882 C C . ASP A 1 377 ? -18.798 17.279 17.794 1.00 86.75 377 ASP A C 1
ATOM 2884 O O . ASP A 1 377 ? -19.032 16.068 17.733 1.00 86.75 377 ASP A O 1
ATOM 2888 N N . PRO A 1 378 ? -18.995 17.968 18.936 1.00 85.69 378 PRO A N 1
ATOM 2889 C CA . PRO A 1 378 ? -19.449 17.323 20.165 1.00 85.69 378 PRO A CA 1
ATOM 2890 C C . PRO A 1 378 ? -20.797 16.602 20.022 1.00 85.69 378 PRO A C 1
ATOM 2892 O O . PRO A 1 378 ? -21.083 15.693 20.802 1.00 85.69 378 PRO A O 1
ATOM 2895 N N . ALA A 1 379 ? -21.633 16.985 19.048 1.00 82.75 379 ALA A N 1
ATOM 2896 C CA . ALA A 1 379 ? -22.911 16.327 18.785 1.00 82.75 379 ALA A CA 1
ATOM 2897 C C . ALA A 1 379 ? -22.756 14.901 18.227 1.00 82.75 379 ALA A C 1
ATOM 2899 O O . ALA A 1 379 ? -23.691 14.112 18.337 1.00 82.75 379 ALA A O 1
ATOM 2900 N N . ARG A 1 380 ? -21.585 14.560 17.672 1.00 80.81 380 ARG A N 1
ATOM 2901 C CA . ARG A 1 380 ? -21.244 13.218 17.169 1.00 80.81 380 ARG A CA 1
ATOM 2902 C C . ARG A 1 380 ? -20.654 12.301 18.248 1.00 80.81 380 ARG A C 1
ATOM 2904 O O . ARG A 1 380 ? -20.292 11.168 17.965 1.00 80.81 380 ARG A O 1
ATOM 2911 N N . GLY A 1 381 ? -20.542 12.768 19.492 1.00 83.50 381 GLY A N 1
ATOM 2912 C CA . GLY A 1 381 ? -20.039 11.949 20.595 1.00 83.50 381 GLY A CA 1
ATOM 2913 C C . GLY A 1 381 ? -18.583 11.477 20.409 1.00 83.50 381 GLY A C 1
ATOM 2914 O O . GLY A 1 381 ? -17.843 12.037 19.601 1.00 83.50 381 GLY A O 1
ATOM 2915 N N . PRO A 1 382 ? -18.144 10.460 21.173 1.00 84.69 382 PRO A N 1
ATOM 2916 C CA . PRO A 1 382 ? -16.745 10.017 21.192 1.00 84.69 382 PRO A CA 1
ATOM 2917 C C . PRO A 1 382 ? -16.279 9.354 19.886 1.00 84.69 382 PRO A C 1
ATOM 2919 O O . PRO A 1 382 ? -15.084 9.339 19.605 1.00 84.69 382 PRO A O 1
ATOM 2922 N N . LEU A 1 383 ? -17.199 8.832 19.067 1.00 85.38 383 LEU A N 1
ATOM 2923 C CA . LEU A 1 383 ? -16.865 8.246 17.763 1.00 85.38 383 LEU A CA 1
ATOM 2924 C C . LEU A 1 383 ? -16.805 9.285 16.626 1.00 85.38 383 LEU A C 1
ATOM 2926 O O . LEU A 1 383 ? -16.368 8.969 15.523 1.00 85.38 383 LEU A O 1
ATOM 2930 N N . GLY A 1 384 ? -17.161 10.543 16.904 1.00 86.88 384 GLY A N 1
ATOM 2931 C CA . GLY A 1 384 ? -16.941 11.673 15.997 1.00 86.88 384 GLY A CA 1
ATOM 2932 C C . GLY A 1 384 ? -15.502 12.208 15.986 1.00 86.88 384 GLY A C 1
ATOM 2933 O O . GLY A 1 384 ? -15.219 13.188 15.298 1.00 86.88 384 GLY A O 1
ATOM 2934 N N . GLU A 1 385 ? -14.599 11.615 16.771 1.00 89.62 385 GLU A N 1
ATOM 2935 C CA . GLU A 1 385 ? -13.176 11.955 16.778 1.00 89.62 385 GLU A CA 1
ATOM 2936 C C . GLU A 1 385 ? -12.474 11.522 15.486 1.00 89.62 385 GLU A C 1
ATOM 2938 O O . GLU A 1 385 ? -12.887 10.568 14.828 1.00 89.62 385 GLU A O 1
ATOM 2943 N N . LEU A 1 386 ? -11.374 12.206 15.153 1.00 92.06 386 LEU A N 1
ATOM 2944 C CA . LEU A 1 386 ? -10.507 11.852 14.030 1.00 92.06 386 LEU A CA 1
ATOM 2945 C C . LEU A 1 386 ? -10.010 10.405 14.180 1.00 92.06 386 LEU A C 1
ATOM 2947 O O . LEU A 1 386 ? -9.318 10.086 15.145 1.00 92.06 386 LEU A O 1
ATOM 2951 N N . ALA A 1 387 ? -10.325 9.556 13.204 1.00 90.00 387 ALA A N 1
ATOM 2952 C CA . ALA A 1 387 ? -9.718 8.238 13.063 1.00 90.00 387 ALA A CA 1
ATOM 2953 C C . ALA A 1 387 ? -8.436 8.325 12.234 1.00 90.00 387 ALA A C 1
ATOM 2955 O O . ALA A 1 387 ? -7.387 7.839 12.653 1.00 90.00 387 ALA A O 1
ATOM 2956 N N . ARG A 1 388 ? -8.507 8.968 11.060 1.00 91.00 388 ARG A N 1
ATOM 2957 C CA . ARG A 1 388 ? -7.343 9.173 10.190 1.00 91.00 388 ARG A CA 1
ATOM 2958 C C . ARG A 1 388 ? -7.534 10.311 9.197 1.00 91.00 388 ARG A C 1
ATOM 2960 O O . ARG A 1 388 ? -8.640 10.562 8.730 1.00 91.00 388 ARG A O 1
ATOM 2967 N N . ALA A 1 389 ? -6.439 10.949 8.805 1.00 93.50 389 ALA A N 1
ATOM 2968 C CA . ALA A 1 389 ? -6.363 11.773 7.607 1.00 93.50 389 ALA A CA 1
ATOM 2969 C C . ALA A 1 389 ? -5.721 10.985 6.461 1.00 93.50 389 ALA A C 1
ATOM 2971 O O . ALA A 1 389 ? -4.776 10.216 6.666 1.00 93.50 389 ALA A O 1
ATOM 2972 N N . ARG A 1 390 ? -6.227 11.212 5.251 1.00 93.44 390 ARG A N 1
ATOM 2973 C CA . ARG A 1 390 ? -5.756 10.604 4.007 1.00 93.44 390 ARG A CA 1
ATOM 2974 C C . ARG A 1 390 ? -5.295 11.694 3.061 1.00 93.44 390 ARG A C 1
ATOM 2976 O O . ARG A 1 390 ? -5.993 12.691 2.859 1.00 93.44 390 ARG A O 1
ATOM 2983 N N . LEU A 1 391 ? -4.114 11.501 2.492 1.00 95.06 391 LEU A N 1
ATOM 2984 C CA . LEU A 1 391 ? -3.463 12.484 1.642 1.00 95.06 391 LEU A CA 1
ATOM 2985 C C . LEU A 1 391 ? -3.132 11.861 0.302 1.00 95.06 391 LEU A C 1
ATOM 2987 O O . LEU A 1 391 ? -2.438 10.856 0.230 1.00 95.06 391 LEU A O 1
ATOM 2991 N N . PHE A 1 392 ? -3.577 12.504 -0.762 1.00 95.38 392 PHE A N 1
ATOM 2992 C CA . PHE A 1 392 ? -3.432 12.031 -2.125 1.00 95.38 392 PHE A CA 1
ATOM 2993 C C . PHE A 1 392 ? -2.588 13.000 -2.930 1.00 95.38 392 PHE A C 1
ATOM 2995 O O . PHE A 1 392 ? -2.699 14.217 -2.768 1.00 95.38 392 PHE A O 1
ATOM 3002 N N . HIS A 1 393 ? -1.799 12.467 -3.853 1.00 94.50 393 HIS A N 1
ATOM 3003 C CA . HIS A 1 393 ? -1.169 13.259 -4.893 1.00 94.50 393 HIS A CA 1
ATOM 3004 C C . HIS A 1 393 ? -1.287 12.569 -6.252 1.00 94.50 393 HIS A C 1
ATOM 3006 O O . HIS A 1 393 ? -1.147 11.352 -6.388 1.00 94.50 393 HIS A O 1
ATOM 3012 N N . LEU A 1 394 ? -1.540 13.369 -7.284 1.00 92.81 394 LEU A N 1
ATOM 3013 C CA . LEU A 1 394 ? -1.649 12.901 -8.658 1.00 92.81 394 LEU A CA 1
ATOM 3014 C C . LEU A 1 394 ? -0.947 13.874 -9.599 1.00 92.81 394 LEU A C 1
ATOM 3016 O O . LEU A 1 394 ? -1.176 15.084 -9.573 1.00 92.81 394 LEU A O 1
ATOM 3020 N N . LYS A 1 395 ? -0.090 13.331 -10.462 1.00 90.31 395 LYS A N 1
ATOM 3021 C CA . LYS A 1 395 ? 0.631 14.095 -11.483 1.00 90.31 395 LYS A CA 1
ATOM 3022 C C . LYS A 1 395 ? -0.296 14.390 -12.662 1.00 90.31 395 LYS A C 1
ATOM 3024 O O . LYS A 1 395 ? -0.331 13.642 -13.641 1.00 90.31 395 LYS A O 1
ATOM 3029 N N . THR A 1 396 ? -1.054 15.475 -12.566 1.00 89.12 396 THR A N 1
ATOM 3030 C CA . THR A 1 396 ? -2.017 15.895 -13.587 1.00 89.12 396 THR A CA 1
ATOM 3031 C C . THR A 1 396 ? -2.214 17.413 -13.586 1.00 89.12 396 THR A C 1
ATOM 3033 O O . THR A 1 396 ? -1.981 18.097 -12.590 1.00 89.12 396 THR A O 1
ATOM 3036 N N . LEU A 1 397 ? -2.637 17.942 -14.735 1.00 91.31 397 LEU A N 1
ATOM 3037 C CA . LEU A 1 397 ? -3.071 19.334 -14.873 1.00 91.31 397 LEU A CA 1
ATOM 3038 C C . LEU A 1 397 ? -4.550 19.514 -14.507 1.00 91.31 397 LEU A C 1
ATOM 3040 O O . LEU A 1 397 ? -4.968 20.627 -14.203 1.00 91.31 397 LEU A O 1
ATOM 3044 N N . GLU A 1 398 ? -5.331 18.437 -14.556 1.00 92.06 398 GLU A N 1
ATOM 3045 C CA . GLU A 1 398 ? -6.752 18.445 -14.209 1.00 92.06 398 GLU A CA 1
ATOM 3046 C C . GLU A 1 398 ? -6.910 18.544 -12.691 1.00 92.06 398 GLU A C 1
ATOM 3048 O O . GLU A 1 398 ? -6.153 17.880 -11.993 1.00 92.06 398 GLU A O 1
ATOM 3053 N N . PRO A 1 399 ? -7.839 19.354 -12.154 1.00 92.38 399 PRO A N 1
ATOM 3054 C CA . PRO A 1 399 ? -8.105 19.391 -10.719 1.00 92.38 399 PRO A CA 1
ATOM 3055 C C . PRO A 1 399 ? -8.445 18.003 -10.175 1.00 92.38 399 PRO A C 1
ATOM 3057 O O . PRO A 1 399 ? -9.198 17.265 -10.806 1.00 92.38 399 PRO A O 1
ATOM 3060 N N . LEU A 1 400 ? -7.909 17.661 -9.002 1.00 94.50 400 LEU A N 1
ATOM 3061 C CA . LEU A 1 400 ? -8.201 16.373 -8.380 1.00 94.50 400 LEU A CA 1
ATOM 3062 C C . LEU A 1 400 ? -9.667 16.324 -7.940 1.00 94.50 400 LEU A C 1
ATOM 3064 O O . LEU A 1 400 ? -10.148 17.228 -7.258 1.00 94.50 400 LEU A O 1
ATOM 3068 N N . ALA A 1 401 ? -10.353 15.251 -8.314 1.00 93.06 401 ALA A N 1
ATOM 3069 C CA . ALA A 1 401 ? -11.721 14.965 -7.908 1.00 93.06 401 ALA A CA 1
ATOM 3070 C C . ALA A 1 401 ? -11.794 13.596 -7.215 1.00 93.06 401 ALA A C 1
ATOM 3072 O O . ALA A 1 401 ? -10.850 12.805 -7.296 1.00 93.06 401 ALA A O 1
ATOM 3073 N N . VAL A 1 402 ? -12.901 13.319 -6.521 1.00 90.62 402 VAL A N 1
ATOM 3074 C CA . VAL A 1 402 ? -13.081 12.075 -5.746 1.00 90.62 402 VAL A CA 1
ATOM 3075 C C . VAL A 1 402 ? -12.985 10.845 -6.652 1.00 90.62 402 VAL A C 1
ATOM 3077 O O . VAL A 1 402 ? -12.383 9.842 -6.286 1.00 90.62 402 VAL A O 1
ATOM 3080 N N . GLU A 1 403 ? -13.480 10.955 -7.881 1.00 88.94 403 GLU A N 1
ATOM 3081 C CA . GLU A 1 403 ? -13.475 9.896 -8.892 1.00 88.94 403 GLU A CA 1
ATOM 3082 C C . GLU A 1 403 ? -12.061 9.572 -9.403 1.00 88.94 403 GLU A C 1
ATOM 3084 O O . GLU A 1 403 ? -11.845 8.539 -10.026 1.00 88.94 403 GLU A O 1
ATOM 3089 N N . MET A 1 404 ? -11.085 10.450 -9.145 1.00 90.94 404 MET A N 1
ATOM 3090 C CA . MET A 1 404 ? -9.685 10.263 -9.532 1.00 90.94 404 MET A CA 1
ATOM 3091 C C . MET A 1 404 ? -8.830 9.671 -8.404 1.00 90.94 404 MET A C 1
ATOM 3093 O O . MET A 1 404 ? -7.639 9.431 -8.615 1.00 90.94 404 MET A O 1
ATOM 3097 N N . LEU A 1 405 ? -9.384 9.457 -7.203 1.00 90.31 405 LEU A N 1
ATOM 3098 C CA . LEU A 1 405 ? -8.611 8.976 -6.051 1.00 90.31 405 LEU A CA 1
ATOM 3099 C C . LEU A 1 405 ? -8.078 7.552 -6.247 1.00 90.31 405 LEU A C 1
ATOM 3101 O O . LEU A 1 405 ? -6.991 7.249 -5.746 1.00 90.31 405 LEU A O 1
ATOM 3105 N N . GLY A 1 406 ? -8.752 6.729 -7.053 1.00 86.12 406 GLY A N 1
ATOM 3106 C CA . GLY A 1 406 ? -8.223 5.425 -7.450 1.00 86.12 406 GLY A CA 1
ATOM 3107 C C . GLY A 1 406 ? -6.937 5.508 -8.255 1.00 86.12 406 GLY A C 1
ATOM 3108 O O . GLY A 1 406 ? -6.022 4.715 -8.043 1.00 86.12 406 GLY A O 1
ATOM 3109 N N . ALA A 1 407 ? -6.788 6.559 -9.061 1.00 87.94 407 ALA A N 1
ATOM 3110 C CA . ALA A 1 407 ? -5.550 6.824 -9.779 1.00 87.94 407 ALA A CA 1
ATOM 3111 C C . ALA A 1 407 ? -4.486 7.563 -8.956 1.00 87.94 407 ALA A C 1
ATOM 3113 O O . ALA A 1 407 ? -3.299 7.534 -9.288 1.00 87.94 407 ALA A O 1
ATOM 3114 N N . ALA A 1 408 ? -4.890 8.263 -7.896 1.00 91.88 408 ALA A N 1
ATOM 3115 C CA . ALA A 1 408 ? -3.977 9.027 -7.060 1.00 91.88 408 ALA A CA 1
ATOM 3116 C C . ALA A 1 408 ? -3.147 8.115 -6.146 1.00 91.88 408 ALA A C 1
ATOM 3118 O O . ALA A 1 408 ? -3.638 7.121 -5.609 1.00 91.88 408 ALA A O 1
ATOM 3119 N N . THR A 1 409 ? -1.883 8.479 -5.930 1.00 91.88 409 THR A N 1
ATOM 3120 C CA . THR A 1 409 ? -1.046 7.830 -4.914 1.00 91.88 409 THR A CA 1
ATOM 3121 C C . THR A 1 409 ? -1.392 8.412 -3.553 1.00 91.88 409 THR A C 1
ATOM 3123 O O . THR A 1 409 ? -1.485 9.633 -3.411 1.00 91.88 409 THR A O 1
ATOM 3126 N N . GLU A 1 410 ? -1.591 7.549 -2.559 1.00 92.88 410 GLU A N 1
ATOM 3127 C CA . GLU A 1 410 ? -1.789 7.987 -1.180 1.00 92.88 410 GLU A CA 1
ATOM 3128 C C . GLU A 1 410 ? -0.422 8.114 -0.495 1.00 92.88 410 GLU A C 1
ATOM 3130 O O . GLU A 1 410 ? 0.395 7.192 -0.552 1.00 92.88 410 GLU A O 1
ATOM 3135 N N . ALA A 1 411 ? -0.149 9.263 0.116 1.00 91.44 411 ALA A N 1
ATOM 3136 C CA . ALA A 1 411 ? 1.046 9.475 0.919 1.00 91.44 411 ALA A CA 1
ATOM 3137 C C . ALA A 1 411 ? 0.819 8.948 2.337 1.00 91.44 411 ALA A C 1
ATOM 3139 O O . ALA A 1 411 ? -0.283 9.035 2.880 1.00 91.44 411 ALA A O 1
ATOM 3140 N N . THR A 1 412 ? 1.876 8.434 2.956 1.00 88.50 412 THR A N 1
ATOM 3141 C CA . THR A 1 412 ? 1.814 7.972 4.341 1.00 88.50 412 THR A CA 1
ATOM 3142 C C . THR A 1 412 ? 1.628 9.157 5.292 1.00 88.50 412 THR A C 1
ATOM 3144 O O . THR A 1 412 ? 2.343 10.155 5.213 1.00 88.50 412 THR A O 1
ATOM 3147 N N . VAL A 1 413 ? 0.671 9.035 6.215 1.00 88.25 413 VAL A N 1
ATOM 3148 C CA . VAL A 1 413 ? 0.355 10.051 7.226 1.00 88.25 413 VAL A CA 1
ATOM 3149 C C . VAL A 1 413 ? 0.527 9.449 8.617 1.00 88.25 413 VAL A C 1
ATOM 3151 O O . VAL A 1 413 ? -0.108 8.449 8.953 1.00 88.25 413 VAL A O 1
ATOM 3154 N N . THR A 1 414 ? 1.362 10.073 9.448 1.00 86.75 414 THR A N 1
ATOM 3155 C CA . THR A 1 414 ? 1.458 9.732 10.874 1.00 86.75 414 THR A CA 1
ATOM 3156 C C . THR A 1 414 ? 0.304 10.399 11.615 1.00 86.75 414 THR A C 1
ATOM 3158 O O . THR A 1 414 ? 0.325 11.609 11.823 1.00 86.75 414 THR A O 1
ATOM 3161 N N . GLN A 1 415 ? -0.707 9.618 11.995 1.00 86.19 415 GLN A N 1
ATOM 3162 C CA . GLN A 1 415 ? -1.976 10.147 12.513 1.00 86.19 415 GLN A CA 1
ATOM 3163 C C . GLN A 1 415 ? -1.808 10.937 13.821 1.00 86.19 415 GLN A C 1
ATOM 3165 O O . GLN A 1 415 ? -2.351 12.030 13.943 1.00 86.19 415 GLN A O 1
ATOM 3170 N N . ASP A 1 416 ? -0.950 10.469 14.733 1.00 83.81 416 ASP A N 1
ATOM 3171 C CA . ASP A 1 416 ? -0.640 11.154 16.001 1.00 83.81 416 ASP A CA 1
ATOM 3172 C C . ASP A 1 416 ? 0.044 12.523 15.822 1.00 83.81 416 ASP A C 1
ATOM 3174 O O . ASP A 1 416 ? 0.165 13.293 16.775 1.00 83.81 416 ASP A O 1
ATOM 3178 N N . ALA A 1 417 ? 0.512 12.849 14.611 1.00 85.44 417 ALA A N 1
ATOM 3179 C CA . ALA A 1 417 ? 1.051 14.170 14.296 1.00 85.44 417 ALA A CA 1
ATOM 3180 C C . ALA A 1 417 ? -0.047 15.218 14.024 1.00 85.44 417 ALA A C 1
ATOM 3182 O O . ALA A 1 417 ? 0.274 16.394 13.835 1.00 85.44 417 ALA A O 1
ATOM 3183 N N . ILE A 1 418 ? -1.319 14.809 13.976 1.00 92.25 418 ILE A N 1
ATOM 3184 C CA . ILE A 1 418 ? -2.460 15.671 13.667 1.00 92.25 418 ILE A CA 1
ATOM 3185 C C . ILE A 1 418 ? -3.245 15.956 14.944 1.00 92.25 418 ILE A C 1
ATOM 3187 O O . ILE A 1 418 ? -3.926 15.087 15.481 1.00 92.25 418 ILE A O 1
ATOM 3191 N N . THR A 1 419 ? -3.223 17.214 15.375 1.00 95.25 419 THR A N 1
ATOM 3192 C CA . THR A 1 419 ? -4.103 17.713 16.437 1.00 95.25 419 THR A CA 1
ATOM 3193 C C . THR A 1 419 ? -5.273 18.469 15.798 1.00 95.25 419 THR A C 1
ATOM 3195 O O . THR A 1 419 ? -5.051 19.539 15.219 1.00 95.25 419 THR A O 1
ATOM 3198 N N . PRO A 1 420 ? -6.523 17.969 15.877 1.00 95.69 420 PRO A N 1
ATOM 3199 C CA . PRO A 1 420 ? -7.689 18.696 15.378 1.00 95.69 420 PRO A CA 1
ATOM 3200 C C . PRO A 1 420 ? -7.780 20.116 15.957 1.00 95.69 420 PRO A C 1
ATOM 3202 O O . PRO A 1 420 ? -7.615 20.332 17.156 1.00 95.69 420 PRO A O 1
ATOM 3205 N N . GLY A 1 421 ? -8.046 21.095 15.096 1.00 96.00 421 GLY A N 1
ATOM 3206 C CA . GLY A 1 421 ? -8.062 22.521 15.420 1.00 96.00 421 GLY A CA 1
ATOM 3207 C C . GLY A 1 421 ? -6.702 23.223 15.322 1.00 96.00 421 GLY A C 1
ATOM 3208 O O . GLY A 1 421 ? -6.670 24.455 15.326 1.00 96.00 421 GLY A O 1
ATOM 3209 N N . GLU A 1 422 ? -5.594 22.492 15.174 1.00 96.69 422 GLU A N 1
ATOM 3210 C CA . GLU A 1 422 ? -4.253 23.068 15.027 1.00 96.69 422 GLU A CA 1
ATOM 3211 C C . GLU A 1 422 ? -3.707 22.930 13.588 1.00 96.69 422 GLU A C 1
ATOM 3213 O O . GLU A 1 422 ? -4.031 21.982 12.865 1.00 96.69 422 GLU A O 1
ATOM 3218 N N . PRO A 1 423 ? -2.874 23.878 13.114 1.00 96.38 423 PRO A N 1
ATOM 3219 C CA . PRO A 1 423 ? -2.194 23.745 11.829 1.00 96.38 423 PRO A CA 1
ATOM 3220 C C . PRO A 1 423 ? -1.233 22.552 11.811 1.00 96.38 423 PRO A C 1
ATOM 3222 O O . PRO A 1 423 ? -0.303 22.475 12.610 1.00 96.38 423 PRO A O 1
ATOM 3225 N N . THR A 1 424 ? -1.422 21.667 10.840 1.00 95.44 424 THR A N 1
ATOM 3226 C CA . THR A 1 424 ? -0.595 20.485 10.585 1.00 95.44 424 THR A CA 1
ATOM 3227 C C . THR A 1 424 ? 0.291 20.729 9.368 1.00 95.44 424 THR A C 1
ATOM 3229 O O . THR A 1 424 ? -0.184 21.226 8.346 1.00 95.44 424 THR A O 1
ATOM 3232 N N . ARG A 1 425 ? 1.574 20.359 9.466 1.00 94.81 425 ARG A N 1
ATOM 3233 C CA . ARG A 1 425 ? 2.518 20.345 8.340 1.00 94.81 425 ARG A CA 1
ATOM 3234 C C . ARG A 1 425 ? 2.910 18.916 8.013 1.00 94.81 425 ARG A C 1
ATOM 3236 O O . ARG A 1 425 ? 3.344 18.193 8.905 1.00 94.81 425 ARG A O 1
ATOM 3243 N N . LEU A 1 426 ? 2.803 18.541 6.745 1.00 91.62 426 LEU A N 1
ATOM 3244 C CA . LEU A 1 426 ? 3.199 17.222 6.264 1.00 91.62 426 LEU A CA 1
ATOM 3245 C C . LEU A 1 426 ? 4.081 17.349 5.027 1.00 91.62 426 LEU A C 1
ATOM 3247 O O . LEU A 1 426 ? 3.789 18.148 4.141 1.00 91.62 426 LEU A O 1
ATOM 3251 N N . LEU A 1 427 ? 5.148 16.555 4.960 1.00 90.12 427 LEU A N 1
ATOM 3252 C CA . LEU A 1 427 ? 6.016 16.487 3.788 1.00 90.12 427 LEU A CA 1
ATOM 3253 C C . LEU A 1 427 ? 5.587 15.327 2.894 1.00 90.12 427 LEU A C 1
ATOM 3255 O O . LEU A 1 427 ? 5.499 14.191 3.347 1.00 90.12 427 LEU A O 1
ATOM 3259 N N . VAL A 1 428 ? 5.336 15.634 1.627 1.00 88.38 428 VAL A N 1
ATOM 3260 C CA . VAL A 1 428 ? 5.193 14.650 0.557 1.00 88.38 428 VAL A CA 1
ATOM 3261 C C . VAL A 1 428 ? 6.491 14.666 -0.230 1.00 88.38 428 VAL A C 1
ATOM 3263 O O . VAL A 1 428 ? 6.812 15.669 -0.873 1.00 88.38 428 VAL A O 1
ATOM 3266 N N . ASP A 1 429 ? 7.243 13.581 -0.136 1.00 83.62 429 ASP A N 1
ATOM 3267 C CA . ASP A 1 429 ? 8.511 13.392 -0.827 1.00 83.62 429 ASP A CA 1
ATOM 3268 C C . ASP A 1 429 ? 8.355 12.459 -2.038 1.00 83.62 429 ASP A C 1
ATOM 3270 O O . ASP A 1 429 ? 7.247 12.120 -2.466 1.00 83.62 429 ASP A O 1
ATOM 3274 N N . GLN A 1 430 ? 9.488 12.099 -2.639 1.00 77.19 430 GLN A N 1
ATOM 3275 C CA . GLN A 1 430 ? 9.573 11.198 -3.785 1.00 77.19 430 GLN A CA 1
ATOM 3276 C C . GLN A 1 430 ? 8.767 11.651 -5.015 1.00 77.19 430 GLN A C 1
ATOM 3278 O O . GLN A 1 430 ? 8.330 10.844 -5.841 1.00 77.19 430 GLN A O 1
ATOM 3283 N N . LEU A 1 431 ? 8.586 12.963 -5.165 1.00 81.19 431 LEU A N 1
ATOM 3284 C CA . LEU A 1 431 ? 7.960 13.568 -6.332 1.00 81.19 431 LEU A CA 1
ATOM 3285 C C . LEU A 1 431 ? 8.992 13.779 -7.447 1.00 81.19 431 LEU A C 1
ATOM 3287 O O . LEU A 1 431 ? 10.197 13.855 -7.229 1.00 81.19 431 LEU A O 1
ATOM 3291 N N . TRP A 1 432 ? 8.524 13.933 -8.680 1.00 79.50 432 TRP A N 1
ATOM 3292 C CA . TRP A 1 432 ? 9.387 14.290 -9.799 1.00 79.50 432 TRP A CA 1
ATOM 3293 C C . TRP A 1 432 ? 9.450 15.802 -9.973 1.00 79.50 432 TRP A C 1
ATOM 3295 O O . TRP A 1 432 ? 8.425 16.487 -9.948 1.00 79.50 432 TRP A O 1
ATOM 3305 N N . GLY A 1 433 ? 10.651 16.316 -10.229 1.00 82.50 433 GLY A N 1
ATOM 3306 C CA . GLY A 1 433 ? 10.869 17.734 -10.496 1.00 82.50 433 GLY A CA 1
ATOM 3307 C C . GLY A 1 433 ? 10.340 18.183 -11.858 1.00 82.50 433 GLY A C 1
ATOM 3308 O O . GLY A 1 433 ? 10.503 17.496 -12.866 1.00 82.50 433 GLY A O 1
ATOM 3309 N N . GLY A 1 434 ? 9.764 19.384 -11.914 1.00 83.75 434 GLY A N 1
ATOM 3310 C CA . GLY A 1 434 ? 9.278 20.014 -13.140 1.00 83.75 434 GLY A CA 1
ATOM 3311 C C . GLY A 1 434 ? 7.881 19.571 -13.572 1.00 83.75 434 GLY A C 1
ATOM 3312 O O . GLY A 1 434 ? 7.525 19.786 -14.732 1.00 83.75 434 GLY A O 1
ATOM 3313 N N . PHE A 1 435 ? 7.100 18.976 -12.669 1.00 86.88 435 PHE A N 1
ATOM 3314 C CA . PHE A 1 435 ? 5.747 18.495 -12.941 1.00 86.88 435 PHE A CA 1
ATOM 3315 C C . PHE A 1 435 ? 4.708 19.195 -12.074 1.00 86.88 435 PHE A C 1
ATOM 3317 O O . PHE A 1 435 ? 4.970 19.561 -10.931 1.00 86.88 435 PHE A O 1
ATOM 3324 N N . THR A 1 436 ? 3.507 19.357 -12.624 1.00 93.06 436 THR A N 1
ATOM 3325 C CA . THR A 1 436 ? 2.338 19.798 -11.863 1.00 93.06 436 THR A CA 1
ATOM 3326 C C . THR A 1 436 ? 1.695 18.607 -11.169 1.00 93.06 436 THR A C 1
ATOM 3328 O O . THR A 1 436 ? 1.389 17.595 -11.805 1.00 93.06 436 THR A O 1
ATOM 3331 N N . TYR A 1 437 ? 1.484 18.763 -9.870 1.00 94.38 437 TYR A N 1
ATOM 3332 C CA . TYR A 1 437 ? 0.750 17.841 -9.027 1.00 94.38 437 TYR A CA 1
ATOM 3333 C C . TYR A 1 437 ? -0.519 18.504 -8.517 1.00 94.38 437 TYR A C 1
ATOM 3335 O O . TYR A 1 437 ? -0.528 19.688 -8.167 1.00 94.38 437 TYR A O 1
ATOM 3343 N N . GLN A 1 438 ? -1.576 17.709 -8.449 1.00 97.19 438 GLN A N 1
ATOM 3344 C CA . GLN A 1 438 ? -2.705 17.979 -7.581 1.00 97.19 438 GLN A CA 1
ATOM 3345 C C . GLN A 1 438 ? -2.524 17.198 -6.292 1.00 97.19 438 GLN A C 1
ATOM 3347 O O . GLN A 1 438 ? -2.169 16.021 -6.327 1.00 97.19 438 GLN A O 1
ATOM 3352 N N . PHE A 1 439 ? -2.812 17.854 -5.182 1.00 97.56 439 PHE A N 1
ATOM 3353 C CA . PHE A 1 439 ? -2.859 17.281 -3.852 1.00 97.56 439 PHE A CA 1
ATOM 3354 C C . PHE A 1 439 ? -4.297 17.308 -3.361 1.00 97.56 439 PHE A C 1
ATOM 3356 O O . PHE A 1 439 ? -5.025 18.258 -3.648 1.00 97.56 439 PHE A O 1
ATOM 3363 N N . GLY A 1 440 ? -4.690 16.291 -2.610 1.00 97.06 440 GLY A N 1
ATOM 3364 C CA . GLY A 1 440 ? -5.992 16.205 -1.967 1.00 97.06 440 GLY A CA 1
ATOM 3365 C C . GLY A 1 440 ? -5.843 15.720 -0.539 1.00 97.06 440 GLY A C 1
ATOM 3366 O O . GLY A 1 440 ? -5.068 14.805 -0.287 1.00 97.06 440 GLY A O 1
ATOM 3367 N N . VAL A 1 441 ? -6.584 16.314 0.386 1.00 96.88 441 VAL A N 1
ATOM 3368 C CA . VAL A 1 441 ? -6.693 15.828 1.761 1.00 96.88 441 VAL A CA 1
ATOM 3369 C C . VAL A 1 441 ? -8.165 15.679 2.105 1.00 96.88 441 VAL A C 1
ATOM 3371 O O . VAL A 1 441 ? -8.977 16.567 1.829 1.00 96.88 441 VAL A O 1
ATOM 3374 N N . LEU A 1 442 ? -8.490 14.548 2.712 1.00 95.44 442 LEU A N 1
ATOM 3375 C CA . LEU A 1 442 ? -9.734 14.323 3.432 1.00 95.44 442 LEU A CA 1
ATOM 3376 C C . LEU A 1 442 ? -9.408 13.634 4.752 1.00 95.44 442 LEU A C 1
ATOM 3378 O O . LEU A 1 442 ? -8.309 13.105 4.935 1.00 95.44 442 LEU A O 1
ATOM 3382 N N . TYR A 1 443 ? -10.349 13.644 5.678 1.00 94.44 443 TYR A N 1
ATOM 3383 C CA . TYR A 1 443 ? -10.213 12.913 6.927 1.00 94.44 443 TYR A CA 1
ATOM 3384 C C . TYR A 1 443 ? -11.472 12.121 7.233 1.00 94.44 443 TYR A C 1
ATOM 3386 O O . TYR A 1 443 ? -12.539 12.384 6.673 1.00 94.44 443 TYR A O 1
ATOM 3394 N N . GLU A 1 444 ? -11.307 11.137 8.103 1.00 92.38 444 GLU A N 1
ATOM 3395 C CA . GLU A 1 444 ? -12.334 10.191 8.497 1.00 92.38 444 GLU A CA 1
ATOM 3396 C C . GLU A 1 444 ? -12.479 10.195 10.019 1.00 92.38 444 GLU A C 1
ATOM 3398 O O . GLU A 1 444 ? -11.480 10.312 10.739 1.00 92.38 444 GLU A O 1
ATOM 3403 N N . ASP A 1 445 ? -13.711 10.082 10.509 1.00 91.12 445 ASP A N 1
ATOM 3404 C CA . ASP A 1 445 ? -13.993 9.886 11.933 1.00 91.12 445 ASP A CA 1
ATOM 3405 C C . ASP A 1 445 ? -14.026 8.389 12.295 1.00 91.12 445 ASP A C 1
ATOM 3407 O O . ASP A 1 445 ? -13.942 7.516 11.424 1.00 91.12 445 ASP A O 1
ATOM 3411 N N . LYS A 1 446 ? -14.160 8.066 13.585 1.00 88.50 446 LYS A N 1
ATOM 3412 C CA . LYS A 1 446 ? -14.271 6.671 14.056 1.00 88.50 446 LYS A CA 1
ATOM 3413 C C . LYS A 1 446 ? -15.589 5.990 13.678 1.00 88.50 446 LYS A C 1
ATOM 3415 O O . LYS A 1 446 ? -15.755 4.808 13.947 1.00 88.50 446 LYS A O 1
ATOM 3420 N N . CYS A 1 447 ? -16.503 6.694 13.022 1.00 84.62 447 CYS A N 1
ATOM 3421 C CA . CYS A 1 447 ? -17.707 6.129 12.423 1.00 84.62 447 CYS A CA 1
ATOM 3422 C C . CYS A 1 447 ? -17.539 5.815 10.929 1.00 84.62 447 CYS A C 1
ATOM 3424 O O . CYS A 1 447 ? -18.464 5.289 10.305 1.00 84.62 447 CYS A O 1
ATOM 3426 N N . GLY A 1 448 ? -16.383 6.134 10.338 1.00 83.69 448 GLY A N 1
ATOM 3427 C CA . GLY A 1 448 ? -16.124 5.975 8.909 1.00 83.69 448 GLY A CA 1
ATOM 3428 C C . GLY A 1 448 ? -16.776 7.051 8.035 1.00 83.69 448 GLY A C 1
ATOM 3429 O O . GLY A 1 448 ? -16.805 6.901 6.813 1.00 83.69 448 GLY A O 1
ATOM 3430 N N . ASN A 1 449 ? -17.296 8.139 8.616 1.00 87.62 449 ASN A N 1
ATOM 3431 C CA . ASN A 1 449 ? -17.709 9.299 7.829 1.00 87.62 449 ASN A CA 1
ATOM 3432 C C . ASN A 1 449 ? -16.475 9.973 7.236 1.00 87.62 449 ASN A C 1
ATOM 3434 O O . ASN A 1 449 ? -15.431 10.015 7.877 1.00 87.62 449 ASN A O 1
ATOM 3438 N N . GLN A 1 450 ? -16.608 10.564 6.049 1.00 91.81 450 GLN A N 1
ATOM 3439 C CA . GLN A 1 450 ? -15.515 11.273 5.384 1.00 91.81 450 GLN A CA 1
ATOM 3440 C C . GLN A 1 450 ? -15.824 12.765 5.244 1.00 91.81 450 GLN A C 1
ATOM 3442 O O . GLN A 1 450 ? -16.973 13.174 5.035 1.00 91.81 450 GLN A O 1
ATOM 3447 N N . SER A 1 451 ? -14.790 13.599 5.328 1.00 95.00 451 SER A N 1
ATOM 3448 C CA . SER A 1 451 ? -14.881 15.001 4.925 1.00 95.00 451 SER A CA 1
ATOM 3449 C C . SER A 1 451 ? -14.911 15.130 3.399 1.00 95.00 451 SER A C 1
ATOM 3451 O O . SER A 1 451 ? -14.358 14.284 2.692 1.00 95.00 451 SER A O 1
ATOM 3453 N N . PRO A 1 452 ? -15.455 16.230 2.853 1.00 95.56 452 PRO A N 1
ATOM 3454 C CA . PRO A 1 452 ? -15.208 16.594 1.465 1.00 95.56 452 PRO A CA 1
ATOM 3455 C C . PRO A 1 452 ? -13.704 16.681 1.153 1.00 95.56 452 PRO A C 1
ATOM 3457 O O . PRO A 1 452 ? -12.907 17.106 1.997 1.00 95.56 452 PRO A O 1
ATOM 3460 N N . LEU A 1 453 ? -13.328 16.316 -0.076 1.00 96.19 453 LEU A N 1
ATOM 3461 C CA . LEU A 1 453 ? -11.953 16.421 -0.563 1.00 96.19 453 LEU A CA 1
ATOM 3462 C C . LEU A 1 453 ? -11.541 17.893 -0.680 1.00 96.19 453 LEU A C 1
ATOM 3464 O O . LEU A 1 453 ? -12.177 18.673 -1.389 1.00 96.19 453 LEU A O 1
ATOM 3468 N N . THR A 1 454 ? -10.447 18.264 -0.020 1.00 97.38 454 THR A N 1
ATOM 3469 C CA . THR A 1 454 ? -9.852 19.603 -0.114 1.00 97.38 454 THR A CA 1
ATOM 3470 C C . THR A 1 454 ? -8.562 19.528 -0.907 1.00 97.38 454 THR A C 1
ATOM 3472 O O . THR A 1 454 ? -7.688 18.730 -0.583 1.00 97.38 454 THR A O 1
ATOM 3475 N N . THR A 1 455 ? -8.431 20.348 -1.949 1.00 97.75 455 THR A N 1
ATOM 3476 C CA . THR A 1 455 ? -7.352 20.196 -2.933 1.00 97.75 455 THR A CA 1
ATOM 3477 C C . THR A 1 455 ? -6.423 21.397 -3.016 1.00 97.75 455 THR A C 1
ATOM 3479 O O . THR A 1 455 ? -6.846 22.535 -2.818 1.00 97.75 455 THR A O 1
ATOM 3482 N N . ALA A 1 456 ? -5.180 21.151 -3.419 1.00 97.31 456 ALA A N 1
ATOM 3483 C CA . ALA A 1 456 ? -4.198 22.165 -3.783 1.00 97.31 456 ALA A CA 1
ATOM 3484 C C . ALA A 1 456 ? -3.449 21.742 -5.049 1.00 97.31 456 ALA A C 1
ATOM 3486 O O . ALA A 1 456 ? -3.360 20.558 -5.357 1.00 97.31 456 ALA A O 1
ATOM 3487 N N . SER A 1 457 ? -2.876 22.699 -5.774 1.00 97.25 457 SER A N 1
ATOM 3488 C CA . SER A 1 457 ? -2.063 22.422 -6.960 1.00 97.25 457 SER A CA 1
ATOM 3489 C C . SER A 1 457 ? -0.715 23.112 -6.845 1.00 97.25 457 SER A C 1
ATOM 3491 O O . SER A 1 457 ? -0.637 24.260 -6.403 1.00 97.25 457 SER A O 1
ATOM 3493 N N . LEU A 1 458 ? 0.347 22.422 -7.253 1.00 96.81 458 LEU A N 1
ATOM 3494 C CA . LEU A 1 458 ? 1.698 22.966 -7.263 1.00 96.81 458 LEU A CA 1
ATOM 3495 C C . LEU A 1 458 ? 2.520 22.341 -8.390 1.00 96.81 458 LEU A C 1
ATOM 3497 O O . LEU A 1 458 ? 2.454 21.138 -8.636 1.00 96.81 458 LEU A O 1
ATOM 3501 N N . THR A 1 459 ? 3.345 23.159 -9.041 1.00 95.69 459 THR A N 1
ATOM 3502 C CA . THR A 1 459 ? 4.390 22.677 -9.949 1.00 95.69 459 THR A CA 1
ATOM 3503 C C . THR A 1 459 ? 5.708 22.597 -9.199 1.00 95.69 459 THR A C 1
ATOM 3505 O O . THR A 1 459 ? 6.204 23.616 -8.714 1.00 95.69 459 THR A O 1
ATOM 3508 N N . THR A 1 460 ? 6.279 21.399 -9.112 1.00 90.12 460 THR A N 1
ATOM 3509 C CA . THR A 1 460 ? 7.585 21.193 -8.489 1.00 90.12 460 THR A CA 1
ATOM 3510 C C . THR A 1 460 ? 8.689 21.889 -9.298 1.00 90.12 460 THR A C 1
ATOM 3512 O O . THR A 1 460 ? 8.622 21.941 -10.535 1.00 90.12 460 THR A O 1
ATOM 3515 N N . PRO A 1 461 ? 9.730 22.434 -8.643 1.00 85.62 461 PRO A N 1
ATOM 3516 C CA . PRO A 1 461 ? 10.917 22.935 -9.322 1.00 85.62 461 PRO A CA 1
ATOM 3517 C C . PRO A 1 461 ? 11.513 21.865 -10.229 1.00 85.62 461 PRO A C 1
ATOM 3519 O O . PRO A 1 461 ? 11.420 20.673 -9.946 1.00 85.62 461 PRO A O 1
ATOM 3522 N N . ARG A 1 462 ? 12.149 22.273 -11.329 1.00 80.62 462 ARG A N 1
ATOM 3523 C CA . ARG A 1 462 ? 12.869 21.314 -12.172 1.00 80.62 462 ARG A CA 1
ATOM 3524 C C . ARG A 1 462 ? 13.997 20.686 -11.365 1.00 80.62 462 ARG A C 1
ATOM 3526 O O . ARG A 1 462 ? 14.683 21.389 -10.629 1.00 80.62 462 ARG A O 1
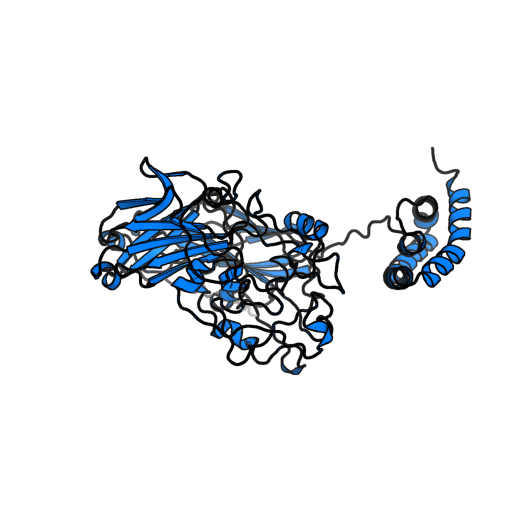ATOM 3533 N N . GLN A 1 463 ? 14.204 19.384 -11.552 1.00 68.75 463 GLN A N 1
ATOM 3534 C CA . GLN A 1 463 ? 15.395 18.723 -11.041 1.00 68.75 463 GLN A CA 1
ATOM 3535 C C . GLN A 1 463 ? 16.609 19.343 -11.732 1.00 68.75 463 GLN A C 1
ATOM 3537 O O . GLN A 1 463 ? 16.893 19.086 -12.905 1.00 68.75 463 GLN A O 1
ATOM 3542 N N . GLU A 1 464 ? 17.312 20.206 -11.011 1.00 59.41 464 GLU A N 1
ATOM 3543 C CA . GLU A 1 464 ? 18.637 20.636 -11.405 1.00 59.41 464 GLU A CA 1
ATOM 3544 C C . GLU A 1 464 ? 19.562 19.473 -11.082 1.00 59.41 464 GLU A C 1
ATOM 3546 O O . GLU A 1 464 ? 20.071 19.352 -9.969 1.00 59.41 464 GLU A O 1
ATOM 3551 N N . PHE A 1 465 ? 19.767 18.575 -12.053 1.00 50.94 465 PHE A N 1
ATOM 3552 C CA . PHE A 1 465 ? 20.943 17.725 -11.991 1.00 50.94 465 PHE A CA 1
ATOM 3553 C C . PHE A 1 465 ? 22.104 18.685 -11.820 1.00 50.94 465 PHE A C 1
ATOM 3555 O O . PHE A 1 465 ? 22.387 19.478 -12.726 1.00 50.94 465 PHE A O 1
ATOM 3562 N N . GLN A 1 466 ? 22.772 18.630 -10.669 1.00 37.25 466 GLN A N 1
ATOM 3563 C CA . GLN A 1 466 ? 24.125 19.124 -10.632 1.00 37.25 466 GLN A CA 1
ATOM 3564 C C . GLN A 1 466 ? 24.833 18.310 -11.705 1.00 37.25 466 GLN A C 1
ATOM 3566 O O . GLN A 1 466 ? 25.176 17.143 -11.508 1.00 37.25 466 GLN A O 1
ATOM 3571 N N . GLN A 1 467 ? 25.020 18.908 -12.886 1.00 37.66 467 GLN A N 1
ATOM 3572 C CA . GLN A 1 467 ? 26.170 18.575 -13.692 1.00 37.66 467 GLN A CA 1
ATOM 3573 C C . GLN A 1 467 ? 27.291 18.637 -12.681 1.00 37.66 467 GLN A C 1
ATOM 3575 O O . GLN A 1 467 ? 27.586 19.721 -12.184 1.00 37.66 467 GLN A O 1
ATOM 3580 N N . ILE A 1 468 ? 27.818 17.480 -12.278 1.00 38.22 468 ILE A N 1
ATOM 3581 C CA . ILE A 1 468 ? 28.980 17.453 -11.414 1.00 38.22 468 ILE A CA 1
ATOM 3582 C C . ILE A 1 468 ? 29.998 18.254 -12.209 1.00 38.22 468 ILE A C 1
ATOM 3584 O O . ILE A 1 468 ? 30.513 17.765 -13.223 1.00 38.22 468 ILE A O 1
ATOM 3588 N N . GLU A 1 469 ? 30.209 19.509 -11.815 1.00 39.53 469 GLU A N 1
ATOM 3589 C CA . GLU A 1 469 ? 31.160 20.424 -12.414 1.00 39.53 469 GLU A CA 1
ATOM 3590 C C . GLU A 1 469 ? 32.537 19.827 -12.102 1.00 39.53 469 GLU A C 1
ATOM 3592 O O . GLU A 1 469 ? 33.201 20.144 -11.126 1.00 39.53 469 GLU A O 1
ATOM 3597 N N . GLY A 1 470 ? 32.913 18.798 -12.861 1.00 51.44 470 GLY A N 1
ATOM 3598 C CA . GLY A 1 470 ? 33.774 17.745 -12.331 1.00 51.44 470 GLY A CA 1
ATOM 3599 C C . GLY A 1 470 ? 33.917 16.533 -13.245 1.00 51.44 470 GLY A C 1
ATOM 3600 O O . GLY A 1 470 ? 35.013 15.993 -13.336 1.00 51.44 470 GLY A O 1
ATOM 3601 N N . ALA A 1 471 ? 32.906 16.112 -14.003 1.00 58.84 471 ALA A N 1
ATOM 3602 C CA . ALA A 1 471 ? 33.031 14.909 -14.835 1.00 58.84 471 ALA A CA 1
ATOM 3603 C C . ALA A 1 471 ? 33.723 15.171 -16.195 1.00 58.84 471 ALA A C 1
ATOM 3605 O O . ALA A 1 471 ? 33.281 15.992 -16.985 1.00 58.84 471 ALA A O 1
ATOM 3606 N N . CYS A 1 472 ? 34.792 14.432 -16.515 1.00 75.75 472 CYS A N 1
ATOM 3607 C CA . CYS A 1 472 ? 35.338 14.357 -17.878 1.00 75.75 472 CYS A CA 1
ATOM 3608 C C . CYS A 1 472 ? 34.848 13.060 -18.543 1.00 75.75 472 CYS A C 1
ATOM 3610 O O . CYS A 1 472 ? 35.569 12.064 -18.565 1.00 75.75 472 CYS A O 1
ATOM 3612 N N . PHE A 1 473 ? 33.614 13.057 -19.060 1.00 79.94 473 PHE A N 1
ATOM 3613 C CA . PHE A 1 473 ? 32.898 11.881 -19.578 1.00 79.94 473 PHE A CA 1
ATOM 3614 C C . PHE A 1 473 ? 33.701 11.015 -20.563 1.00 79.94 473 PHE A C 1
ATOM 3616 O O . PHE A 1 473 ? 33.820 9.807 -20.341 1.00 79.94 473 PHE A O 1
ATOM 3623 N N . LEU A 1 474 ? 34.312 11.613 -21.595 1.00 83.94 474 LEU A N 1
ATOM 3624 C CA . LEU A 1 474 ? 35.133 10.869 -22.570 1.00 83.94 474 LEU A CA 1
ATOM 3625 C C . LEU A 1 474 ? 36.384 10.254 -21.928 1.00 83.94 474 LEU A C 1
ATOM 3627 O O . LEU A 1 474 ? 36.749 9.126 -22.249 1.00 83.94 474 LEU A O 1
ATOM 3631 N N . ALA A 1 475 ? 37.023 10.977 -21.003 1.00 81.94 475 ALA A N 1
ATOM 3632 C CA . ALA A 1 475 ? 38.250 10.531 -20.349 1.00 81.94 475 ALA A CA 1
ATOM 3633 C C . ALA A 1 475 ? 37.971 9.406 -19.341 1.00 81.94 475 ALA A C 1
ATOM 3635 O O . ALA A 1 475 ? 38.685 8.406 -19.298 1.00 81.94 475 ALA A O 1
ATOM 3636 N N . THR A 1 476 ? 36.890 9.516 -18.569 1.00 79.62 476 THR A N 1
ATOM 3637 C CA . THR A 1 476 ? 36.438 8.440 -17.680 1.00 79.62 476 THR A CA 1
ATOM 3638 C C . THR A 1 476 ? 36.061 7.194 -18.486 1.00 79.62 476 THR A C 1
ATOM 3640 O O . THR A 1 476 ? 36.456 6.089 -18.117 1.00 79.62 476 THR A O 1
ATOM 3643 N N . ALA A 1 477 ? 35.380 7.353 -19.628 1.00 79.25 477 ALA A N 1
ATOM 3644 C CA . ALA A 1 477 ? 35.037 6.246 -20.523 1.00 79.25 477 ALA A CA 1
ATOM 3645 C C . ALA A 1 477 ? 36.276 5.536 -21.107 1.00 79.25 477 ALA A C 1
ATOM 3647 O O . ALA A 1 477 ? 36.339 4.303 -21.144 1.00 79.25 477 ALA A O 1
ATOM 3648 N N . SER A 1 478 ? 37.299 6.287 -21.520 1.00 82.38 478 SER A N 1
ATOM 3649 C CA . SER A 1 478 ? 38.511 5.725 -22.127 1.00 82.38 478 SER A CA 1
ATOM 3650 C C . SER A 1 478 ? 39.485 5.127 -21.107 1.00 82.38 478 SER A C 1
ATOM 3652 O O . SER A 1 478 ? 40.085 4.082 -21.377 1.00 82.38 478 SER A O 1
ATOM 3654 N N . TYR A 1 479 ? 39.665 5.751 -19.937 1.00 75.56 479 TYR A N 1
ATOM 3655 C CA . TYR A 1 479 ? 40.588 5.287 -18.890 1.00 75.56 479 TYR A CA 1
ATOM 3656 C C . TYR A 1 479 ? 39.946 4.317 -17.892 1.00 75.56 479 TYR A C 1
ATOM 3658 O O . TYR A 1 479 ? 40.664 3.639 -17.161 1.00 75.56 479 TYR A O 1
ATOM 3666 N N . GLY A 1 480 ? 38.617 4.195 -17.905 1.00 66.25 480 GLY A N 1
ATOM 3667 C CA . GLY A 1 480 ? 37.859 3.211 -17.130 1.00 66.25 480 GLY A CA 1
ATOM 3668 C C . GLY A 1 480 ? 37.634 3.569 -15.663 1.00 66.25 480 GLY A C 1
ATOM 3669 O O . GLY A 1 480 ? 37.007 2.787 -14.962 1.00 66.25 480 GLY A O 1
ATOM 3670 N N . ALA A 1 481 ? 38.131 4.714 -15.197 1.00 61.56 481 ALA A N 1
ATOM 3671 C CA . ALA A 1 481 ? 37.943 5.179 -13.830 1.00 61.56 481 ALA A CA 1
ATOM 3672 C C . ALA A 1 481 ? 38.144 6.695 -13.731 1.00 61.56 481 ALA A C 1
ATOM 3674 O O . ALA A 1 481 ? 38.986 7.270 -14.425 1.00 61.56 481 ALA A O 1
ATOM 3675 N N . SER A 1 482 ? 37.390 7.343 -12.843 1.00 66.38 482 SER A N 1
ATOM 3676 C CA . SER A 1 482 ? 37.408 8.799 -12.659 1.00 66.38 482 SER A CA 1
ATOM 3677 C C . SER A 1 482 ? 38.600 9.301 -11.830 1.00 66.38 482 SER A C 1
ATOM 3679 O O . SER A 1 482 ? 38.905 10.488 -11.879 1.00 66.38 482 SER A O 1
ATOM 3681 N N . TRP A 1 483 ? 39.289 8.424 -11.093 1.00 63.28 483 TRP A N 1
ATOM 3682 C CA . TRP A 1 483 ? 40.447 8.743 -10.236 1.00 63.28 483 TRP A CA 1
ATOM 3683 C C . TRP A 1 483 ? 41.805 8.567 -10.932 1.00 63.28 483 TRP A C 1
ATOM 3685 O O . TRP A 1 483 ? 42.858 8.628 -10.297 1.00 63.28 483 TRP A O 1
ATOM 3695 N N . ARG A 1 484 ? 41.813 8.306 -12.243 1.00 69.94 484 ARG A N 1
ATOM 3696 C CA . ARG A 1 484 ? 43.055 8.111 -12.997 1.00 69.94 484 ARG A CA 1
ATOM 3697 C C . ARG A 1 484 ? 43.821 9.438 -13.109 1.00 69.94 484 ARG A C 1
ATOM 3699 O O . ARG A 1 484 ? 43.188 10.459 -13.384 1.00 69.94 484 ARG A O 1
ATOM 3706 N N . PRO A 1 485 ? 45.162 9.446 -12.968 1.00 74.94 485 PRO A N 1
ATOM 3707 C CA . PRO A 1 485 ? 45.968 10.670 -13.036 1.00 74.94 485 PRO A CA 1
ATOM 3708 C C . PRO A 1 485 ? 45.732 11.509 -14.301 1.00 74.94 485 PRO A C 1
ATOM 3710 O O . PRO A 1 485 ? 45.784 12.735 -14.256 1.00 74.94 485 PRO A O 1
ATOM 3713 N N . GLU A 1 486 ? 45.437 10.855 -15.424 1.00 83.56 486 GLU A N 1
ATOM 3714 C CA . GLU A 1 486 ? 45.101 11.482 -16.705 1.00 83.56 486 GLU A CA 1
ATOM 3715 C C . GLU A 1 486 ? 43.787 12.271 -16.635 1.00 83.56 486 GLU A C 1
ATOM 3717 O O . GLU A 1 486 ? 43.701 13.398 -17.118 1.00 83.56 486 GLU A O 1
ATOM 3722 N N . VAL A 1 487 ? 42.766 11.692 -15.998 1.00 80.88 487 VAL A N 1
ATOM 3723 C CA . VAL A 1 487 ? 41.444 12.310 -15.828 1.00 80.88 487 VAL A CA 1
ATOM 3724 C C . VAL A 1 487 ? 41.546 13.500 -14.877 1.00 80.88 487 VAL A C 1
ATOM 3726 O O . VAL A 1 487 ? 40.996 14.564 -15.157 1.00 80.88 487 VAL A O 1
ATOM 3729 N N . SER A 1 488 ? 42.312 13.360 -13.794 1.00 78.44 488 SER A N 1
ATOM 3730 C CA . SER A 1 488 ? 42.586 14.453 -12.856 1.00 78.44 488 SER A CA 1
ATOM 3731 C C . SER A 1 488 ? 43.325 15.622 -13.515 1.00 78.44 488 SER A C 1
ATOM 3733 O O . SER A 1 488 ? 42.998 16.776 -13.254 1.00 78.44 488 SER A O 1
ATOM 3735 N N . ALA A 1 489 ? 44.268 15.352 -14.419 1.00 81.19 489 ALA A N 1
ATOM 3736 C CA . ALA A 1 489 ? 44.984 16.398 -15.147 1.00 81.19 489 ALA A CA 1
ATOM 3737 C C . ALA A 1 489 ? 44.089 17.179 -16.118 1.00 81.19 489 ALA A C 1
ATOM 3739 O O . ALA A 1 489 ? 44.181 18.402 -16.198 1.00 81.19 489 ALA A O 1
ATOM 3740 N N . LEU A 1 490 ? 43.200 16.487 -16.832 1.00 86.44 490 LEU A N 1
ATOM 3741 C CA . LEU A 1 490 ? 42.239 17.120 -17.739 1.00 86.44 490 LEU A CA 1
ATOM 3742 C C . LEU A 1 490 ? 41.221 17.981 -16.976 1.00 86.44 490 LEU A C 1
ATOM 3744 O O . LEU A 1 490 ? 40.871 19.068 -17.434 1.00 86.44 490 LEU A O 1
ATOM 3748 N N . ARG A 1 491 ? 40.799 17.539 -15.784 1.00 82.81 491 ARG A N 1
ATOM 3749 C CA . ARG A 1 491 ? 39.987 18.354 -14.863 1.00 82.81 491 ARG A CA 1
ATOM 3750 C C . ARG A 1 491 ? 40.732 19.606 -14.418 1.00 82.81 491 ARG A C 1
ATOM 3752 O O . ARG A 1 491 ? 40.191 20.698 -14.520 1.00 82.81 491 ARG A O 1
ATOM 3759 N N . ALA A 1 492 ? 41.994 19.471 -14.016 1.00 79.56 492 ALA A N 1
ATOM 3760 C CA . ALA A 1 492 ? 42.811 20.616 -13.628 1.00 79.56 492 ALA A CA 1
ATOM 3761 C C . ALA A 1 492 ? 42.997 21.616 -14.786 1.00 79.56 492 ALA A C 1
ATOM 3763 O O . ALA A 1 492 ? 42.906 22.819 -14.563 1.00 79.56 492 ALA A O 1
ATOM 3764 N N . LEU A 1 493 ? 43.187 21.149 -16.029 1.00 85.50 493 LEU A N 1
ATOM 3765 C CA . LEU A 1 493 ? 43.234 22.027 -17.206 1.00 85.50 493 LEU A CA 1
ATOM 3766 C C . LEU A 1 493 ? 41.906 22.772 -17.388 1.00 85.50 493 LEU A C 1
ATOM 3768 O O . LEU A 1 493 ? 41.896 23.982 -17.621 1.00 85.50 493 LEU A O 1
ATOM 3772 N N . ARG A 1 494 ? 40.781 22.062 -17.264 1.00 84.94 494 ARG A N 1
ATOM 3773 C CA . ARG A 1 494 ? 39.446 22.657 -17.347 1.00 84.94 494 ARG A CA 1
ATOM 3774 C C . ARG A 1 494 ? 39.268 23.758 -16.304 1.00 84.94 494 ARG A C 1
ATOM 3776 O O . ARG A 1 494 ? 38.880 24.868 -16.654 1.00 84.94 494 ARG A O 1
ATOM 3783 N N . ASP A 1 495 ? 39.576 23.454 -15.050 1.00 82.88 495 ASP A N 1
ATOM 3784 C CA . ASP A 1 495 ? 39.242 24.309 -13.912 1.00 82.88 495 ASP A CA 1
ATOM 3785 C C . ASP A 1 495 ? 40.210 25.486 -13.755 1.00 82.88 495 ASP A C 1
ATOM 3787 O O . ASP A 1 495 ? 39.784 26.607 -13.481 1.00 82.88 495 ASP A O 1
ATOM 3791 N N . LEU A 1 496 ? 41.509 25.254 -13.959 1.00 81.12 496 LEU A N 1
ATOM 3792 C CA . LEU A 1 496 ? 42.555 26.250 -13.708 1.00 81.12 496 LEU A CA 1
ATOM 3793 C C . LEU A 1 496 ? 42.904 27.088 -14.939 1.00 81.12 496 LEU A C 1
ATOM 3795 O O . LEU A 1 496 ? 43.442 28.183 -14.779 1.00 81.12 496 LEU A O 1
ATOM 3799 N N . VAL A 1 497 ? 42.617 26.590 -16.146 1.00 84.69 497 VAL A N 1
ATOM 3800 C CA . VAL A 1 497 ? 42.973 27.260 -17.406 1.00 84.69 497 VAL A CA 1
ATOM 3801 C C . VAL A 1 497 ? 41.722 27.616 -18.202 1.00 84.69 497 VAL A C 1
ATOM 3803 O O . VAL A 1 497 ? 41.438 28.793 -18.387 1.00 84.69 497 VAL A O 1
ATOM 3806 N N . LEU A 1 498 ? 40.929 26.632 -18.637 1.00 84.69 498 LEU A N 1
ATOM 3807 C CA . LEU A 1 498 ? 39.833 26.880 -19.587 1.00 84.69 498 LEU A CA 1
ATOM 3808 C C . LEU A 1 498 ? 38.670 27.682 -18.986 1.00 84.69 498 LEU A C 1
ATOM 3810 O O . LEU A 1 498 ? 38.048 28.478 -19.681 1.00 84.69 498 LEU A O 1
ATOM 3814 N N . ARG A 1 499 ? 38.375 27.515 -17.695 1.00 82.69 499 ARG A N 1
ATOM 3815 C CA . ARG A 1 499 ? 37.263 28.218 -17.038 1.00 82.69 499 ARG A CA 1
ATOM 3816 C C . ARG A 1 499 ? 37.474 29.734 -16.928 1.00 82.69 499 ARG A C 1
ATOM 3818 O O . ARG A 1 499 ? 36.501 30.459 -16.729 1.00 82.69 499 ARG A O 1
ATOM 3825 N N . ARG A 1 500 ? 38.718 30.211 -17.047 1.00 81.88 500 ARG A N 1
ATOM 3826 C CA . ARG A 1 500 ? 39.092 31.617 -16.818 1.00 81.88 500 ARG A CA 1
ATOM 3827 C C . ARG A 1 500 ? 38.788 32.545 -17.993 1.00 81.88 500 ARG A C 1
ATOM 3829 O O . ARG A 1 500 ? 38.649 33.742 -17.770 1.00 81.88 500 ARG A O 1
ATOM 3836 N N . ASP A 1 501 ? 38.626 32.007 -19.201 1.00 82.44 501 ASP A N 1
ATOM 3837 C CA . ASP A 1 501 ? 38.464 32.795 -20.424 1.00 82.44 501 ASP A CA 1
ATOM 3838 C C . ASP A 1 501 ? 37.227 32.362 -21.228 1.00 82.44 501 ASP A C 1
ATOM 3840 O O . ASP A 1 501 ? 36.890 31.178 -21.298 1.00 82.44 501 ASP A O 1
ATOM 3844 N N . ALA A 1 502 ? 36.558 33.314 -21.890 1.00 80.06 502 ALA A N 1
ATOM 3845 C CA . ALA A 1 502 ? 35.278 33.094 -22.585 1.00 80.06 502 ALA A CA 1
ATOM 3846 C C . ALA A 1 502 ? 35.334 32.002 -23.677 1.00 80.06 502 ALA A C 1
ATOM 3848 O O . ALA A 1 502 ? 34.383 31.237 -23.865 1.00 80.06 502 ALA A O 1
ATOM 3849 N N . LEU A 1 503 ? 36.470 31.883 -24.374 1.00 85.62 503 LEU A N 1
ATOM 3850 C CA . LEU A 1 503 ? 36.696 30.817 -25.356 1.00 85.62 503 LEU A CA 1
ATOM 3851 C C . LEU A 1 503 ? 36.788 29.436 -24.695 1.00 85.62 503 LEU A C 1
ATOM 3853 O O . LEU A 1 503 ? 36.244 28.464 -25.216 1.00 85.62 503 LEU A O 1
ATOM 3857 N N . GLY A 1 504 ? 37.439 29.344 -23.534 1.00 80.81 504 GLY A N 1
ATOM 3858 C CA . GLY A 1 504 ? 37.541 28.095 -22.787 1.00 80.81 504 GLY A CA 1
ATOM 3859 C C . GLY A 1 504 ? 36.202 27.682 -22.174 1.00 80.81 504 GLY A C 1
ATOM 3860 O O . GLY A 1 504 ? 35.846 26.509 -22.235 1.00 80.81 504 GLY A O 1
ATOM 3861 N N . GLN A 1 505 ? 35.396 28.635 -21.702 1.00 75.88 505 GLN A N 1
ATOM 3862 C CA . GLN A 1 505 ? 34.023 28.371 -21.254 1.00 75.88 505 GLN A CA 1
ATOM 3863 C C . GLN A 1 505 ? 33.135 27.841 -22.391 1.00 75.88 505 GLN A C 1
ATOM 3865 O O . GLN A 1 505 ? 32.407 26.870 -22.195 1.00 75.88 505 GLN A O 1
ATOM 3870 N N . THR A 1 506 ? 33.259 28.402 -23.599 1.00 83.44 506 THR A N 1
ATOM 3871 C CA . THR A 1 506 ? 32.547 27.908 -24.794 1.00 83.44 506 THR A CA 1
ATOM 3872 C C . THR A 1 506 ? 32.971 26.478 -25.149 1.00 83.44 506 THR A C 1
ATOM 3874 O O . THR A 1 506 ? 32.130 25.629 -25.443 1.00 83.44 506 THR A O 1
ATOM 3877 N N . LEU A 1 507 ? 34.270 26.171 -25.066 1.00 83.62 507 LEU A N 1
ATOM 3878 C CA . LEU A 1 507 ? 34.792 24.821 -25.298 1.00 83.62 507 LEU A CA 1
ATOM 3879 C C . LEU A 1 507 ? 34.270 23.812 -24.262 1.00 83.62 507 LEU A C 1
ATOM 3881 O O . LEU A 1 507 ? 33.934 22.684 -24.619 1.00 83.62 507 LEU A O 1
ATOM 3885 N N . ILE A 1 508 ? 34.175 24.215 -22.993 1.00 82.25 508 ILE A N 1
ATOM 3886 C CA . ILE A 1 508 ? 33.610 23.394 -21.914 1.00 82.25 508 ILE A CA 1
ATOM 3887 C C . ILE A 1 508 ? 32.130 23.103 -22.176 1.00 82.25 508 ILE A C 1
ATOM 3889 O O . ILE A 1 508 ? 31.703 21.956 -22.055 1.00 82.25 508 ILE A O 1
ATOM 3893 N N . GLN A 1 509 ? 31.356 24.114 -22.571 1.00 77.94 509 GLN A N 1
ATOM 3894 C CA . GLN A 1 509 ? 29.937 23.950 -22.895 1.00 77.94 509 GLN A CA 1
ATOM 3895 C C . GLN A 1 509 ? 29.738 23.002 -24.080 1.00 77.94 509 GLN A C 1
ATOM 3897 O O . GLN A 1 509 ? 28.940 22.072 -23.990 1.00 77.94 509 GLN A O 1
ATOM 3902 N N . LEU A 1 510 ? 30.516 23.171 -25.153 1.00 81.25 510 LEU A N 1
ATOM 3903 C CA . LEU A 1 510 ? 30.482 22.278 -26.311 1.00 81.25 510 LEU A CA 1
ATOM 3904 C C . LEU A 1 510 ? 30.857 20.840 -25.922 1.00 81.25 510 LEU A C 1
ATOM 3906 O O . LEU A 1 510 ? 30.208 19.882 -26.342 1.00 81.25 510 LEU A O 1
ATOM 3910 N N . TYR A 1 511 ? 31.883 20.682 -25.083 1.00 84.50 511 TYR A N 1
ATOM 3911 C CA . TYR A 1 511 ? 32.274 19.381 -24.556 1.00 84.50 511 TYR A CA 1
ATOM 3912 C C . TYR A 1 511 ? 31.124 18.722 -23.792 1.00 84.50 511 TYR A C 1
ATOM 3914 O O . TYR A 1 511 ? 30.803 17.571 -24.070 1.00 84.50 511 TYR A O 1
ATOM 3922 N N . TYR A 1 512 ? 30.471 19.418 -22.863 1.00 78.19 512 TYR A N 1
ATOM 3923 C CA . TYR A 1 512 ? 29.374 18.837 -22.086 1.00 78.19 512 TYR A CA 1
ATOM 3924 C C . TYR A 1 512 ? 28.098 18.601 -22.895 1.00 78.19 512 TYR A C 1
ATOM 3926 O O . TYR A 1 512 ? 27.384 17.646 -22.609 1.00 78.19 512 TYR A O 1
ATOM 3934 N N . ALA A 1 513 ? 27.851 19.393 -23.938 1.00 81.25 513 ALA A N 1
ATOM 3935 C CA . ALA A 1 513 ? 26.716 19.194 -24.834 1.00 81.25 513 ALA A CA 1
ATOM 3936 C C . ALA A 1 513 ? 26.829 17.907 -25.672 1.00 81.25 513 ALA A C 1
ATOM 3938 O O . ALA A 1 513 ? 25.814 17.309 -26.019 1.00 81.25 513 ALA A O 1
ATOM 3939 N N . HIS A 1 514 ? 28.050 17.464 -25.998 1.00 82.50 514 HIS A N 1
ATOM 3940 C CA . HIS A 1 514 ? 28.262 16.355 -26.939 1.00 82.50 514 HIS A CA 1
ATOM 3941 C C . HIS A 1 514 ? 28.977 15.134 -26.349 1.00 82.50 514 HIS A C 1
ATOM 3943 O O . HIS A 1 514 ? 28.880 14.039 -26.902 1.00 82.50 514 HIS A O 1
ATOM 3949 N N . SER A 1 515 ? 29.707 15.284 -25.242 1.00 82.19 515 SER A N 1
ATOM 3950 C CA . SER A 1 515 ? 30.501 14.193 -24.667 1.00 82.19 515 SER A CA 1
ATOM 3951 C C . SER A 1 515 ? 29.710 13.061 -24.008 1.00 82.19 515 SER A C 1
ATOM 3953 O O . SER A 1 515 ? 30.215 11.943 -24.098 1.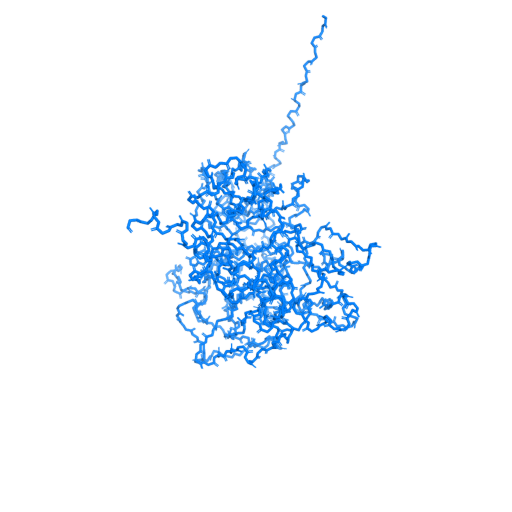00 82.19 515 SER A O 1
ATOM 3955 N N . PRO A 1 516 ? 28.527 13.257 -23.384 1.00 81.94 516 PRO A N 1
ATOM 3956 C CA . PRO A 1 516 ? 27.796 12.150 -22.761 1.00 81.94 516 PRO A CA 1
ATOM 3957 C C . PRO A 1 516 ? 27.416 11.018 -23.736 1.00 81.94 516 PRO A C 1
ATOM 3959 O O . PRO A 1 516 ? 27.899 9.905 -23.520 1.00 81.94 516 PRO A O 1
ATOM 3962 N N . PRO A 1 517 ? 26.706 11.264 -24.861 1.00 79.81 517 PRO A N 1
ATOM 3963 C CA . PRO A 1 517 ? 26.344 10.184 -25.785 1.00 79.81 517 PRO A CA 1
ATOM 3964 C C . PRO A 1 517 ? 27.575 9.536 -26.440 1.00 79.81 517 PRO A C 1
ATOM 3966 O O . PRO A 1 517 ? 27.618 8.327 -26.659 1.00 79.81 517 PRO A O 1
ATOM 3969 N N . LEU A 1 518 ? 28.629 10.319 -26.704 1.00 80.94 518 LEU A N 1
ATOM 3970 C CA . LEU A 1 518 ? 29.903 9.800 -27.212 1.00 80.94 518 LEU A CA 1
ATOM 3971 C C . LEU A 1 518 ? 30.622 8.911 -26.185 1.00 80.94 518 LEU A C 1
ATOM 3973 O O . LEU A 1 518 ? 31.250 7.921 -26.559 1.00 80.94 518 LEU A O 1
ATOM 3977 N N . ALA A 1 519 ? 30.542 9.238 -24.895 1.00 81.50 519 ALA A N 1
ATOM 3978 C CA . ALA A 1 519 ? 31.142 8.443 -23.831 1.00 81.50 519 ALA A CA 1
ATOM 3979 C C . ALA A 1 519 ? 30.461 7.075 -23.690 1.00 81.50 519 ALA A C 1
ATOM 3981 O O . ALA A 1 519 ? 31.153 6.091 -23.421 1.00 81.50 519 ALA A O 1
ATOM 3982 N N . ASP A 1 520 ? 29.150 7.002 -23.915 1.00 79.50 520 ASP A N 1
ATOM 3983 C CA . ASP A 1 520 ? 28.389 5.749 -23.898 1.00 79.50 520 ASP A CA 1
ATOM 3984 C C . ASP A 1 520 ? 28.826 4.822 -25.043 1.00 79.50 520 ASP A C 1
ATOM 3986 O O . ASP A 1 520 ? 29.179 3.663 -24.803 1.00 79.50 520 ASP A O 1
ATOM 3990 N N . LEU A 1 521 ? 28.953 5.366 -26.261 1.00 84.75 521 LEU A N 1
ATOM 3991 C CA . LEU A 1 521 ? 29.510 4.665 -27.430 1.00 84.75 521 LEU A CA 1
ATOM 3992 C C . LEU A 1 521 ? 30.925 4.127 -27.162 1.00 84.75 521 LEU A C 1
ATOM 3994 O O . LEU A 1 521 ? 31.249 2.987 -27.501 1.00 84.75 521 LEU A O 1
ATOM 3998 N N . ILE A 1 522 ? 31.775 4.937 -26.527 1.00 81.94 522 ILE A N 1
ATOM 3999 C CA . ILE A 1 522 ? 33.155 4.560 -26.209 1.00 81.94 522 ILE A CA 1
ATOM 4000 C C . ILE A 1 522 ? 33.192 3.450 -25.157 1.00 81.94 522 ILE A C 1
ATOM 4002 O O . ILE A 1 522 ? 33.960 2.507 -25.322 1.00 81.94 522 ILE A O 1
ATOM 4006 N N . ARG A 1 523 ? 32.380 3.504 -24.092 1.00 77.62 523 ARG A N 1
ATOM 4007 C CA . ARG A 1 523 ? 32.381 2.465 -23.039 1.00 77.62 523 ARG A CA 1
ATOM 4008 C C . ARG A 1 523 ? 32.036 1.082 -23.584 1.00 77.62 523 ARG A C 1
ATOM 4010 O O . ARG A 1 523 ? 32.640 0.108 -23.132 1.00 77.62 523 ARG A O 1
ATOM 4017 N N . ALA A 1 524 ? 31.134 1.021 -24.561 1.00 79.94 524 ALA A N 1
ATOM 4018 C CA . ALA A 1 524 ? 30.644 -0.217 -25.154 1.00 79.94 524 ALA A CA 1
ATOM 4019 C C . ALA A 1 524 ? 31.678 -0.954 -26.026 1.00 79.94 524 ALA A C 1
ATOM 4021 O O . ALA A 1 524 ? 31.545 -2.157 -26.237 1.00 79.94 524 ALA A O 1
ATOM 4022 N N . GLN A 1 525 ? 32.717 -0.275 -26.535 1.00 84.44 525 GLN A N 1
ATOM 4023 C CA . GLN A 1 525 ? 33.648 -0.866 -27.506 1.00 84.44 525 GLN A CA 1
ATOM 4024 C C . GLN A 1 525 ? 35.121 -0.744 -27.073 1.00 84.44 525 GLN A C 1
ATOM 4026 O O . GLN A 1 525 ? 35.680 0.356 -27.084 1.00 84.44 525 GLN A O 1
ATOM 4031 N N . PRO A 1 526 ? 35.826 -1.859 -26.782 1.00 79.81 526 PRO A N 1
ATOM 4032 C CA . PRO A 1 526 ? 37.238 -1.841 -26.373 1.00 79.81 526 PRO A CA 1
ATOM 4033 C C . PRO A 1 526 ? 38.179 -1.128 -27.358 1.00 79.81 526 PRO A C 1
ATOM 4035 O O . PRO A 1 526 ? 39.138 -0.465 -26.947 1.00 79.81 526 PRO A O 1
ATOM 4038 N N . LEU A 1 527 ? 37.886 -1.229 -28.659 1.00 85.25 527 LEU A N 1
ATOM 4039 C CA . LEU A 1 527 ? 38.634 -0.547 -29.714 1.00 85.25 527 LEU A CA 1
ATOM 4040 C C . LEU A 1 527 ? 38.471 0.978 -29.623 1.00 85.25 527 LEU A C 1
ATOM 4042 O O . LEU A 1 527 ? 39.475 1.689 -29.606 1.00 85.25 527 LEU A O 1
ATOM 4046 N N . LEU A 1 528 ? 37.238 1.478 -29.467 1.00 85.19 528 LEU A N 1
ATOM 4047 C CA . LEU A 1 528 ? 36.974 2.910 -29.291 1.00 85.19 528 LEU A CA 1
ATOM 4048 C C . LEU A 1 528 ? 37.612 3.445 -28.009 1.00 85.19 528 LEU A C 1
ATOM 4050 O O . LEU A 1 528 ? 38.232 4.501 -28.048 1.00 85.19 528 LEU A O 1
ATOM 4054 N N . ARG A 1 529 ? 37.584 2.697 -26.896 1.00 81.50 529 ARG A N 1
ATOM 4055 C CA . ARG A 1 529 ? 38.295 3.087 -25.657 1.00 81.50 529 ARG A CA 1
ATOM 4056 C C . ARG A 1 529 ? 39.782 3.296 -25.901 1.00 81.50 529 ARG A C 1
ATOM 4058 O O . ARG A 1 529 ? 40.353 4.261 -25.395 1.00 81.50 529 ARG A O 1
ATOM 4065 N N . SER A 1 530 ? 40.395 2.402 -26.672 1.00 82.19 530 SER A N 1
ATOM 4066 C CA . SER A 1 530 ? 41.824 2.441 -26.990 1.00 82.19 530 SER A CA 1
ATOM 4067 C C . SER A 1 530 ? 42.159 3.593 -27.940 1.00 82.19 530 SER A C 1
ATOM 4069 O O . SER A 1 530 ? 43.123 4.319 -27.703 1.00 82.19 530 SER A O 1
ATOM 4071 N N . MET A 1 531 ? 41.325 3.823 -28.957 1.00 90.69 531 MET A N 1
ATOM 4072 C CA . MET A 1 531 ? 41.462 4.945 -29.890 1.00 90.69 531 MET A CA 1
ATOM 4073 C C . MET A 1 531 ? 41.267 6.291 -29.192 1.00 90.69 531 MET A C 1
ATOM 4075 O O . MET A 1 531 ? 42.120 7.167 -29.302 1.00 90.69 531 MET A O 1
ATOM 4079 N N . THR A 1 532 ? 40.194 6.450 -28.415 1.00 89.75 532 THR A N 1
ATOM 4080 C CA . THR A 1 532 ? 39.951 7.662 -27.628 1.00 89.75 532 THR A CA 1
ATOM 4081 C C . THR A 1 532 ? 41.101 7.906 -26.665 1.00 89.75 532 THR A C 1
ATOM 4083 O O . THR A 1 532 ? 41.580 9.031 -26.593 1.00 89.75 532 THR A O 1
ATOM 4086 N N . ARG A 1 533 ? 41.606 6.868 -25.980 1.00 88.00 533 ARG A N 1
ATOM 4087 C CA . ARG A 1 533 ? 42.782 6.990 -25.109 1.00 88.00 533 ARG A CA 1
ATOM 4088 C C . ARG A 1 533 ? 43.990 7.521 -25.877 1.00 88.00 533 ARG A C 1
ATOM 4090 O O . ARG A 1 533 ? 44.611 8.463 -25.409 1.00 88.00 533 ARG A O 1
ATOM 4097 N N . ALA A 1 534 ? 44.288 6.975 -27.054 1.00 89.56 534 ALA A N 1
ATOM 4098 C CA . ALA A 1 534 ? 45.395 7.444 -27.886 1.00 89.56 534 ALA A CA 1
ATOM 4099 C C . ALA A 1 534 ? 45.231 8.911 -28.327 1.00 89.56 534 ALA A C 1
ATOM 4101 O O . ALA A 1 534 ? 46.214 9.645 -28.368 1.00 89.56 534 ALA A O 1
ATOM 4102 N N . VAL A 1 535 ? 43.999 9.353 -28.602 1.00 91.94 535 VAL A N 1
ATOM 4103 C CA . VAL A 1 535 ? 43.693 10.740 -28.996 1.00 91.94 535 VAL A CA 1
ATOM 4104 C C . VAL A 1 535 ? 43.817 11.714 -27.824 1.00 91.94 535 VAL A C 1
ATOM 4106 O O . VAL A 1 535 ? 44.365 12.802 -27.987 1.00 91.94 535 VAL A O 1
ATOM 4109 N N . ILE A 1 536 ? 43.319 11.351 -26.640 1.00 90.56 536 ILE A N 1
ATOM 4110 C CA . ILE A 1 536 ? 43.303 12.263 -25.487 1.00 90.56 536 ILE A CA 1
ATOM 4111 C C . ILE A 1 536 ? 44.599 12.229 -24.670 1.00 90.56 536 ILE A C 1
ATOM 4113 O O . ILE A 1 536 ? 44.851 13.166 -23.916 1.00 90.56 536 ILE A O 1
ATOM 4117 N N . GLN A 1 537 ? 45.428 11.187 -24.806 1.00 89.81 537 GLN A N 1
ATOM 4118 C CA . GLN A 1 537 ? 46.666 11.026 -24.033 1.00 89.81 537 GLN A CA 1
ATOM 4119 C C . GLN A 1 537 ? 47.637 12.209 -24.200 1.00 89.81 537 GLN A C 1
ATOM 4121 O O . GLN A 1 537 ? 48.064 12.744 -23.177 1.00 89.81 537 GLN A O 1
ATOM 4126 N N . PRO A 1 538 ? 47.930 12.708 -25.421 1.00 92.44 538 PRO A N 1
ATOM 4127 C CA . PRO A 1 538 ? 48.791 13.879 -25.587 1.00 92.44 538 PRO A CA 1
ATOM 4128 C C . PRO A 1 538 ? 48.228 15.121 -24.888 1.00 92.44 538 PRO A C 1
ATOM 4130 O O . PRO A 1 538 ? 48.973 15.890 -24.286 1.00 92.44 538 PRO A O 1
ATOM 4133 N N . VAL A 1 539 ? 46.902 15.297 -24.912 1.00 89.50 539 VAL A N 1
ATOM 4134 C CA . VAL A 1 539 ? 46.226 16.411 -24.234 1.00 89.50 539 VAL A CA 1
ATOM 4135 C C . VAL A 1 539 ? 46.332 16.257 -22.720 1.00 89.50 539 VAL A C 1
ATOM 4137 O O . VAL A 1 539 ? 46.616 17.235 -22.037 1.00 89.50 539 VAL A O 1
ATOM 4140 N N . ALA A 1 540 ? 46.168 15.047 -22.182 1.00 86.38 540 ALA A N 1
ATOM 4141 C CA . ALA A 1 540 ? 46.341 14.770 -20.758 1.00 86.38 540 ALA A CA 1
ATOM 4142 C C . ALA A 1 540 ? 47.787 15.019 -20.293 1.00 86.38 540 ALA A C 1
ATOM 4144 O O . ALA A 1 540 ? 48.006 15.560 -19.209 1.00 86.38 540 ALA A O 1
ATOM 4145 N N . ASP A 1 541 ? 48.780 14.684 -21.115 1.00 88.25 541 ASP A N 1
ATOM 4146 C CA . ASP A 1 541 ? 50.194 14.892 -20.793 1.00 88.25 541 ASP A CA 1
ATOM 4147 C C . ASP A 1 541 ? 50.579 16.377 -20.843 1.00 88.25 541 ASP A C 1
ATOM 4149 O O . ASP A 1 541 ? 51.228 16.877 -19.921 1.00 88.25 541 ASP A O 1
ATOM 4153 N N . VAL A 1 542 ? 50.094 17.119 -21.845 1.00 87.50 542 VAL A N 1
ATOM 4154 C CA . VAL A 1 542 ? 50.227 18.586 -21.898 1.00 87.50 542 VAL A CA 1
ATOM 4155 C C . VAL A 1 542 ? 49.486 19.246 -20.734 1.00 87.50 542 VAL A C 1
ATOM 4157 O O . VAL A 1 542 ? 50.028 20.157 -20.113 1.00 87.50 542 VAL A O 1
ATOM 4160 N N . SER A 1 543 ? 48.297 18.755 -20.377 1.00 86.69 543 SER A N 1
ATOM 4161 C CA . SER A 1 543 ? 47.528 19.241 -19.222 1.00 86.69 543 SER A CA 1
ATOM 4162 C C . SER A 1 543 ? 48.324 19.093 -17.932 1.00 86.69 543 SER A C 1
ATOM 4164 O O . SER A 1 543 ? 48.452 20.057 -17.185 1.00 86.69 543 SER A O 1
ATOM 4166 N N . ARG A 1 544 ? 48.947 17.925 -17.708 1.00 82.38 544 ARG A N 1
ATOM 4167 C CA . ARG A 1 544 ? 49.830 17.692 -16.553 1.00 82.38 544 ARG A CA 1
ATOM 4168 C C . ARG A 1 544 ? 50.986 18.684 -16.502 1.00 82.38 544 ARG A C 1
ATOM 4170 O O . ARG A 1 544 ? 51.354 19.119 -15.417 1.00 82.38 544 ARG A O 1
ATOM 4177 N N . LEU A 1 545 ? 51.574 19.036 -17.643 1.00 81.69 545 LEU A N 1
ATOM 4178 C CA . LEU A 1 545 ? 52.657 20.020 -17.708 1.00 81.69 545 LEU A CA 1
ATOM 4179 C C . LEU A 1 545 ? 52.158 21.448 -17.452 1.00 81.69 545 LEU A C 1
ATOM 4181 O O . LEU A 1 545 ? 52.816 22.195 -16.735 1.00 81.69 545 LEU A O 1
ATOM 4185 N N . ALA A 1 546 ? 50.989 21.803 -17.985 1.00 75.38 546 ALA A N 1
ATOM 4186 C CA . ALA A 1 546 ? 50.390 23.128 -17.847 1.00 75.38 546 ALA A CA 1
ATOM 4187 C C . ALA A 1 546 ? 49.874 23.417 -16.427 1.00 75.38 546 ALA A C 1
ATOM 4189 O O . ALA A 1 546 ? 49.884 24.566 -15.996 1.00 75.38 546 ALA A O 1
ATOM 4190 N N . THR A 1 547 ? 49.447 22.392 -15.683 1.00 70.69 547 THR A N 1
ATOM 4191 C CA . THR A 1 547 ? 48.885 22.544 -14.329 1.00 70.69 547 THR A CA 1
ATOM 4192 C C . THR A 1 547 ? 49.886 22.239 -13.211 1.00 70.69 547 THR A C 1
ATOM 4194 O O . THR A 1 547 ? 49.558 22.404 -12.037 1.00 70.69 547 THR A O 1
ATOM 4197 N N . ARG A 1 548 ? 51.122 21.833 -13.548 1.00 64.88 548 ARG A N 1
ATOM 4198 C CA . ARG A 1 548 ? 52.221 21.571 -12.593 1.00 64.88 548 ARG A CA 1
ATOM 4199 C C . ARG A 1 548 ? 52.683 22.812 -11.823 1.00 64.88 548 ARG A C 1
ATOM 4201 O O . ARG A 1 548 ? 53.236 22.666 -10.744 1.00 64.88 548 ARG A O 1
ATOM 4208 N N . SER A 1 549 ? 52.458 24.012 -12.355 1.00 50.47 549 SER A N 1
ATOM 4209 C CA . SER A 1 549 ? 52.791 25.298 -11.722 1.00 50.47 549 SER A CA 1
ATOM 4210 C C . SER A 1 549 ? 51.649 25.895 -10.886 1.00 50.47 549 SER A C 1
ATOM 4212 O O . SER A 1 549 ? 51.805 26.985 -10.343 1.00 50.47 549 SER A O 1
ATOM 4214 N N . ALA A 1 550 ? 50.507 25.204 -10.786 1.00 49.56 550 ALA A N 1
ATOM 4215 C CA . ALA A 1 550 ? 49.297 25.685 -10.113 1.00 49.56 550 ALA A CA 1
ATOM 4216 C C . ALA A 1 550 ? 48.822 24.776 -8.959 1.00 49.56 550 ALA A C 1
ATOM 4218 O O . ALA A 1 550 ? 47.691 24.915 -8.501 1.00 49.56 550 ALA A O 1
ATOM 4219 N N . SER A 1 551 ? 49.668 23.854 -8.489 1.00 32.41 551 SER A N 1
ATOM 4220 C CA . SER A 1 551 ? 49.466 23.152 -7.212 1.00 32.41 551 SER A CA 1
ATOM 4221 C C . SER A 1 551 ? 50.359 23.794 -6.140 1.00 32.41 551 SER A C 1
ATOM 4223 O O . SER A 1 551 ? 51.519 24.063 -6.461 1.00 32.41 551 SER A O 1
ATOM 4225 N N . PRO A 1 552 ? 49.869 24.070 -4.916 1.00 35.97 552 PRO A N 1
ATOM 4226 C CA . PRO A 1 552 ? 50.757 24.202 -3.764 1.00 35.97 552 PRO A CA 1
ATOM 4227 C C . PRO A 1 552 ? 51.534 22.905 -3.503 1.00 35.97 552 PRO A C 1
ATOM 4229 O O . PRO A 1 552 ? 51.004 21.815 -3.835 1.00 35.97 552 PRO A O 1
#

Solvent-accessible surface area (backbone atoms only — not comparable to full-atom values): 29366 Å² total; per-residue (Å²): 136,85,88,80,82,84,78,83,79,79,79,78,78,75,77,74,80,63,42,78,39,67,70,52,25,22,37,34,40,41,37,38,23,37,26,67,74,44,40,43,42,28,36,35,24,36,57,89,67,47,67,71,46,76,55,34,30,19,27,57,49,40,31,60,3,39,40,24,23,18,56,51,59,53,42,40,32,47,94,56,30,70,45,31,15,37,44,29,46,56,25,40,61,33,49,59,64,67,48,77,28,63,22,35,27,70,53,72,80,54,75,85,40,62,75,42,85,57,86,43,47,91,60,22,36,72,27,90,79,53,36,65,81,35,32,54,73,48,47,61,40,47,75,75,43,61,89,67,52,63,55,46,92,71,40,31,42,60,84,11,25,67,38,88,95,40,70,27,57,32,35,34,39,30,50,78,88,78,82,44,45,94,81,62,29,29,37,86,48,50,84,48,26,43,80,72,34,86,36,61,89,37,35,40,41,50,62,54,42,79,40,78,42,65,48,60,45,75,45,52,38,83,54,55,74,69,40,42,33,33,42,38,39,40,40,20,41,73,41,41,56,50,97,75,29,72,53,57,70,86,79,35,52,68,30,86,91,46,67,71,41,25,30,66,43,52,23,42,37,22,34,28,36,56,33,72,42,61,46,67,45,63,46,78,41,60,22,60,66,66,64,22,29,34,35,51,67,19,86,46,48,54,75,42,72,74,68,90,70,58,45,77,51,94,49,28,51,65,23,30,39,36,78,46,77,56,99,91,41,73,22,24,40,36,39,38,25,44,2,32,71,35,17,76,33,25,55,43,54,74,42,77,56,47,87,52,49,45,65,43,73,80,43,33,31,28,34,39,36,40,34,37,50,63,57,62,55,75,91,26,43,85,38,32,34,82,48,42,65,50,39,34,41,35,85,39,90,63,82,76,50,82,91,46,50,56,45,29,48,50,53,64,61,68,52,90,72,56,54,63,66,40,84,33,79,47,76,48,63,80,46,63,41,59,39,45,31,20,35,36,39,34,40,26,26,50,64,68,40,44,25,51,80,30,59,33,73,48,66,31,45,60,66,74,72,73,70,63,90,75,72,56,47,52,47,27,32,33,70,71,41,73,84,39,71,53,40,49,19,43,46,43,32,42,66,74,53,28,60,79,39,74,68,34,43,52,51,50,50,54,46,67,76,52,29,59,71,53,16,54,60,24,56,76,31,75,66,46,16,53,51,49,36,65,65,46,44,64,56,22,54,51,20,44,62,70,42,61,83,74,59,136

Sequence (552 aa):
MLAAGLALVSAALASAPAQPRAADEAVLEFHFTPAENLQIAIWIEDADGEFVQDVFVTQAVGKFGIGNRPGRWDFLSSWRFPYGPRPSALPIWAGRRGASYPRVVWWDSIPEHQDSLGWHEATSSTEPYFCVPLTPDANEVVTLDTMTCPSPSSFRSDKGRFAPGEQSPYPPRNDLMKFEVDTGFDSPDAPTFSDVNDLDSVTSATPSGDAPQTMVATVPAAVLDRGPITAWIEVSREGDMNEHWTFTRHQHFVDPKLAGYGVEYLGQPSVVFRVELEARVAGFAGAREHFGYGDWDGATSAIHPPDGTLSASGGSGVDRLREFTMEGERVRFGVVSHGLDGAEFCADGPLEPIPALLAQSTAFDTVELLFTVPPPDPARGPLGELARARLFHLKTLEPLAVEMLGAATEATVTQDAITPGEPTRLLVDQLWGGFTYQFGVLYEDKCGNQSPLTTASLTTPRQEFQQIEGACFLATASYGASWRPEVSALRALRDLVLRRDALGQTLIQLYYAHSPPLADLIRAQPLLRSMTRAVIQPVADVSRLATRSASP

Mean predicted aligned error: 11.93 Å

Radius of gyration: 27.84 Å; Cα contacts (8 Å, |Δi|>4): 1276; chains: 1; bounding box: 82×79×62 Å